Protein AF-0000000080867872 (afdb_homodimer)

pLDDT: mean 97.76, std 2.02, range [86.0, 99.0]

Radius of gyration: 24.7 Å; Cα contacts (8 Å, |Δi|>4): 1535; chains: 2; bounding box: 69×64×57 Å

Foldseek 3Di:
DEDPQEAADPQEAEDPAEYAEHCEYHEHCEYAEELEYHYHQEYAYDVEYHEYNEYAYHQEYHAAAAPPPPDDPPRAYEYEYEQEYHEANEYYYAAGPVPDSGEYYYYNEYAYHQEYDGHCEAYEEQEYEYHNEYEYACEYEYYNEYEEACEYADHNEYEAANEYEYHNEYHDHHAFHQWYWYDVPIATDGGPLVSCVVVPPDPVLVVLVRVLVCLDPPPPDDLVVSLVVSVVPDDDPNSVSRNVSQVPTDRHHHD/DEDPQEAADPQEAEDPAEYAEHCEYHDHCEYAEELEYHYYQEYAYDVEYHEYHEYAYHQEYHAAAAPDPPDDPDRAYEYEYEAEYHEANEYYYAAGPVPDSGAYYYHNEYAYHNEYDGHCEAYYEQEYEYANEYEYYLEYEYYNEYEEACEYADHNEYEAACEYEYHNEDHDFHAFHQWYWYDVPIATDGGPLVSCVVVPPDPVLSVLVRVLRCLDPPPPDDLVVSLVVSVVPDDDPNSVSRNVSQVPTDRHYHD

Solvent-accessible surface area (backbone atoms only — not comparable to full-atom values): 22952 Å² total; per-residue (Å²): 87,67,36,88,63,33,46,66,37,87,65,33,47,65,36,89,61,32,28,34,25,48,58,16,37,35,32,49,52,26,35,39,26,48,64,15,39,37,32,34,44,23,38,38,32,41,41,22,40,40,27,33,39,27,37,36,32,39,54,18,37,37,24,36,84,48,85,55,84,82,64,78,79,68,92,30,24,21,42,35,38,35,46,29,37,37,27,41,43,19,38,36,21,10,18,41,78,93,63,78,26,32,12,39,37,40,29,44,29,40,36,29,41,42,18,35,41,29,27,30,20,37,37,37,30,47,29,39,34,29,41,40,20,34,36,35,39,42,22,35,36,35,36,45,26,37,40,24,36,55,15,38,39,38,61,59,27,40,39,22,38,42,13,34,35,38,56,49,14,37,36,82,39,16,37,38,30,34,32,21,32,38,28,69,72,40,29,64,73,51,64,33,56,69,61,41,54,74,70,62,56,48,71,66,52,52,53,48,39,53,52,44,48,38,37,57,76,67,65,81,41,53,70,68,57,25,46,53,49,42,64,72,74,48,94,45,71,63,46,47,50,32,45,50,39,52,67,69,46,84,72,44,66,61,95,86,68,36,87,62,33,46,64,38,86,65,33,46,66,35,88,60,30,28,35,26,48,58,16,38,35,32,47,50,26,35,38,28,48,63,16,39,38,33,35,44,22,40,38,32,42,39,22,40,40,28,33,40,30,37,37,33,40,54,19,36,37,22,36,83,48,84,54,85,84,63,79,78,68,93,29,22,22,41,37,39,36,44,29,37,38,27,42,43,20,36,37,20,10,18,41,80,93,63,79,26,32,13,39,36,40,29,44,29,39,37,29,42,43,19,34,41,30,27,30,20,38,37,39,31,47,29,40,33,29,44,39,20,34,37,33,37,42,22,35,36,36,36,44,26,37,39,22,35,54,14,36,39,36,62,60,28,40,38,21,39,42,14,34,34,38,58,49,15,36,37,80,36,17,38,38,30,33,32,20,32,38,35,64,70,40,30,65,75,48,64,34,55,71,62,41,52,75,70,63,57,48,71,67,52,52,51,50,41,54,52,44,48,40,37,58,76,67,65,80,42,52,68,69,57,24,45,52,48,41,65,72,75,47,92,45,72,63,48,48,49,32,43,51,40,53,68,67,47,84,73,45,66,60,95

Organism: NCBI:txid3151122

Secondary structure (DSSP, 8-state):
-B-TT-EE-TT-EE-TT-EE-TT-EE-SSEEE-TT-EE-TT-EE-SSEEE-TT-EE-TT-EEEEPP--TT--S---EEEE-SS-EE-TT-EEE---TTTTSEEEE-SS-EE-TT-EE-TT-EE-SS-EE-TT-EE-TT-EE-SS-EE-TT-EE-TT-EE-TT-EE-TT-EE-SBB-TTEEEEETTEEEEEE-HHHHHHTT--HHHHHHHHHHHHHHHTS---HHHHHHHHHHH---HHHHHHHHHHHT-SS-B--/-B-TT-EE-TT-EE-TT-EE-TT-EE-TTEEE-TT-EE-TT-EE-SSEEE-TT-EE-TT-EEEEPP--TT--S---EEEE-SS-EE-TT-EEE---TTTTSEEEE-SS-EE-TT-EE-TT-EE-SS-EE-TT-EE-TT-EE-SS-EE-TT-EE-TT-EE-TT-EE-TT-EE-SBB-TTEEEEETTEEEEEE-HHHHHHTT--HHHHHHHHHHHHHHHTS---HHHHHHHHHHH---HHHHHHHHHHHT-SS-B--

Structure (mmCIF, N/CA/C/O backbone):
data_AF-0000000080867872-model_v1
#
loop_
_entity.id
_entity.type
_entity.pdbx_description
1 polymer 'Acyl-ACP--UDP-N-acetylglucosamine O-acyltransferase'
#
loop_
_atom_site.group_PDB
_atom_site.id
_atom_site.type_symbol
_atom_site.label_atom_id
_atom_site.label_alt_id
_atom_site.label_comp_id
_atom_site.label_asym_id
_atom_site.label_entity_id
_atom_site.label_seq_id
_atom_site.pdbx_PDB_ins_code
_atom_site.Cartn_x
_atom_site.Cartn_y
_atom_site.Cartn_z
_atom_site.occupancy
_atom_site.B_iso_or_equiv
_atom_site.auth_seq_id
_atom_site.auth_comp_id
_atom_site.auth_asym_id
_atom_site.auth_atom_id
_atom_site.pdbx_PDB_model_num
ATOM 1 N N . MET A 1 1 ? 21.672 -4.465 -19.391 1 90.81 1 MET A N 1
ATOM 2 C CA . MET A 1 1 ? 22.922 -4.387 -18.656 1 90.81 1 MET A CA 1
ATOM 3 C C . MET A 1 1 ? 22.812 -5.105 -17.312 1 90.81 1 MET A C 1
ATOM 5 O O . MET A 1 1 ? 21.859 -4.887 -16.562 1 90.81 1 MET A O 1
ATOM 9 N N . ILE A 1 2 ? 23.609 -6.047 -17.109 1 97.62 2 ILE A N 1
ATOM 10 C CA . ILE A 1 2 ? 23.688 -6.812 -15.867 1 97.62 2 ILE A CA 1
ATOM 11 C C . ILE A 1 2 ? 24.781 -6.223 -14.977 1 97.62 2 ILE A C 1
ATOM 13 O O . ILE A 1 2 ? 25.953 -6.184 -15.352 1 97.62 2 ILE A O 1
ATOM 17 N N . HIS A 1 3 ? 24.391 -5.707 -13.828 1 98.38 3 HIS A N 1
ATOM 18 C CA . HIS A 1 3 ? 25.375 -5.141 -12.922 1 98.38 3 HIS A CA 1
ATOM 19 C C . HIS A 1 3 ? 26.406 -6.188 -12.5 1 98.38 3 HIS A C 1
ATOM 21 O O . HIS A 1 3 ? 26.062 -7.34 -12.234 1 98.38 3 HIS A O 1
ATOM 27 N N . PRO A 1 4 ? 27.625 -5.871 -12.312 1 98.25 4 PRO A N 1
ATOM 28 C CA . PRO A 1 4 ? 28.688 -6.844 -12.047 1 98.25 4 PRO A CA 1
ATOM 29 C C . PRO A 1 4 ? 28.516 -7.555 -10.703 1 98.25 4 PRO A C 1
ATOM 31 O O . PRO A 1 4 ? 29.047 -8.648 -10.508 1 98.25 4 PRO A O 1
ATOM 34 N N . THR A 1 5 ? 27.766 -6.977 -9.758 1 98.38 5 THR A N 1
ATOM 35 C CA . THR A 1 5 ?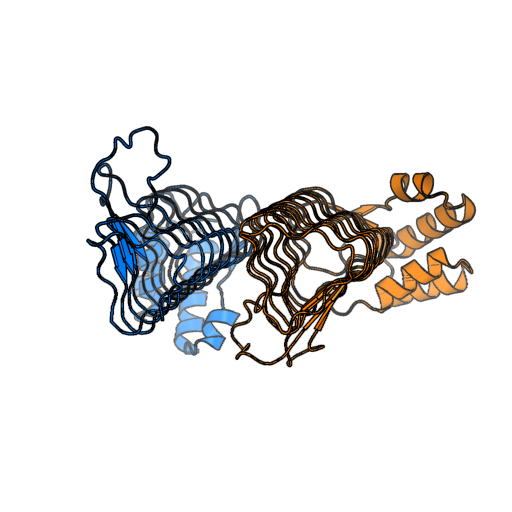 27.641 -7.598 -8.445 1 98.38 5 THR A CA 1
ATOM 36 C C . THR A 1 5 ? 26.438 -8.523 -8.406 1 98.38 5 THR A C 1
ATOM 38 O O . THR A 1 5 ? 26.188 -9.188 -7.395 1 98.38 5 THR A O 1
ATOM 41 N N . ALA A 1 6 ? 25.625 -8.531 -9.453 1 98.69 6 ALA A N 1
ATOM 42 C CA . ALA A 1 6 ? 24.516 -9.484 -9.523 1 98.69 6 ALA A CA 1
ATOM 43 C C . ALA A 1 6 ? 25.047 -10.906 -9.695 1 98.69 6 ALA A C 1
ATOM 45 O O . ALA A 1 6 ? 26.047 -11.133 -10.375 1 98.69 6 ALA A O 1
ATOM 46 N N . LEU A 1 7 ? 24.391 -11.852 -9.039 1 98.75 7 LEU A N 1
ATOM 47 C CA . LEU A 1 7 ? 24.734 -13.258 -9.164 1 98.75 7 LEU A CA 1
ATOM 48 C C . LEU A 1 7 ? 23.656 -14.023 -9.922 1 98.75 7 LEU A C 1
ATOM 50 O O . LEU A 1 7 ? 22.562 -14.227 -9.398 1 98.75 7 LEU A O 1
ATOM 54 N N . ILE A 1 8 ? 23.969 -14.492 -11.156 1 98.75 8 ILE A N 1
ATOM 55 C CA . ILE A 1 8 ? 23 -15.18 -12.008 1 98.75 8 ILE A CA 1
ATOM 56 C C . ILE A 1 8 ? 23.484 -16.594 -12.305 1 98.75 8 ILE A C 1
ATOM 58 O O . ILE A 1 8 ? 24.609 -16.781 -12.789 1 98.75 8 ILE A O 1
ATOM 62 N N . ASP A 1 9 ? 22.719 -17.5 -11.906 1 98.75 9 ASP A N 1
ATOM 63 C CA . ASP A 1 9 ? 23.047 -18.875 -12.227 1 98.75 9 ASP A CA 1
ATOM 64 C C . ASP A 1 9 ? 23.234 -19.062 -13.734 1 98.75 9 ASP A C 1
ATOM 66 O O . ASP A 1 9 ? 22.453 -18.547 -14.531 1 98.75 9 ASP A O 1
ATOM 70 N N . PRO A 1 10 ? 24.188 -19.828 -14.156 1 98.19 10 PRO A N 1
ATOM 71 C CA . PRO A 1 10 ? 24.453 -20.016 -15.578 1 98.19 10 PRO A CA 1
ATOM 72 C C . PRO A 1 10 ? 23.297 -20.703 -16.312 1 98.19 10 PRO A C 1
ATOM 74 O O . PRO A 1 10 ? 23.188 -20.594 -17.531 1 98.19 10 PRO A O 1
ATOM 77 N N . ALA A 1 11 ? 22.453 -21.312 -15.555 1 98.38 11 ALA A N 1
ATOM 78 C CA . ALA A 1 11 ? 21.359 -22.062 -16.188 1 98.38 11 ALA A CA 1
ATOM 79 C C . ALA A 1 11 ? 20.125 -21.172 -16.359 1 98.38 11 ALA A C 1
ATOM 81 O O . ALA A 1 11 ? 19.141 -21.578 -16.969 1 98.38 11 ALA A O 1
ATOM 82 N N . ALA A 1 12 ? 20.125 -20 -15.82 1 98.69 12 ALA A N 1
ATOM 83 C CA . ALA A 1 12 ? 19.016 -19.062 -16.031 1 98.69 12 ALA A CA 1
ATOM 84 C C . ALA A 1 12 ? 18.984 -18.594 -17.484 1 98.69 12 ALA A C 1
ATOM 86 O O . ALA A 1 12 ? 20.016 -18.531 -18.156 1 98.69 12 ALA A O 1
ATOM 87 N N . ARG A 1 13 ? 17.828 -18.328 -18 1 98.75 13 ARG A N 1
ATOM 88 C CA . ARG A 1 13 ? 17.641 -17.844 -19.375 1 98.75 13 ARG A CA 1
ATOM 89 C C . ARG A 1 13 ? 17.031 -16.438 -19.375 1 98.75 13 ARG A C 1
ATOM 91 O O . ARG A 1 13 ? 15.82 -16.281 -19.219 1 98.75 13 ARG A O 1
ATOM 98 N N . LEU A 1 14 ? 17.797 -15.484 -19.578 1 98.69 14 LEU A N 1
ATOM 99 C CA . LEU A 1 14 ? 17.359 -14.094 -19.672 1 98.69 14 LEU A CA 1
ATOM 100 C C . LEU A 1 14 ? 17.438 -13.594 -21.109 1 98.69 14 LEU A C 1
ATOM 102 O O . LEU A 1 14 ? 18.422 -13.859 -21.812 1 98.69 14 LEU A O 1
ATOM 106 N N . ALA A 1 15 ? 16.406 -12.945 -21.531 1 98.69 15 ALA A N 1
ATOM 107 C CA . ALA A 1 15 ? 16.5 -12.273 -22.828 1 98.69 15 ALA A CA 1
ATOM 108 C C . ALA A 1 15 ? 17.672 -11.289 -22.844 1 98.69 15 ALA A C 1
ATOM 110 O O . ALA A 1 15 ? 18.094 -10.789 -21.781 1 98.69 15 ALA A O 1
ATOM 111 N N . ASP A 1 16 ? 18.141 -10.852 -24.016 1 98.06 16 ASP A N 1
ATOM 112 C CA . ASP A 1 16 ? 19.391 -10.125 -24.219 1 98.06 16 ASP A CA 1
ATOM 113 C C . ASP A 1 16 ? 19.312 -8.727 -23.609 1 98.06 16 ASP A C 1
ATOM 115 O O . ASP A 1 16 ? 20.328 -8.164 -23.188 1 98.06 16 ASP A O 1
ATOM 119 N N . ASP A 1 17 ? 18.125 -8.18 -23.578 1 98.56 17 ASP A N 1
ATOM 120 C CA . ASP A 1 17 ? 18.016 -6.777 -23.188 1 98.56 17 ASP A CA 1
ATOM 121 C C . ASP A 1 17 ? 17.5 -6.645 -21.75 1 98.56 17 ASP A C 1
ATOM 123 O O . ASP A 1 17 ? 17.094 -5.562 -21.328 1 98.56 17 ASP A O 1
ATOM 127 N N . VAL A 1 18 ? 17.484 -7.727 -20.969 1 98.81 18 VAL A N 1
ATOM 128 C CA . VAL A 1 18 ? 17.094 -7.68 -19.562 1 98.81 18 VAL A CA 1
ATOM 129 C C . VAL A 1 18 ? 18.156 -6.941 -18.75 1 98.81 18 VAL A C 1
ATOM 131 O O . VAL A 1 18 ? 19.359 -7.152 -18.953 1 98.81 18 VAL A O 1
ATOM 134 N N . GLU A 1 19 ? 17.672 -6.043 -17.891 1 98.88 19 GLU A N 1
ATOM 135 C CA . GLU A 1 19 ? 18.562 -5.348 -16.969 1 98.88 19 GLU A CA 1
ATOM 136 C C . GLU A 1 19 ? 18.469 -5.922 -15.562 1 98.88 19 GLU A C 1
ATOM 138 O O . GLU A 1 19 ? 17.359 -6.207 -15.086 1 98.88 19 GLU A O 1
ATOM 143 N N . VAL A 1 20 ? 19.609 -6.105 -14.844 1 98.94 20 VAL A N 1
ATOM 144 C CA . VAL A 1 20 ? 19.641 -6.645 -13.492 1 98.94 20 VAL A CA 1
ATOM 145 C C . VAL A 1 20 ? 20.516 -5.754 -12.602 1 98.94 20 VAL A C 1
ATOM 147 O O . VAL A 1 20 ? 21.672 -5.488 -12.922 1 98.94 20 VAL A O 1
ATOM 150 N N . GLY A 1 21 ? 19.922 -5.289 -11.492 1 98.75 21 GLY A N 1
ATOM 151 C CA . GLY A 1 21 ? 20.594 -4.367 -10.594 1 98.75 21 GLY A CA 1
ATOM 152 C C . GLY A 1 21 ? 21.562 -5.051 -9.656 1 98.75 21 GLY A C 1
ATOM 153 O O . GLY A 1 21 ? 21.672 -6.281 -9.656 1 98.75 21 GLY A O 1
ATOM 154 N N . PRO A 1 22 ? 22.266 -4.234 -8.875 1 98.81 22 PRO A N 1
ATOM 155 C CA . PRO A 1 22 ? 23.312 -4.777 -8 1 98.81 22 PRO A CA 1
ATOM 156 C C . PRO A 1 22 ? 22.75 -5.691 -6.914 1 98.81 22 PRO A C 1
ATOM 158 O O . PRO A 1 22 ? 21.656 -5.445 -6.395 1 98.81 22 PRO A O 1
ATOM 161 N N . PHE A 1 23 ? 23.469 -6.742 -6.574 1 98.88 23 PHE A N 1
ATOM 162 C CA . PHE A 1 23 ? 23.297 -7.633 -5.434 1 98.88 23 PHE A CA 1
ATOM 163 C C . PHE A 1 23 ? 22.047 -8.492 -5.602 1 98.88 23 PHE A C 1
ATOM 165 O O . PHE A 1 23 ? 21.578 -9.109 -4.645 1 98.88 23 PHE A O 1
ATOM 172 N N . THR A 1 24 ? 21.516 -8.469 -6.77 1 98.88 24 THR A N 1
ATOM 173 C CA . THR A 1 24 ? 20.406 -9.352 -7.109 1 98.88 24 THR A CA 1
ATOM 174 C C . THR A 1 24 ? 20.906 -10.766 -7.367 1 98.88 24 THR A C 1
ATOM 176 O O . THR A 1 24 ? 21.984 -10.961 -7.93 1 98.88 24 THR A O 1
ATOM 179 N N . VAL A 1 25 ? 20.094 -11.727 -6.906 1 98.94 25 VAL A N 1
ATOM 180 C CA . VAL A 1 25 ? 20.422 -13.141 -7.078 1 98.94 25 VAL A CA 1
ATOM 181 C C . VAL A 1 25 ? 19.328 -13.82 -7.91 1 98.94 25 VAL A C 1
ATOM 183 O O . VAL A 1 25 ? 18.156 -13.781 -7.562 1 98.94 25 VAL A O 1
ATOM 186 N N . ILE A 1 26 ? 19.703 -14.461 -9.055 1 98.94 26 ILE A N 1
ATOM 187 C CA . ILE A 1 26 ? 18.797 -15.195 -9.922 1 98.94 26 ILE A CA 1
ATOM 188 C C . ILE A 1 26 ? 19.234 -16.656 -10.031 1 98.94 26 ILE A C 1
ATOM 190 O O . ILE A 1 26 ? 20.359 -16.922 -10.445 1 98.94 26 ILE A O 1
ATOM 194 N N . GLY A 1 27 ? 18.391 -17.484 -9.602 1 98.62 27 GLY A N 1
ATOM 195 C CA . GLY A 1 27 ? 18.719 -18.891 -9.516 1 98.62 27 GLY A CA 1
ATOM 196 C C . GLY A 1 27 ? 18.578 -19.625 -10.844 1 98.62 27 GLY A C 1
ATOM 197 O O . GLY A 1 27 ? 18.266 -19 -11.859 1 98.62 27 GLY A O 1
ATOM 198 N N . ALA A 1 28 ? 18.781 -21 -10.695 1 97.75 28 ALA A N 1
ATOM 199 C CA . ALA A 1 28 ? 18.641 -21.859 -11.859 1 97.75 28 ALA A CA 1
ATOM 200 C C . ALA A 1 28 ? 17.172 -22 -12.273 1 97.75 28 ALA A C 1
ATOM 202 O O . ALA A 1 28 ? 16.266 -21.781 -11.469 1 97.75 28 ALA A O 1
ATOM 203 N N . ASP A 1 29 ? 16.859 -22.297 -13.492 1 97.69 29 ASP A N 1
ATOM 204 C CA . ASP A 1 29 ? 15.539 -22.562 -14.039 1 97.69 29 ASP A CA 1
ATOM 205 C C . ASP A 1 29 ? 14.648 -21.328 -13.992 1 97.69 29 ASP A C 1
ATOM 207 O O . ASP A 1 29 ? 13.461 -21.422 -13.672 1 97.69 29 ASP A O 1
ATOM 211 N N . VAL A 1 30 ? 15.234 -20.188 -14.062 1 98.88 30 VAL A N 1
ATOM 212 C CA . VAL A 1 30 ? 14.516 -18.922 -14.188 1 98.88 30 VAL A CA 1
ATOM 213 C C . VAL A 1 30 ? 14.57 -18.438 -15.633 1 98.88 30 VAL A C 1
ATOM 215 O O . VAL A 1 30 ? 15.625 -18.469 -16.266 1 98.88 30 VAL A O 1
ATOM 218 N N . GLU A 1 31 ? 13.453 -18.109 -16.141 1 98.94 31 GLU A N 1
ATOM 219 C CA . GLU A 1 31 ? 13.336 -17.484 -17.453 1 98.94 31 GLU A CA 1
ATOM 220 C C . GLU A 1 31 ? 12.742 -16.094 -17.359 1 98.94 31 GLU A C 1
ATOM 222 O O . GLU A 1 31 ? 11.711 -15.891 -16.719 1 98.94 31 GLU A O 1
ATOM 227 N N . ILE A 1 32 ? 13.367 -15.078 -17.984 1 98.94 32 ILE A N 1
ATOM 228 C CA . ILE A 1 32 ? 12.883 -13.703 -17.938 1 98.94 32 ILE A CA 1
ATOM 229 C C . ILE A 1 32 ? 12.781 -13.148 -19.359 1 98.94 32 ILE A C 1
ATOM 231 O O . ILE A 1 32 ? 13.758 -13.18 -20.125 1 98.94 32 ILE A O 1
ATOM 235 N N . GLY A 1 33 ? 11.625 -12.641 -19.703 1 98.94 33 GLY A N 1
ATOM 236 C CA . GLY A 1 33 ? 11.336 -12.148 -21.047 1 98.94 33 GLY A CA 1
ATOM 237 C C . GLY A 1 33 ? 11.977 -10.812 -21.344 1 98.94 33 GLY A C 1
ATOM 238 O O . GLY A 1 33 ? 12.516 -10.156 -20.438 1 98.94 33 GLY A O 1
ATOM 239 N N . PRO A 1 34 ? 11.859 -10.367 -22.641 1 98.88 34 PRO A N 1
ATOM 240 C CA . PRO A 1 34 ? 12.562 -9.18 -23.109 1 98.88 34 PRO A CA 1
ATOM 241 C C . PRO A 1 34 ? 12.016 -7.891 -22.5 1 98.88 34 PRO A C 1
ATOM 243 O O . PRO A 1 34 ? 10.828 -7.809 -22.188 1 98.88 34 PRO A O 1
ATOM 246 N N . GLY A 1 35 ? 12.875 -6.918 -22.391 1 98.75 35 GLY A N 1
ATOM 247 C CA . GLY A 1 35 ? 12.484 -5.598 -21.922 1 98.75 35 GLY A CA 1
ATOM 248 C C . GLY A 1 35 ? 12.305 -5.52 -20.406 1 98.75 35 GLY A C 1
ATOM 249 O O . GLY A 1 35 ? 11.891 -4.488 -19.891 1 98.75 35 GLY A O 1
ATOM 250 N N . SER A 1 36 ? 12.641 -6.57 -19.656 1 98.88 36 SER A N 1
ATOM 251 C CA . SER A 1 36 ? 12.43 -6.617 -18.219 1 98.88 36 SER A CA 1
ATOM 252 C C . SER A 1 36 ? 13.555 -5.914 -17.469 1 98.88 36 SER A C 1
ATOM 254 O O . SER A 1 36 ? 14.688 -5.855 -17.953 1 98.88 36 SER A O 1
ATOM 256 N N . ARG A 1 37 ? 13.219 -5.309 -16.406 1 98.88 37 ARG A N 1
ATOM 257 C CA . ARG A 1 37 ? 14.156 -4.617 -15.523 1 98.88 37 ARG A CA 1
ATOM 258 C C . ARG A 1 37 ? 14.039 -5.117 -14.086 1 98.88 37 ARG A C 1
ATOM 260 O O . ARG A 1 37 ? 13.016 -4.902 -13.43 1 98.88 37 ARG A O 1
ATOM 267 N N . ILE A 1 38 ? 15.062 -5.746 -13.562 1 98.94 38 ILE A N 1
ATOM 268 C CA . ILE A 1 38 ? 15.117 -6.273 -12.203 1 98.94 38 ILE A CA 1
ATOM 269 C C . ILE A 1 38 ? 16 -5.375 -11.336 1 98.94 38 ILE A C 1
ATOM 271 O O . ILE A 1 38 ? 17.188 -5.184 -11.633 1 98.94 38 ILE A O 1
ATOM 275 N N . GLY A 1 39 ? 15.461 -4.828 -10.273 1 98.69 39 GLY A N 1
ATOM 276 C CA . GLY A 1 39 ? 16.141 -3.883 -9.406 1 98.69 39 GLY A CA 1
ATOM 277 C C . GLY A 1 39 ? 17.203 -4.535 -8.531 1 98.69 39 GLY A C 1
ATOM 278 O O . GLY A 1 39 ? 17.5 -5.719 -8.688 1 98.69 39 GLY A O 1
ATOM 279 N N . PRO A 1 40 ? 17.781 -3.73 -7.668 1 98.88 40 PRO A N 1
ATOM 280 C CA . PRO A 1 40 ? 18.781 -4.281 -6.734 1 98.88 40 PRO A CA 1
ATOM 281 C C . PRO A 1 40 ? 18.141 -5.137 -5.645 1 98.88 40 PRO A C 1
ATOM 283 O O . PRO A 1 40 ? 16.984 -4.926 -5.285 1 98.88 40 PRO A O 1
ATOM 286 N N . HIS A 1 41 ? 18.953 -6.086 -5.098 1 98.88 41 HIS A N 1
ATOM 287 C CA . HIS A 1 41 ? 18.594 -6.852 -3.908 1 98.88 41 HIS A CA 1
ATOM 288 C C . HIS A 1 41 ? 17.328 -7.672 -4.133 1 98.88 41 HIS A C 1
ATOM 290 O O . HIS A 1 41 ? 16.516 -7.84 -3.217 1 98.88 41 HIS A O 1
ATOM 296 N N . VAL A 1 42 ? 17.125 -8.07 -5.355 1 98.94 42 VAL A N 1
ATOM 297 C CA . VAL A 1 42 ? 16.016 -8.984 -5.668 1 98.94 42 VAL A CA 1
ATOM 298 C C . VAL A 1 42 ? 16.516 -10.422 -5.648 1 98.94 42 VAL A C 1
ATOM 300 O O . VAL A 1 42 ? 17.656 -10.695 -6.023 1 98.94 42 VAL A O 1
ATOM 303 N N . VAL A 1 43 ? 15.664 -11.305 -5.152 1 98.94 43 VAL A N 1
ATOM 304 C CA . VAL A 1 43 ? 15.953 -12.734 -5.234 1 98.94 43 VAL A CA 1
ATOM 305 C C . VAL A 1 43 ? 14.883 -13.438 -6.066 1 98.94 43 VAL A C 1
ATOM 307 O O . VAL A 1 43 ? 13.695 -13.344 -5.762 1 98.94 43 VAL A O 1
ATOM 310 N N . ILE A 1 44 ? 15.266 -14.086 -7.168 1 98.94 44 ILE A N 1
ATOM 311 C CA . ILE A 1 44 ? 14.367 -14.875 -8 1 98.94 44 ILE A CA 1
ATOM 312 C C . ILE A 1 44 ? 14.812 -16.344 -7.992 1 98.94 44 ILE A C 1
ATOM 314 O O . ILE A 1 44 ? 15.93 -16.656 -8.406 1 98.94 44 ILE A O 1
ATOM 318 N N . LYS A 1 45 ? 13.953 -17.125 -7.488 1 98.56 45 LYS A N 1
ATOM 319 C CA . LYS A 1 45 ? 14.227 -18.562 -7.445 1 98.56 45 LYS A CA 1
ATOM 320 C C . LYS A 1 45 ? 13.406 -19.312 -8.492 1 98.56 45 LYS A C 1
ATOM 322 O O . LYS A 1 45 ? 12.25 -18.969 -8.742 1 98.56 45 LYS A O 1
ATOM 327 N N . GLY A 1 46 ? 14.008 -20.359 -9.109 1 97.56 46 GLY A N 1
ATOM 328 C CA . GLY A 1 46 ? 13.305 -21.203 -10.062 1 97.56 46 GLY A CA 1
ATOM 329 C C . GLY A 1 46 ? 12.734 -22.453 -9.438 1 97.56 46 GLY A C 1
ATOM 330 O O . GLY A 1 46 ? 13.055 -22.797 -8.297 1 97.56 46 GLY A O 1
ATOM 331 N N . PRO A 1 47 ? 11.844 -23.156 -10.25 1 98.31 47 PRO A N 1
ATOM 332 C CA . PRO A 1 47 ? 11.43 -22.844 -11.617 1 98.31 47 PRO A CA 1
ATOM 333 C C . PRO A 1 47 ? 10.5 -21.625 -11.695 1 98.31 47 PRO A C 1
ATOM 335 O O . PRO A 1 47 ? 9.453 -21.609 -11.047 1 98.31 47 PRO A O 1
ATOM 338 N N . THR A 1 48 ? 10.805 -20.594 -12.406 1 98.88 48 THR A N 1
ATOM 339 C CA . THR A 1 48 ? 10.031 -19.359 -12.539 1 98.88 48 THR A CA 1
ATOM 340 C C . THR A 1 48 ? 10.141 -18.812 -13.953 1 98.88 48 THR A C 1
ATOM 342 O O . THR A 1 48 ? 11.227 -18.75 -14.523 1 98.88 48 THR A O 1
ATOM 345 N N . VAL A 1 49 ? 8.969 -18.516 -14.539 1 98.94 49 VAL A N 1
ATOM 346 C CA . VAL A 1 49 ? 8.914 -17.859 -15.844 1 98.94 49 VAL A CA 1
ATOM 347 C C . VAL A 1 49 ? 8.266 -16.484 -15.711 1 98.94 49 VAL A C 1
ATOM 349 O O . VAL A 1 49 ? 7.117 -16.375 -15.289 1 98.94 49 VAL A O 1
ATOM 352 N N . LEU A 1 50 ? 9.008 -15.453 -16.031 1 98.94 50 LEU A N 1
ATOM 353 C CA . LEU A 1 50 ? 8.508 -14.078 -16.062 1 98.94 50 LEU A CA 1
ATOM 354 C C . LEU A 1 50 ? 8.391 -13.57 -17.5 1 98.94 50 LEU A C 1
ATOM 356 O O . LEU A 1 50 ? 9.352 -13.656 -18.266 1 98.94 50 LEU A O 1
ATOM 360 N N . GLY A 1 51 ? 7.27 -13.102 -17.859 1 98.88 51 GLY A N 1
ATOM 361 C CA . GLY A 1 51 ? 7.039 -12.578 -19.203 1 98.88 51 GLY A CA 1
ATOM 362 C C . GLY A 1 51 ? 7.836 -11.32 -19.5 1 98.88 51 GLY A C 1
ATOM 363 O O . GLY A 1 51 ? 8.734 -10.953 -18.734 1 98.88 51 GLY A O 1
ATOM 364 N N . ALA A 1 52 ? 7.43 -10.648 -20.609 1 98.88 52 ALA A N 1
ATOM 365 C CA . ALA A 1 52 ? 8.156 -9.484 -21.125 1 98.88 52 ALA A CA 1
ATOM 366 C C . ALA A 1 52 ? 7.812 -8.234 -20.328 1 98.88 52 ALA A C 1
ATOM 368 O O . ALA A 1 52 ? 6.719 -8.125 -19.766 1 98.88 52 ALA A O 1
ATOM 369 N N . ARG A 1 53 ? 8.773 -7.27 -20.234 1 98.88 53 ARG A N 1
ATOM 370 C CA . ARG A 1 53 ? 8.602 -5.938 -19.656 1 98.88 53 ARG A CA 1
ATOM 371 C C . ARG A 1 53 ? 8.117 -6.02 -18.219 1 98.88 53 ARG A C 1
ATOM 373 O O . ARG A 1 53 ? 7.219 -5.277 -17.812 1 98.88 53 ARG A O 1
ATOM 380 N N . THR A 1 54 ? 8.633 -7.051 -17.547 1 98.75 54 THR A N 1
ATOM 381 C CA . THR A 1 54 ? 8.414 -7.156 -16.109 1 98.75 54 THR A CA 1
ATOM 382 C C . THR A 1 54 ? 9.336 -6.203 -15.359 1 98.75 54 THR A C 1
ATOM 384 O O . THR A 1 54 ? 10.531 -6.121 -15.648 1 98.75 54 THR A O 1
ATOM 387 N N . ARG A 1 55 ? 8.797 -5.445 -14.492 1 98.75 55 ARG A N 1
ATOM 388 C CA . ARG A 1 55 ? 9.562 -4.555 -13.625 1 98.75 55 ARG A CA 1
ATOM 389 C C . ARG A 1 55 ? 9.531 -5.039 -12.18 1 98.75 55 ARG A C 1
ATOM 391 O O . ARG A 1 55 ? 8.453 -5.156 -11.586 1 98.75 55 ARG A O 1
ATOM 398 N N . ILE A 1 56 ? 10.688 -5.297 -11.547 1 98.94 56 ILE A N 1
ATOM 399 C CA . ILE A 1 56 ? 10.766 -5.758 -10.164 1 98.94 56 ILE A CA 1
ATOM 400 C C . ILE A 1 56 ? 11.633 -4.797 -9.352 1 98.94 56 ILE A C 1
ATOM 402 O O . ILE A 1 56 ? 12.758 -4.473 -9.75 1 98.94 56 ILE A O 1
ATOM 406 N N . PHE A 1 57 ? 11.164 -4.344 -8.203 1 98.88 57 PHE A N 1
ATOM 407 C CA . PHE A 1 57 ? 11.859 -3.406 -7.336 1 98.88 57 PHE A CA 1
ATOM 408 C C . PHE A 1 57 ? 12.547 -4.137 -6.188 1 98.88 57 PHE A C 1
ATOM 410 O O . PHE A 1 57 ? 12.375 -5.348 -6.027 1 98.88 57 PHE A O 1
ATOM 417 N N . GLN A 1 58 ? 13.297 -3.396 -5.438 1 98.88 58 GLN A N 1
ATOM 418 C CA . GLN A 1 58 ? 14.25 -3.963 -4.488 1 98.88 58 GLN A CA 1
ATOM 419 C C . GLN A 1 58 ? 13.531 -4.766 -3.406 1 98.88 58 GLN A C 1
ATOM 421 O O . GLN A 1 58 ? 12.406 -4.445 -3.031 1 98.88 58 GLN A O 1
ATOM 426 N N . PHE A 1 59 ? 14.227 -5.836 -2.9 1 98.88 59 PHE A N 1
ATOM 427 C CA . PHE A 1 59 ? 13.922 -6.656 -1.734 1 98.88 59 PHE A CA 1
ATOM 428 C C . PHE A 1 59 ? 12.75 -7.59 -2.02 1 98.88 59 PHE A C 1
ATOM 430 O O . PHE A 1 59 ? 12.234 -8.242 -1.111 1 98.88 59 PHE A O 1
ATOM 437 N N . ALA A 1 60 ? 12.242 -7.656 -3.246 1 98.88 60 ALA A N 1
ATOM 438 C CA . ALA A 1 60 ? 11.219 -8.633 -3.623 1 98.88 60 ALA A CA 1
ATOM 439 C C . ALA A 1 60 ? 11.789 -10.047 -3.629 1 98.88 60 ALA A C 1
ATOM 441 O O . ALA A 1 60 ? 12.961 -10.25 -3.941 1 98.88 60 ALA A O 1
ATOM 442 N N . SER A 1 61 ? 10.992 -10.992 -3.227 1 98.88 61 SER A N 1
ATOM 443 C CA . SER A 1 61 ? 11.258 -12.43 -3.318 1 98.88 61 SER A CA 1
ATOM 444 C C . SER A 1 61 ? 10.305 -13.102 -4.297 1 98.88 61 SER A C 1
ATOM 446 O O . SER A 1 61 ? 9.109 -13.211 -4.027 1 98.88 61 SER A O 1
ATOM 448 N N . VAL A 1 62 ? 10.805 -13.617 -5.422 1 98.94 62 VAL A N 1
ATOM 449 C CA . VAL A 1 62 ? 9.977 -14.094 -6.52 1 98.94 62 VAL A CA 1
ATOM 450 C C . VAL A 1 62 ? 10.266 -15.57 -6.793 1 98.94 62 VAL A C 1
ATOM 452 O O . VAL A 1 62 ? 11.422 -15.945 -7.004 1 98.94 62 VAL A O 1
ATOM 455 N N . GLY A 1 63 ? 9.242 -16.344 -6.699 1 98.75 63 GLY A N 1
ATOM 456 C CA . GLY A 1 63 ? 9.359 -17.75 -7.047 1 98.75 63 GLY A CA 1
ATOM 457 C C . GLY A 1 63 ? 9.875 -18.609 -5.906 1 98.75 63 GLY A C 1
ATOM 458 O O . GLY A 1 63 ? 10.352 -19.719 -6.125 1 98.75 63 GLY A O 1
ATOM 459 N N . GLU A 1 64 ? 9.859 -18.156 -4.695 1 97.94 64 GLU A N 1
ATOM 460 C CA . GLU A 1 64 ? 10.383 -18.891 -3.549 1 97.94 64 GLU A CA 1
ATOM 461 C C . GLU A 1 64 ? 9.492 -20.078 -3.197 1 97.94 64 GLU A C 1
ATOM 463 O O . GLU A 1 64 ? 8.328 -20.125 -3.59 1 97.94 64 GLU A O 1
ATOM 468 N N . ASP A 1 65 ? 10.039 -21 -2.41 1 96.44 65 ASP A N 1
ATOM 469 C CA . ASP A 1 65 ? 9.25 -22.078 -1.825 1 96.44 65 ASP A CA 1
ATOM 470 C C . ASP A 1 65 ? 8.078 -21.531 -1.019 1 96.44 65 ASP A C 1
ATOM 472 O O . ASP A 1 65 ? 8.195 -20.484 -0.372 1 96.44 65 ASP A O 1
ATOM 476 N N . CYS A 1 66 ? 7.035 -22.266 -1.15 1 92.31 66 CYS A N 1
ATOM 477 C CA . CYS A 1 66 ? 5.879 -21.812 -0.378 1 92.31 66 CYS A CA 1
ATOM 478 C C . CYS A 1 66 ? 6.008 -22.219 1.083 1 92.31 66 CYS A C 1
ATOM 480 O O . CYS A 1 66 ? 6.906 -22.984 1.44 1 92.31 66 CYS A O 1
ATOM 482 N N . GLN A 1 67 ? 5.16 -21.688 1.906 1 90.38 67 GLN A N 1
ATOM 483 C CA . GLN A 1 67 ? 5.254 -21.891 3.348 1 90.38 67 GLN A CA 1
ATOM 484 C C . GLN A 1 67 ? 4.441 -23.094 3.785 1 90.38 67 GLN A C 1
ATOM 486 O O . GLN A 1 67 ? 4.383 -23.422 4.973 1 90.38 67 GLN A O 1
ATOM 491 N N . ASP A 1 68 ? 3.754 -23.688 2.834 1 92.31 68 ASP A N 1
ATOM 492 C CA . ASP A 1 68 ? 2.959 -24.859 3.166 1 92.31 68 ASP A CA 1
ATOM 493 C C . ASP A 1 68 ? 3.812 -25.922 3.859 1 92.31 68 ASP A C 1
ATOM 495 O O . ASP A 1 68 ? 4.844 -26.344 3.33 1 92.31 68 ASP A O 1
ATOM 499 N N . LYS A 1 69 ? 3.342 -26.375 4.973 1 92.19 69 LYS A N 1
ATOM 500 C CA . LYS A 1 69 ? 4.102 -27.344 5.773 1 92.19 69 LYS A CA 1
ATOM 501 C C . LYS A 1 69 ? 4.297 -28.656 5.02 1 92.19 69 LYS A C 1
ATOM 503 O O . LYS A 1 69 ? 5.25 -29.391 5.281 1 92.19 69 LYS A O 1
ATOM 508 N N . LYS A 1 70 ? 3.395 -28.953 4.125 1 91.38 70 LYS A N 1
ATOM 509 C CA . LYS A 1 70 ? 3.436 -30.203 3.385 1 91.38 70 LYS A CA 1
ATOM 510 C C . LYS A 1 70 ? 4.422 -30.125 2.225 1 91.38 70 LYS A C 1
ATOM 512 O O . LYS A 1 70 ? 4.766 -31.141 1.622 1 91.38 70 LYS A O 1
ATOM 517 N N . TYR A 1 71 ? 4.777 -28.938 1.868 1 93.12 71 TYR A N 1
ATOM 518 C CA . TYR A 1 71 ? 5.738 -28.781 0.784 1 93.12 71 TYR A CA 1
ATOM 519 C C . TYR A 1 71 ? 7.07 -29.438 1.139 1 93.12 71 TYR A C 1
ATOM 521 O O . TYR A 1 71 ? 7.613 -29.203 2.221 1 93.12 71 TYR A O 1
ATOM 529 N N . ALA A 1 72 ? 7.602 -30.203 0.171 1 93.31 72 ALA A N 1
ATOM 530 C CA . ALA A 1 72 ? 8.805 -30.969 0.465 1 93.31 72 ALA A CA 1
ATOM 531 C C . ALA A 1 72 ? 9.844 -30.812 -0.64 1 93.31 72 ALA A C 1
ATOM 533 O O . ALA A 1 72 ? 10.562 -31.75 -0.973 1 93.31 72 ALA A O 1
ATOM 534 N N . GLY A 1 73 ? 9.82 -29.766 -1.264 1 93.81 73 GLY A N 1
ATOM 535 C CA . GLY A 1 73 ? 10.844 -29.469 -2.254 1 93.81 73 GLY A CA 1
ATOM 536 C C . GLY A 1 73 ? 10.461 -29.922 -3.652 1 93.81 73 GLY A C 1
ATOM 537 O O . GLY A 1 73 ? 11.328 -30.031 -4.527 1 93.81 73 GLY A O 1
ATOM 538 N N . GLU A 1 74 ? 9.156 -30.203 -3.883 1 95.38 74 GLU A N 1
ATOM 539 C CA . GLU A 1 74 ? 8.711 -30.609 -5.211 1 95.38 74 GLU A CA 1
ATOM 540 C C . GLU A 1 74 ? 8.961 -29.516 -6.238 1 95.38 74 GLU A C 1
ATOM 542 O O . GLU A 1 74 ? 8.938 -28.328 -5.906 1 95.38 74 GLU A O 1
ATOM 547 N N . PRO A 1 75 ? 9.234 -29.922 -7.426 1 94.56 75 PRO A N 1
ATOM 548 C CA . PRO A 1 75 ? 9.555 -28.953 -8.477 1 94.56 75 PRO A CA 1
ATOM 549 C C . PRO A 1 75 ? 8.328 -28.203 -8.992 1 94.56 75 PRO A C 1
ATOM 551 O O . PRO A 1 75 ? 7.969 -28.344 -10.164 1 94.56 75 PRO A O 1
ATOM 554 N N . THR A 1 76 ? 7.762 -27.359 -8.219 1 97.75 76 THR A N 1
ATOM 555 C CA . THR A 1 76 ? 6.629 -26.531 -8.617 1 97.75 76 THR A CA 1
ATOM 556 C C . THR A 1 76 ? 7.105 -25.219 -9.219 1 97.75 76 THR A C 1
ATOM 558 O O . THR A 1 76 ? 8.305 -24.938 -9.234 1 97.75 76 THR A O 1
ATOM 561 N N . ARG A 1 77 ? 6.098 -24.438 -9.758 1 98.19 77 ARG A N 1
ATOM 562 C CA . ARG A 1 77 ? 6.625 -23.297 -10.508 1 98.19 77 ARG A CA 1
ATOM 563 C C . ARG A 1 77 ? 5.738 -22.062 -10.32 1 98.19 77 ARG A C 1
ATOM 565 O O . ARG A 1 77 ? 4.629 -22.156 -9.797 1 98.19 77 ARG A O 1
ATOM 572 N N . LEU A 1 78 ? 6.273 -20.906 -10.602 1 98.81 78 LEU A N 1
ATOM 573 C CA . LEU A 1 78 ? 5.605 -19.625 -10.805 1 98.81 78 LEU A CA 1
ATOM 574 C C . LEU A 1 78 ? 5.676 -19.203 -12.266 1 98.81 78 LEU A C 1
ATOM 576 O O . LEU A 1 78 ? 6.75 -19.219 -12.867 1 98.81 78 LEU A O 1
ATOM 580 N N . VAL A 1 79 ? 4.477 -18.891 -12.859 1 98.94 79 VAL A N 1
ATOM 581 C CA . VAL A 1 79 ? 4.402 -18.422 -14.234 1 98.94 79 VAL A CA 1
ATOM 582 C C . VAL A 1 79 ? 3.668 -17.078 -14.281 1 98.94 79 VAL A C 1
ATOM 584 O O . VAL A 1 79 ? 2.547 -16.969 -13.781 1 98.94 79 VAL A O 1
ATOM 587 N N . MET A 1 80 ? 4.246 -16.125 -14.844 1 98.81 80 MET A N 1
ATOM 588 C CA . MET A 1 80 ? 3.701 -14.781 -14.898 1 98.81 80 MET A CA 1
ATOM 589 C C . MET A 1 80 ? 3.729 -14.242 -16.328 1 98.81 80 MET A C 1
ATOM 591 O O . MET A 1 80 ? 4.695 -14.461 -17.062 1 98.81 80 MET A O 1
ATOM 595 N N . GLY A 1 81 ? 2.713 -13.531 -16.75 1 98.94 81 GLY A N 1
ATOM 596 C CA . GLY A 1 81 ? 2.625 -12.945 -18.078 1 98.94 81 GLY A CA 1
ATOM 597 C C . GLY A 1 81 ? 3.484 -11.703 -18.234 1 98.94 81 GLY A C 1
ATOM 598 O O . GLY A 1 81 ? 4.578 -11.625 -17.688 1 98.94 81 GLY A O 1
ATOM 599 N N . ASP A 1 82 ? 2.986 -10.773 -19.094 1 98.94 82 ASP A N 1
ATOM 600 C CA . ASP A 1 82 ? 3.77 -9.609 -19.5 1 98.94 82 ASP A CA 1
ATOM 601 C C . ASP A 1 82 ? 3.352 -8.359 -18.734 1 98.94 82 ASP A C 1
ATOM 603 O O . ASP A 1 82 ? 2.236 -8.289 -18.219 1 98.94 82 ASP A O 1
ATOM 607 N N . ASP A 1 83 ? 4.234 -7.398 -18.672 1 98.88 83 ASP A N 1
ATOM 608 C CA . ASP A 1 83 ? 3.936 -6.027 -18.266 1 98.88 83 ASP A CA 1
ATOM 609 C C . ASP A 1 83 ? 3.475 -5.977 -16.797 1 98.88 83 ASP A C 1
ATOM 611 O O . ASP A 1 83 ? 2.582 -5.199 -16.453 1 98.88 83 ASP A O 1
ATOM 615 N N . ASN A 1 84 ? 4.016 -6.863 -15.984 1 98.94 84 ASN A N 1
ATOM 616 C CA . ASN A 1 84 ? 3.723 -6.824 -14.555 1 98.94 84 ASN A CA 1
ATOM 617 C C . ASN A 1 84 ? 4.719 -5.953 -13.805 1 98.94 84 ASN A C 1
ATOM 619 O O . ASN A 1 84 ? 5.891 -5.867 -14.18 1 98.94 84 ASN A O 1
ATOM 623 N N . VAL A 1 85 ? 4.266 -5.238 -12.805 1 98.88 85 VAL A N 1
ATOM 624 C CA . VAL A 1 85 ? 5.102 -4.43 -11.922 1 98.88 85 VAL A CA 1
ATOM 625 C C . VAL A 1 85 ? 5.062 -4.996 -10.508 1 98.88 85 VAL A C 1
ATOM 627 O O . VAL A 1 85 ? 3.99 -5.102 -9.906 1 98.88 85 VAL A O 1
ATOM 630 N N . ILE A 1 86 ? 6.223 -5.398 -9.969 1 98.88 86 ILE A N 1
ATOM 631 C CA . ILE A 1 86 ? 6.414 -5.969 -8.641 1 98.88 86 ILE A CA 1
ATOM 632 C C . ILE A 1 86 ? 7.203 -4.992 -7.77 1 98.88 86 ILE A C 1
ATOM 634 O O . ILE A 1 86 ? 8.414 -4.828 -7.953 1 98.88 86 ILE A O 1
ATOM 638 N N . ARG A 1 87 ? 6.559 -4.391 -6.855 1 98.88 87 ARG A N 1
ATOM 639 C CA . ARG A 1 87 ? 7.156 -3.309 -6.082 1 98.88 87 ARG A CA 1
ATOM 640 C C . ARG A 1 87 ? 7.949 -3.854 -4.898 1 98.88 87 ARG A C 1
ATOM 642 O O . ARG A 1 87 ? 8.219 -5.055 -4.828 1 98.88 87 ARG A O 1
ATOM 649 N N . GLU A 1 88 ? 8.414 -2.967 -4.012 1 98.88 88 GLU A N 1
ATOM 650 C CA . GLU A 1 88 ? 9.375 -3.271 -2.963 1 98.88 88 GLU A CA 1
ATOM 651 C C . GLU A 1 88 ? 8.836 -4.324 -2.002 1 98.88 88 GLU A C 1
ATOM 653 O O . GLU A 1 88 ? 7.711 -4.211 -1.516 1 98.88 88 GLU A O 1
ATOM 658 N N . GLY A 1 89 ? 9.625 -5.402 -1.751 1 98.81 89 GLY A N 1
ATOM 659 C CA . GLY A 1 89 ? 9.352 -6.352 -0.684 1 98.81 89 GLY A CA 1
ATOM 660 C C . GLY A 1 89 ? 8.227 -7.32 -1.018 1 98.81 89 GLY A C 1
ATOM 661 O O . GLY A 1 89 ? 7.777 -8.078 -0.155 1 98.81 89 GLY A O 1
ATOM 662 N N . VAL A 1 90 ? 7.742 -7.309 -2.23 1 98.94 90 VAL A N 1
ATOM 663 C CA . VAL A 1 90 ? 6.691 -8.234 -2.639 1 98.94 90 VAL A CA 1
ATOM 664 C C . VAL A 1 90 ? 7.211 -9.672 -2.564 1 98.94 90 VAL A C 1
ATOM 666 O O . VAL A 1 90 ? 8.375 -9.93 -2.867 1 98.94 90 VAL A O 1
ATOM 669 N N . THR A 1 91 ? 6.328 -10.609 -2.162 1 98.94 91 THR A N 1
ATOM 670 C CA . THR A 1 91 ? 6.652 -12.031 -2.133 1 98.94 91 THR A CA 1
ATOM 671 C C . THR A 1 91 ? 5.684 -12.82 -3.008 1 98.94 91 THR A C 1
ATOM 673 O O . THR A 1 91 ? 4.469 -12.773 -2.803 1 98.94 91 THR A O 1
ATOM 676 N N . LEU A 1 92 ? 6.129 -13.531 -4.016 1 98.88 92 LEU A N 1
ATOM 677 C CA . LEU A 1 92 ? 5.391 -14.422 -4.91 1 98.88 92 LEU A CA 1
ATOM 678 C C . LEU A 1 92 ? 5.887 -15.859 -4.785 1 98.88 92 LEU A C 1
ATOM 680 O O . LEU A 1 92 ? 7.059 -16.141 -5.039 1 98.88 92 LEU A O 1
ATOM 684 N N . HIS A 1 93 ? 5.047 -16.734 -4.438 1 98.75 93 HIS A N 1
ATOM 685 C CA . HIS A 1 93 ? 5.492 -18.094 -4.145 1 98.75 93 HIS A CA 1
ATOM 686 C C . HIS A 1 93 ? 5.051 -19.062 -5.23 1 98.75 93 HIS A C 1
ATOM 688 O O . HIS A 1 93 ? 4.059 -18.828 -5.922 1 98.75 93 HIS A O 1
ATOM 694 N N . ARG A 1 94 ? 5.77 -20.156 -5.359 1 98.56 94 ARG A N 1
ATOM 695 C CA . ARG A 1 94 ? 5.438 -21.219 -6.305 1 98.56 94 ARG A CA 1
ATOM 696 C C . ARG A 1 94 ? 4.301 -22.094 -5.781 1 98.56 94 ARG A C 1
ATOM 698 O O . ARG A 1 94 ? 3.879 -21.938 -4.629 1 98.56 94 ARG A O 1
ATOM 705 N N . GLY A 1 95 ? 3.842 -22.969 -6.719 1 98.06 95 GLY A N 1
ATOM 706 C CA . GLY A 1 95 ? 2.693 -23.797 -6.395 1 98.06 95 GLY A CA 1
ATOM 707 C C . GLY A 1 95 ? 3.049 -25 -5.559 1 98.06 95 GLY A C 1
ATOM 708 O O . GLY A 1 95 ? 4.137 -25.078 -4.984 1 98.06 95 GLY A O 1
ATOM 709 N N . THR A 1 96 ? 2.115 -25.812 -5.285 1 97.31 96 THR A N 1
ATOM 710 C CA . THR A 1 96 ? 2.279 -27.078 -4.582 1 97.31 96 THR A CA 1
ATOM 711 C C . THR A 1 96 ? 1.703 -28.219 -5.402 1 97.31 96 THR A C 1
ATOM 713 O O . THR A 1 96 ? 0.802 -28.016 -6.219 1 97.31 96 THR A O 1
ATOM 716 N N . VAL A 1 97 ? 2.074 -29.391 -5.113 1 95.94 97 VAL A N 1
ATOM 717 C CA . VAL A 1 97 ? 1.635 -30.547 -5.887 1 95.94 97 VAL A CA 1
ATOM 718 C C . VAL A 1 97 ? 0.228 -30.953 -5.453 1 95.94 97 VAL A C 1
ATOM 720 O O . VAL A 1 97 ? -0.459 -31.688 -6.168 1 95.94 97 VAL A O 1
ATOM 723 N N . GLN A 1 98 ? -0.208 -30.578 -4.297 1 92.62 98 GLN A N 1
ATOM 724 C CA . GLN A 1 98 ? -1.547 -30.875 -3.803 1 92.62 98 GLN A CA 1
ATOM 725 C C . GLN A 1 98 ? -2.613 -30.156 -4.625 1 92.62 98 GLN A C 1
ATOM 727 O O . GLN A 1 98 ? -3.799 -30.484 -4.531 1 92.62 98 GLN A O 1
ATOM 732 N N . ASP A 1 99 ? -2.184 -29.203 -5.367 1 93.69 99 ASP A N 1
ATOM 733 C CA . ASP A 1 99 ? -3.092 -28.453 -6.227 1 93.69 99 ASP A CA 1
ATOM 734 C C . ASP A 1 99 ? -2.578 -28.406 -7.664 1 93.69 99 ASP A C 1
ATOM 736 O O . ASP A 1 99 ? -2.373 -29.453 -8.289 1 93.69 99 ASP A O 1
ATOM 740 N N . ARG A 1 100 ? -2.338 -27.219 -8.242 1 92.5 100 ARG A N 1
ATOM 741 C CA . ARG A 1 100 ? -2.027 -27.031 -9.656 1 92.5 100 ARG A CA 1
ATOM 742 C C . ARG A 1 100 ? -0.541 -27.25 -9.922 1 92.5 100 ARG A C 1
ATOM 744 O O . ARG A 1 100 ? -0.127 -27.391 -11.078 1 92.5 100 ARG A O 1
ATOM 751 N N . GLY A 1 101 ? 0.254 -27.203 -8.852 1 96.94 101 GLY A N 1
ATOM 752 C CA . GLY A 1 101 ? 1.698 -27.266 -9 1 96.94 101 GLY A CA 1
ATOM 753 C C . GLY A 1 101 ? 2.307 -25.984 -9.531 1 96.94 101 GLY A C 1
ATOM 754 O O . GLY A 1 101 ? 3.49 -25.953 -9.867 1 96.94 101 GLY A O 1
ATOM 755 N N . GLU A 1 102 ? 1.469 -24.984 -9.695 1 98.25 102 GLU A N 1
ATOM 756 C CA . GLU A 1 102 ? 1.968 -23.719 -10.195 1 98.25 102 GLU A CA 1
ATOM 757 C C . GLU A 1 102 ? 1.124 -22.547 -9.68 1 98.25 102 GLU A C 1
ATOM 759 O O . GLU A 1 102 ? -0.081 -22.688 -9.469 1 98.25 102 GLU A O 1
ATOM 764 N N . THR A 1 103 ? 1.707 -21.469 -9.328 1 98.75 103 THR A N 1
ATOM 765 C CA . THR A 1 103 ? 1.083 -20.156 -9.211 1 98.75 103 THR A CA 1
ATOM 766 C C . THR A 1 103 ? 1.104 -19.422 -10.547 1 98.75 103 THR A C 1
ATOM 768 O O . THR A 1 103 ? 2.145 -19.359 -11.211 1 98.75 103 THR A O 1
ATOM 771 N N . VAL A 1 104 ? -0.095 -18.969 -10.961 1 98.94 104 VAL A N 1
ATOM 772 C CA . VAL A 1 104 ? -0.224 -18.359 -12.289 1 98.94 104 VAL A CA 1
ATOM 773 C C . VAL A 1 104 ? -0.683 -16.906 -12.148 1 98.94 104 VAL A C 1
ATOM 775 O O . VAL A 1 104 ? -1.713 -16.641 -11.531 1 98.94 104 VAL A O 1
ATOM 778 N N . ILE A 1 105 ? 0.069 -16.016 -12.688 1 98.94 105 ILE A N 1
ATOM 779 C CA . ILE A 1 105 ? -0.251 -14.602 -12.695 1 98.94 105 ILE A CA 1
ATOM 780 C C . ILE A 1 105 ? -0.321 -14.094 -14.133 1 98.94 105 ILE A C 1
ATOM 782 O O . ILE A 1 105 ? 0.616 -14.281 -14.914 1 98.94 105 ILE A O 1
ATOM 786 N N . GLY A 1 106 ? -1.382 -13.484 -14.555 1 98.94 106 GLY A N 1
ATOM 787 C CA . GLY A 1 106 ? -1.536 -12.938 -15.891 1 98.94 106 GLY A CA 1
ATOM 788 C C . GLY A 1 106 ? -0.626 -11.75 -16.156 1 98.94 106 GLY A C 1
ATOM 789 O O . GLY A 1 106 ? 0.546 -11.766 -15.781 1 98.94 106 GLY A O 1
ATOM 790 N N . SER A 1 107 ? -1.237 -10.766 -16.922 1 98.94 107 SER A N 1
ATOM 791 C CA . SER A 1 107 ? -0.423 -9.656 -17.422 1 98.94 107 SER A CA 1
ATOM 792 C C . SER A 1 107 ? -0.938 -8.32 -16.891 1 98.94 107 SER A C 1
ATOM 794 O O . SER A 1 107 ? -2.102 -8.203 -16.5 1 98.94 107 SER A O 1
ATOM 796 N N . ARG A 1 108 ? -0.051 -7.305 -16.859 1 98.88 108 ARG A N 1
ATOM 797 C CA . ARG A 1 108 ? -0.376 -5.906 -16.594 1 98.88 108 ARG A CA 1
ATOM 798 C C . ARG A 1 108 ? -0.947 -5.727 -15.195 1 98.88 108 ARG A C 1
ATOM 800 O O . ARG A 1 108 ? -1.909 -4.98 -15.008 1 98.88 108 ARG A O 1
ATOM 807 N N . ASN A 1 109 ? -0.418 -6.516 -14.289 1 98.94 109 ASN A N 1
ATOM 808 C CA . ASN A 1 109 ? -0.785 -6.344 -12.883 1 98.94 109 ASN A CA 1
ATOM 809 C C . ASN A 1 109 ? 0.212 -5.457 -12.148 1 98.94 109 ASN A C 1
ATOM 811 O O . ASN A 1 109 ? 1.396 -5.43 -12.492 1 98.94 109 ASN A O 1
ATOM 815 N N . LEU A 1 110 ? -0.295 -4.703 -11.234 1 98.88 110 LEU A N 1
ATOM 816 C CA . LEU A 1 110 ? 0.522 -3.904 -10.328 1 98.88 110 LEU A CA 1
ATOM 817 C C . LEU A 1 110 ? 0.444 -4.445 -8.906 1 98.88 110 LEU A C 1
ATOM 819 O O . LEU A 1 110 ? -0.614 -4.398 -8.273 1 98.88 110 LEU A O 1
ATOM 823 N N . PHE A 1 111 ? 1.546 -5.027 -8.406 1 98.94 111 PHE A N 1
ATOM 824 C CA . PHE A 1 111 ? 1.693 -5.434 -7.016 1 98.94 111 PHE A CA 1
ATOM 825 C C . PHE A 1 111 ? 2.484 -4.395 -6.227 1 98.94 111 PHE A C 1
ATOM 827 O O . PHE A 1 111 ? 3.701 -4.285 -6.383 1 98.94 111 PHE A O 1
ATOM 834 N N . MET A 1 112 ? 1.809 -3.631 -5.371 1 98.81 112 MET A N 1
ATOM 835 C CA . MET A 1 112 ? 2.477 -2.57 -4.621 1 98.81 112 MET A CA 1
ATOM 836 C C . MET A 1 112 ? 3.27 -3.146 -3.453 1 98.81 112 MET A C 1
ATOM 838 O O . MET A 1 112 ? 3.402 -4.363 -3.326 1 98.81 112 MET A O 1
ATOM 842 N N . ALA A 1 113 ? 3.854 -2.32 -2.625 1 98.81 113 ALA A N 1
ATOM 843 C CA . ALA A 1 113 ? 4.859 -2.736 -1.652 1 98.81 113 ALA A CA 1
ATOM 844 C C . ALA A 1 113 ? 4.297 -3.779 -0.691 1 98.81 113 ALA A C 1
ATOM 846 O O . ALA A 1 113 ? 3.197 -3.609 -0.157 1 98.81 113 ALA A O 1
ATOM 847 N N . TYR A 1 114 ? 5.031 -4.918 -0.524 1 98.81 114 TYR A N 1
ATOM 848 C CA . TYR A 1 114 ? 4.836 -5.938 0.498 1 98.81 114 TYR A CA 1
ATOM 849 C C . TYR A 1 114 ? 3.584 -6.758 0.216 1 98.81 114 TYR A C 1
ATOM 851 O O . TYR A 1 114 ? 3.045 -7.41 1.115 1 98.81 114 TYR A O 1
ATOM 859 N N . VAL A 1 115 ? 3.066 -6.691 -0.976 1 98.88 115 VAL A N 1
ATOM 860 C CA . VAL A 1 115 ? 2.02 -7.637 -1.353 1 98.88 115 VAL A CA 1
ATOM 861 C C . VAL A 1 115 ? 2.555 -9.062 -1.258 1 98.88 115 VAL A C 1
ATOM 863 O O . VAL A 1 115 ? 3.709 -9.32 -1.601 1 98.88 115 VAL A O 1
ATOM 866 N N . HIS A 1 116 ? 1.696 -9.945 -0.804 1 98.94 116 HIS A N 1
ATOM 867 C CA . HIS A 1 116 ? 2.031 -11.367 -0.736 1 98.94 116 HIS A CA 1
ATOM 868 C C . HIS A 1 116 ? 1.084 -12.195 -1.591 1 98.94 116 HIS A C 1
ATOM 870 O O . HIS A 1 116 ? -0.137 -12.055 -1.49 1 98.94 116 HIS A O 1
ATOM 876 N N . VAL A 1 117 ? 1.6 -13.055 -2.438 1 98.94 117 VAL A N 1
ATOM 877 C CA . VAL A 1 117 ? 0.827 -14.023 -3.209 1 98.94 117 VAL A CA 1
ATOM 878 C C . VAL A 1 117 ? 1.203 -15.438 -2.787 1 98.94 117 VAL A C 1
ATOM 880 O O . VAL A 1 117 ? 2.326 -15.891 -3.027 1 98.94 117 VAL A O 1
ATOM 883 N N . GLY A 1 118 ? 0.314 -16.125 -2.203 1 98.69 118 GLY A N 1
ATOM 884 C CA . GLY A 1 118 ? 0.539 -17.484 -1.738 1 98.69 118 GLY A CA 1
ATOM 885 C C . GLY A 1 118 ? 0.613 -18.5 -2.865 1 98.69 118 GLY A C 1
ATOM 886 O O . GLY A 1 118 ? 0.508 -18.141 -4.039 1 98.69 118 GLY A O 1
ATOM 887 N N . HIS A 1 119 ? 0.8 -19.75 -2.447 1 98.44 119 HIS A N 1
ATOM 888 C CA . HIS A 1 119 ? 0.956 -20.844 -3.398 1 98.44 119 HIS A CA 1
ATOM 889 C C . HIS A 1 119 ? -0.344 -21.109 -4.148 1 98.44 119 HIS A C 1
ATOM 891 O O . HIS A 1 119 ? -1.431 -20.984 -3.58 1 98.44 119 HIS A O 1
ATOM 897 N N . ASP A 1 120 ? -0.232 -21.406 -5.434 1 98.56 120 ASP A N 1
ATOM 898 C CA . ASP A 1 120 ? -1.294 -21.953 -6.273 1 98.56 120 ASP A CA 1
ATOM 899 C C . ASP A 1 120 ? -2.361 -20.906 -6.562 1 98.56 120 ASP A C 1
ATOM 901 O O . ASP A 1 120 ? -3.479 -21.234 -6.961 1 98.56 120 ASP A O 1
ATOM 905 N N . CYS A 1 121 ? -2.082 -19.703 -6.246 1 98.75 121 CYS A N 1
ATOM 906 C CA . CYS A 1 121 ? -2.994 -18.641 -6.652 1 98.75 121 CYS A CA 1
ATOM 907 C C . CYS A 1 121 ? -3.07 -18.531 -8.172 1 98.75 121 CYS A C 1
ATOM 909 O O . CYS A 1 121 ? -2.107 -18.859 -8.867 1 98.75 121 CYS A O 1
ATOM 911 N N . VAL A 1 122 ? -4.23 -18.156 -8.68 1 98.88 122 VAL A N 1
ATOM 912 C CA . VAL A 1 122 ? -4.449 -17.812 -10.078 1 98.88 122 VAL A CA 1
ATOM 913 C C . VAL A 1 122 ? -4.965 -16.375 -10.195 1 98.88 122 VAL A C 1
ATOM 915 O O . VAL A 1 122 ? -6.082 -16.078 -9.758 1 98.88 122 VAL A O 1
ATOM 918 N N . ILE A 1 123 ? -4.207 -15.539 -10.75 1 98.94 123 ILE A N 1
ATOM 919 C CA . ILE A 1 123 ? -4.527 -14.117 -10.867 1 98.94 123 ILE A CA 1
ATOM 920 C C . ILE A 1 123 ? -4.66 -13.734 -12.336 1 98.94 123 ILE A C 1
ATOM 922 O O . ILE A 1 123 ? -3.777 -14.039 -13.148 1 98.94 123 ILE A O 1
ATOM 926 N N . GLY A 1 124 ? -5.711 -13.094 -12.75 1 98.88 124 GLY A N 1
ATOM 927 C CA . GLY A 1 124 ? -5.941 -12.664 -14.117 1 98.88 124 GLY A CA 1
ATOM 928 C C . GLY A 1 124 ? -5.062 -11.5 -14.531 1 98.88 124 GLY A C 1
ATOM 929 O O . GLY A 1 124 ? -3.873 -11.461 -14.211 1 98.88 124 GLY A O 1
ATOM 930 N N . ASN A 1 125 ? -5.688 -10.625 -15.367 1 98.94 125 ASN A N 1
ATOM 931 C CA . ASN A 1 125 ? -4.977 -9.492 -15.945 1 98.94 125 ASN A CA 1
ATOM 932 C C . ASN A 1 125 ? -5.48 -8.172 -15.375 1 98.94 125 ASN A C 1
ATOM 934 O O . ASN A 1 125 ? -6.621 -8.078 -14.914 1 98.94 125 ASN A O 1
ATOM 938 N N . ASP A 1 126 ? -4.629 -7.129 -15.406 1 98.81 126 ASP A N 1
ATOM 939 C CA . ASP A 1 126 ? -4.996 -5.738 -15.164 1 98.81 126 ASP A CA 1
ATOM 940 C C . ASP A 1 126 ? -5.441 -5.535 -13.719 1 98.81 126 ASP A C 1
ATOM 942 O O . ASP A 1 126 ? -6.348 -4.742 -13.453 1 98.81 126 ASP A O 1
ATOM 946 N N . GLY A 1 127 ? -4.867 -6.266 -12.812 1 98.75 127 GLY A N 1
ATOM 947 C CA . GLY A 1 127 ? -5.172 -6.121 -11.398 1 98.75 127 GLY A CA 1
ATOM 948 C C . GLY A 1 127 ? -4.324 -5.066 -10.711 1 98.75 127 GLY A C 1
ATOM 949 O O . GLY A 1 127 ? -3.197 -4.797 -11.133 1 98.75 127 GLY A O 1
ATOM 950 N N . ILE A 1 128 ? -4.883 -4.5 -9.695 1 98.81 128 ILE A N 1
ATOM 951 C CA . ILE A 1 128 ? -4.168 -3.576 -8.82 1 98.81 128 ILE A CA 1
ATOM 952 C C . ILE A 1 128 ? -4.246 -4.07 -7.379 1 98.81 128 ILE A C 1
ATOM 954 O O . ILE A 1 128 ? -5.336 -4.176 -6.809 1 98.81 128 ILE A O 1
ATOM 958 N N . PHE A 1 129 ? -3.123 -4.348 -6.805 1 98.88 129 PHE A N 1
ATOM 959 C CA . PHE A 1 129 ? -2.992 -4.812 -5.426 1 98.88 129 PHE A CA 1
ATOM 960 C C . PHE A 1 129 ? -2.213 -3.807 -4.59 1 98.88 129 PHE A C 1
ATOM 962 O O . PHE A 1 129 ? -0.986 -3.727 -4.684 1 98.88 129 PHE A O 1
ATOM 969 N N . ALA A 1 130 ? -2.918 -3.072 -3.797 1 98.75 130 ALA A N 1
ATOM 970 C CA . ALA A 1 130 ? -2.297 -2 -3.023 1 98.75 130 ALA A CA 1
ATOM 971 C C . ALA A 1 130 ? -1.387 -2.564 -1.938 1 98.75 130 ALA A C 1
ATOM 973 O O . ALA A 1 130 ? -1.218 -3.781 -1.83 1 98.75 130 ALA A O 1
ATOM 974 N N . ASN A 1 131 ? -0.748 -1.674 -1.194 1 98.75 131 ASN A N 1
ATOM 975 C CA . ASN A 1 131 ? 0.302 -2.064 -0.26 1 98.75 131 ASN A CA 1
ATOM 976 C C . ASN A 1 131 ? -0.192 -3.113 0.732 1 98.75 131 ASN A C 1
ATOM 978 O O . ASN A 1 131 ? -1.273 -2.971 1.306 1 98.75 131 ASN A O 1
ATOM 982 N N . GLN A 1 132 ? 0.581 -4.211 0.892 1 98.69 132 GLN A N 1
ATOM 983 C CA . GLN A 1 132 ? 0.441 -5.199 1.956 1 98.69 132 GLN A CA 1
ATOM 984 C C . GLN A 1 132 ? -0.794 -6.066 1.741 1 98.69 132 GLN A C 1
ATOM 986 O O . GLN A 1 132 ? -1.25 -6.746 2.664 1 98.69 132 GLN A O 1
ATOM 991 N N . VAL A 1 133 ? -1.44 -5.98 0.576 1 98.88 133 VAL A N 1
ATOM 992 C CA . VAL A 1 133 ? -2.443 -6.988 0.248 1 98.88 133 VAL A CA 1
ATOM 993 C C . VAL A 1 133 ? -1.852 -8.383 0.423 1 98.88 133 VAL A C 1
ATOM 995 O O . VAL A 1 133 ? -0.72 -8.641 0.005 1 98.88 133 VAL A O 1
ATOM 998 N N . THR A 1 134 ? -2.623 -9.25 1.041 1 98.88 134 THR A N 1
ATOM 999 C CA . THR A 1 134 ? -2.129 -10.586 1.34 1 98.88 134 THR A CA 1
ATOM 1000 C C . THR A 1 134 ? -3.102 -11.648 0.828 1 98.88 134 THR A C 1
ATOM 1002 O O . THR A 1 134 ? -4.242 -11.727 1.291 1 98.88 134 THR A O 1
ATOM 1005 N N . LEU A 1 135 ? -2.678 -12.453 -0.101 1 98.88 135 LEU A N 1
ATOM 1006 C CA . LEU A 1 135 ? -3.463 -13.562 -0.632 1 98.88 135 LEU A CA 1
ATOM 1007 C C . LEU A 1 135 ? -2.992 -14.891 -0.051 1 98.88 135 LEU A C 1
ATOM 1009 O O . LEU A 1 135 ? -1.833 -15.273 -0.228 1 98.88 135 LEU A O 1
ATOM 1013 N N . ALA A 1 136 ? -3.865 -15.547 0.63 1 98.38 136 ALA A N 1
ATOM 1014 C CA . ALA A 1 136 ? -3.5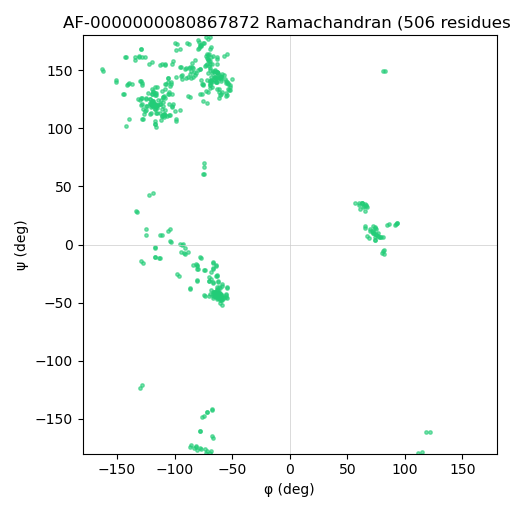37 -16.891 1.068 1 98.38 136 ALA A CA 1
ATOM 1015 C C . ALA A 1 136 ? -3.441 -17.844 -0.12 1 98.38 136 ALA A C 1
ATOM 1017 O O . ALA A 1 136 ? -3.52 -17.422 -1.274 1 98.38 136 ALA A O 1
ATOM 1018 N N . GLY A 1 137 ? -3.201 -19.078 0.157 1 97.88 137 GLY A N 1
ATOM 1019 C CA . GLY A 1 137 ? -3.029 -20.062 -0.902 1 97.88 137 GLY A CA 1
ATOM 1020 C C . GLY A 1 137 ? -4.301 -20.312 -1.688 1 97.88 137 GLY A C 1
ATOM 1021 O O . GLY A 1 137 ? -5.406 -20.172 -1.158 1 97.88 137 GLY A O 1
ATOM 1022 N N . HIS A 1 138 ? -4.227 -20.641 -2.963 1 97.75 138 HIS A N 1
ATOM 1023 C CA . HIS A 1 138 ? -5.285 -21.172 -3.812 1 97.75 138 HIS A CA 1
ATOM 1024 C C . HIS A 1 138 ? -6.309 -20.094 -4.16 1 97.75 138 HIS A C 1
ATOM 1026 O O . HIS A 1 138 ? -7.398 -20.406 -4.648 1 97.75 138 HIS A O 1
ATOM 1032 N N . VAL A 1 139 ? -6.035 -18.891 -3.867 1 98.31 139 VAL A N 1
ATOM 1033 C CA . VAL A 1 139 ? -6.953 -17.812 -4.191 1 98.31 139 VAL A CA 1
ATOM 1034 C C . VAL A 1 139 ? -7.02 -17.625 -5.707 1 98.31 139 VAL A C 1
ATOM 1036 O O . VAL A 1 139 ? -6.004 -17.719 -6.395 1 98.31 139 VAL A O 1
ATOM 1039 N N . ARG A 1 140 ? -8.195 -17.359 -6.223 1 98.5 140 ARG A N 1
ATOM 1040 C CA . ARG A 1 140 ? -8.391 -17.078 -7.641 1 98.5 140 ARG A CA 1
ATOM 1041 C C . ARG A 1 140 ? -8.969 -15.68 -7.852 1 98.5 140 ARG A C 1
ATOM 1043 O O . ARG A 1 140 ? -10.039 -15.352 -7.328 1 98.5 140 ARG A O 1
ATOM 1050 N N . LEU A 1 141 ? -8.32 -14.883 -8.586 1 98.81 141 LEU A N 1
ATOM 1051 C CA . LEU A 1 141 ? -8.75 -13.523 -8.906 1 98.81 141 LEU A CA 1
ATOM 1052 C C . LEU A 1 141 ? -8.984 -13.375 -10.406 1 98.81 141 LEU A C 1
ATOM 1054 O O . LEU A 1 141 ? -8.164 -13.812 -11.211 1 98.81 141 LEU A O 1
ATOM 1058 N N . GLY A 1 142 ? -10.055 -12.75 -10.797 1 98.75 142 GLY A N 1
ATOM 1059 C CA . GLY A 1 142 ? -10.336 -12.461 -12.195 1 98.75 142 GLY A CA 1
ATOM 1060 C C . GLY A 1 142 ? -9.547 -11.289 -12.734 1 98.75 142 GLY A C 1
ATOM 1061 O O . GLY A 1 142 ? -8.492 -10.945 -12.203 1 98.75 142 GLY A O 1
ATOM 1062 N N . ASP A 1 143 ? -10.07 -10.742 -13.867 1 98.81 143 ASP A N 1
ATOM 1063 C CA . ASP A 1 143 ? -9.43 -9.602 -14.523 1 98.81 143 ASP A CA 1
ATOM 1064 C C . ASP A 1 143 ? -9.891 -8.281 -13.906 1 98.81 143 ASP A C 1
ATOM 1066 O O . ASP A 1 143 ? -11.031 -8.172 -13.438 1 98.81 143 ASP A O 1
ATOM 1070 N N . SER A 1 144 ? -9.039 -7.258 -13.898 1 98.75 144 SER A N 1
ATOM 1071 C CA . SER A 1 144 ? -9.352 -5.875 -13.562 1 98.75 144 SER A CA 1
ATOM 1072 C C . SER A 1 144 ? -9.883 -5.758 -12.133 1 98.75 144 SER A C 1
ATOM 1074 O O . SER A 1 144 ? -10.82 -5.004 -11.875 1 98.75 144 SER A O 1
ATOM 1076 N N . VAL A 1 145 ? -9.336 -6.59 -11.234 1 98.81 145 VAL A N 1
ATOM 1077 C CA . VAL A 1 145 ? -9.711 -6.523 -9.828 1 98.81 145 VAL A CA 1
ATOM 1078 C C . VAL A 1 145 ? -8.883 -5.457 -9.117 1 98.81 145 VAL A C 1
ATOM 1080 O O . VAL A 1 145 ? -7.766 -5.148 -9.547 1 98.81 145 VAL A O 1
ATOM 1083 N N . ILE A 1 146 ? -9.422 -4.891 -8.07 1 98.81 146 ILE A N 1
ATOM 1084 C CA . ILE A 1 146 ? -8.719 -3.945 -7.211 1 98.81 146 ILE A CA 1
ATOM 1085 C C . ILE A 1 146 ? -8.852 -4.367 -5.75 1 98.81 146 ILE A C 1
ATOM 1087 O O . ILE A 1 146 ? -9.969 -4.52 -5.242 1 98.81 146 ILE A O 1
ATOM 1091 N N . LEU A 1 147 ? -7.754 -4.613 -5.102 1 98.88 147 LEU A N 1
ATOM 1092 C CA . LEU A 1 147 ? -7.73 -4.863 -3.664 1 98.88 147 LEU A CA 1
ATOM 1093 C C . LEU A 1 147 ? -7.012 -3.738 -2.926 1 98.88 147 LEU A C 1
ATOM 1095 O O . LEU A 1 147 ? -5.832 -3.484 -3.172 1 98.88 147 LEU A O 1
ATOM 1099 N N . GLY A 1 148 ? -7.691 -3.104 -2.025 1 98.56 148 GLY A N 1
ATOM 1100 C CA . GLY A 1 148 ? -7.137 -1.979 -1.287 1 98.56 148 GLY A CA 1
ATOM 1101 C C . GLY A 1 148 ? -6.082 -2.389 -0.28 1 98.56 148 GLY A C 1
ATOM 1102 O O . GLY A 1 148 ? -5.973 -3.564 0.07 1 98.56 148 GLY A O 1
ATOM 1103 N N . GLY A 1 149 ? -5.348 -1.408 0.149 1 98.38 149 GLY A N 1
ATOM 1104 C CA . GLY A 1 149 ? -4.223 -1.667 1.034 1 98.38 149 GLY A CA 1
ATOM 1105 C C . GLY A 1 149 ? -4.621 -2.395 2.305 1 98.38 149 GLY A C 1
ATOM 1106 O O . GLY A 1 149 ? -5.688 -2.139 2.867 1 98.38 149 GLY A O 1
ATOM 1107 N N . LEU A 1 150 ? -3.723 -3.275 2.811 1 98.44 150 LEU A N 1
ATOM 1108 C CA . LEU A 1 150 ? -3.861 -4.008 4.062 1 98.44 150 LEU A CA 1
ATOM 1109 C C . LEU A 1 150 ? -5.035 -4.98 3.998 1 98.44 150 LEU A C 1
ATOM 1111 O O . LEU A 1 150 ? -5.504 -5.465 5.031 1 98.44 150 LEU A O 1
ATOM 1115 N N . SER A 1 151 ? -5.586 -5.281 2.861 1 98.56 151 SER A N 1
ATOM 1116 C CA . SER A 1 151 ? -6.637 -6.289 2.742 1 98.56 151 SER A CA 1
ATOM 1117 C C . SER A 1 151 ? -6.047 -7.695 2.67 1 98.56 151 SER A C 1
ATOM 1119 O O . SER A 1 151 ? -4.871 -7.863 2.342 1 98.56 151 SER A O 1
ATOM 1121 N N . ALA A 1 152 ? -6.887 -8.641 2.998 1 98.75 152 ALA A N 1
ATOM 1122 C CA . ALA A 1 152 ? -6.461 -10.039 2.979 1 98.75 152 ALA A CA 1
ATOM 1123 C C . ALA A 1 152 ? -7.559 -10.938 2.412 1 98.75 152 ALA A C 1
ATOM 1125 O O . ALA A 1 152 ? -8.742 -10.742 2.697 1 98.75 152 ALA A O 1
ATOM 1126 N N . VAL A 1 153 ? -7.176 -11.875 1.622 1 98.62 153 VAL A N 1
ATOM 1127 C CA . VAL A 1 153 ? -8.094 -12.844 1.03 1 98.62 153 VAL A CA 1
ATOM 1128 C C . VAL A 1 153 ? -7.789 -14.242 1.566 1 98.62 153 VAL A C 1
ATOM 1130 O O . VAL A 1 153 ? -6.668 -14.734 1.425 1 98.62 153 VAL A O 1
ATOM 1133 N N . HIS A 1 154 ? -8.781 -14.867 2.133 1 98.25 154 HIS A N 1
ATOM 1134 C CA . HIS A 1 154 ? -8.625 -16.188 2.727 1 98.25 154 HIS A CA 1
ATOM 1135 C C . HIS A 1 154 ? -8.398 -17.25 1.657 1 98.25 154 HIS A C 1
ATOM 1137 O O . HIS A 1 154 ? -8.789 -17.078 0.501 1 98.25 154 HIS A O 1
ATOM 1143 N N . GLN A 1 155 ? -7.781 -18.281 2.102 1 97.25 155 GLN A N 1
ATOM 1144 C CA . GLN A 1 155 ? -7.426 -19.359 1.173 1 97.25 155 GLN A CA 1
ATOM 1145 C C . GLN A 1 155 ? -8.648 -19.844 0.402 1 97.25 155 GLN A C 1
ATOM 1147 O O . GLN A 1 155 ? -9.75 -19.922 0.956 1 97.25 155 GLN A O 1
ATOM 1152 N N . PHE A 1 156 ? -8.516 -20.094 -0.877 1 97.31 156 PHE A N 1
ATOM 1153 C CA . PHE A 1 156 ? -9.461 -20.75 -1.779 1 97.31 156 PHE A CA 1
ATOM 1154 C C . PHE A 1 156 ? -10.523 -19.766 -2.258 1 97.31 156 PHE A C 1
ATOM 1156 O O . PHE A 1 156 ? -11.328 -20.094 -3.131 1 97.31 156 PHE A O 1
ATOM 1163 N N . CYS A 1 157 ? -10.594 -18.609 -1.744 1 98.06 157 CYS A N 1
ATOM 1164 C CA . CYS A 1 157 ? -11.617 -17.641 -2.152 1 98.06 157 CYS A CA 1
ATOM 1165 C C . CYS A 1 157 ? -11.453 -17.266 -3.617 1 98.06 157 CYS A C 1
ATOM 1167 O O . CYS A 1 157 ? -10.328 -17.219 -4.129 1 98.06 157 CYS A O 1
ATOM 1169 N N . HIS A 1 158 ? -12.602 -16.984 -4.18 1 98.25 158 HIS A N 1
ATOM 1170 C CA . HIS A 1 158 ? -12.656 -16.422 -5.527 1 98.25 158 HIS A CA 1
ATOM 1171 C C . HIS A 1 158 ? -13.055 -14.953 -5.504 1 98.25 158 HIS A C 1
ATOM 1173 O O . HIS A 1 158 ? -13.961 -14.562 -4.766 1 98.25 158 HIS A O 1
ATOM 1179 N N . PHE A 1 159 ? -12.414 -14.172 -6.293 1 98.62 159 PHE A N 1
ATOM 1180 C CA . PHE A 1 159 ? -12.672 -12.742 -6.449 1 98.62 159 PHE A CA 1
ATOM 1181 C C . PHE A 1 159 ? -12.875 -12.383 -7.918 1 98.62 159 PHE A C 1
ATOM 1183 O O . PHE A 1 159 ? -11.914 -12.391 -8.695 1 98.62 159 PHE A O 1
ATOM 1190 N N . GLY A 1 160 ? -14.07 -12.078 -8.32 1 98.56 160 GLY A N 1
ATOM 1191 C CA . GLY A 1 160 ? -14.484 -12.078 -9.711 1 98.56 160 GLY A CA 1
ATOM 1192 C C . GLY A 1 160 ? -14.016 -10.852 -10.477 1 98.56 160 GLY A C 1
ATOM 1193 O O . GLY A 1 160 ? -13.562 -9.875 -9.875 1 98.56 160 GLY A O 1
ATOM 1194 N N . ASP A 1 161 ? -14.219 -10.898 -11.781 1 98.81 161 ASP A N 1
ATOM 1195 C CA . ASP A 1 161 ? -13.797 -9.836 -12.688 1 98.81 161 ASP A CA 1
ATOM 1196 C C . ASP A 1 161 ? -14.336 -8.484 -12.234 1 98.81 161 ASP A C 1
ATOM 1198 O O . ASP A 1 161 ? -15.5 -8.375 -11.852 1 98.81 161 ASP A O 1
ATOM 1202 N N . HIS A 1 162 ? -13.461 -7.422 -12.227 1 98.81 162 HIS A N 1
ATOM 1203 C CA . HIS A 1 162 ? -13.828 -6.023 -12.031 1 98.81 162 HIS A CA 1
ATOM 1204 C C . HIS A 1 162 ? -14.336 -5.781 -10.617 1 98.81 162 HIS A C 1
ATOM 1206 O O . HIS A 1 162 ? -14.852 -4.707 -10.312 1 98.81 162 HIS A O 1
ATOM 1212 N N . ALA A 1 163 ? -14.234 -6.809 -9.734 1 98.81 163 ALA A N 1
ATOM 1213 C CA . ALA A 1 163 ? -14.594 -6.602 -8.336 1 98.81 163 ALA A CA 1
ATOM 1214 C C . ALA A 1 163 ? -13.57 -5.719 -7.629 1 98.81 163 ALA A C 1
ATOM 1216 O O . ALA A 1 163 ? -12.43 -5.586 -8.086 1 98.81 163 ALA A O 1
ATOM 1217 N N . MET A 1 164 ? -14 -5.102 -6.504 1 98.88 164 MET A N 1
ATOM 1218 C CA . MET A 1 164 ? -13.141 -4.188 -5.758 1 98.88 164 MET A CA 1
ATOM 1219 C C . MET A 1 164 ? -13.336 -4.359 -4.258 1 98.88 164 MET A C 1
ATOM 1221 O O . MET A 1 164 ? -14.461 -4.52 -3.785 1 98.88 164 MET A O 1
ATOM 1225 N N . ALA A 1 165 ? -12.258 -4.355 -3.535 1 98.75 165 ALA A N 1
ATOM 1226 C CA . ALA A 1 165 ? -12.289 -4.336 -2.074 1 98.75 165 ALA A CA 1
ATOM 1227 C C . ALA A 1 165 ? -11.602 -3.088 -1.528 1 98.75 165 ALA A C 1
ATOM 1229 O O . ALA A 1 165 ? -10.484 -2.752 -1.944 1 98.75 165 ALA A O 1
ATOM 1230 N N . GLY A 1 166 ? -12.219 -2.438 -0.64 1 97.81 166 GLY A N 1
ATOM 1231 C CA . GLY A 1 166 ? -11.594 -1.305 0.028 1 97.81 166 GLY A CA 1
ATOM 1232 C C . GLY A 1 166 ? -10.453 -1.702 0.943 1 97.81 166 GLY A C 1
ATOM 1233 O O . GLY A 1 166 ? -10.25 -2.889 1.213 1 97.81 166 GLY A O 1
ATOM 1234 N N . GLY A 1 167 ? -9.75 -0.688 1.35 1 97.69 167 GLY A N 1
ATOM 1235 C CA . GLY A 1 167 ? -8.641 -0.942 2.248 1 97.69 167 GLY A CA 1
ATOM 1236 C C . GLY A 1 167 ? -9.055 -1.611 3.543 1 97.69 167 GLY A C 1
ATOM 1237 O O . GLY A 1 167 ? -10.109 -1.29 4.102 1 97.69 167 GLY A O 1
ATOM 1238 N N . GLY A 1 168 ? -8.125 -2.531 4.035 1 98.12 168 GLY A N 1
ATOM 1239 C CA . GLY A 1 168 ? -8.344 -3.174 5.32 1 98.12 168 GLY A CA 1
ATOM 1240 C C . GLY A 1 168 ? -9.406 -4.258 5.273 1 98.12 168 GLY A C 1
ATOM 1241 O O . GLY A 1 168 ? -9.805 -4.789 6.312 1 98.12 168 GLY A O 1
ATOM 1242 N N . SER A 1 169 ? -9.883 -4.648 4.117 1 98.25 169 SER A N 1
ATOM 1243 C CA . SER A 1 169 ? -10.945 -5.645 4.004 1 98.25 169 SER A CA 1
ATOM 1244 C C . SER A 1 169 ? -10.43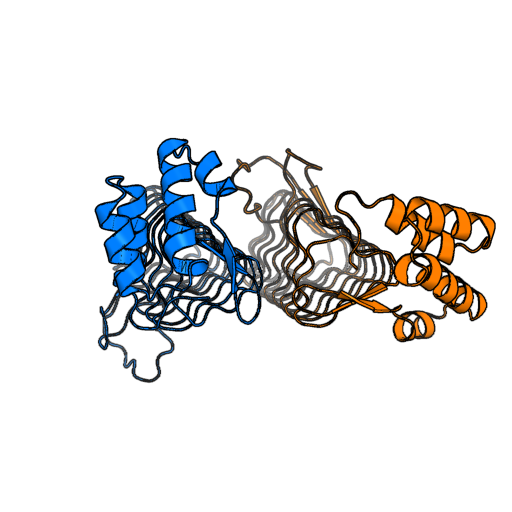 -7.043 4.32 1 98.25 169 SER A C 1
ATOM 1246 O O . SER A 1 169 ? -9.359 -7.438 3.848 1 98.25 169 SER A O 1
ATOM 1248 N N . ILE A 1 170 ? -11.133 -7.75 5.133 1 98.38 170 ILE A N 1
ATOM 1249 C CA . ILE A 1 170 ? -10.852 -9.156 5.395 1 98.38 170 ILE A CA 1
ATOM 1250 C C . ILE A 1 170 ? -11.883 -10.031 4.684 1 98.38 170 ILE A C 1
ATOM 1252 O O . ILE A 1 170 ? -13.055 -10.07 5.082 1 98.38 170 ILE A O 1
ATOM 1256 N N . ILE A 1 171 ? -11.5 -10.758 3.689 1 98.19 171 ILE A N 1
ATOM 1257 C CA . ILE A 1 171 ? -12.383 -11.438 2.742 1 98.19 171 ILE A CA 1
ATOM 1258 C C . ILE A 1 171 ? -12.336 -12.945 2.98 1 98.19 171 ILE A C 1
ATOM 1260 O O . ILE A 1 171 ? -11.336 -13.594 2.682 1 98.19 171 ILE A O 1
ATOM 1264 N N . THR A 1 172 ? -13.438 -13.492 3.447 1 97.69 172 THR A N 1
ATOM 1265 C CA . THR A 1 172 ? -13.445 -14.898 3.832 1 97.69 172 THR A CA 1
ATOM 1266 C C . THR A 1 172 ? -14.414 -15.695 2.969 1 97.69 172 THR A C 1
ATOM 1268 O O . THR A 1 172 ? -14.578 -16.906 3.156 1 97.69 172 THR A O 1
ATOM 1271 N N . LYS A 1 173 ? -15.156 -15.047 2.053 1 97.69 173 LYS A N 1
ATOM 1272 C CA . LYS A 1 173 ? -16.078 -15.672 1.109 1 97.69 173 LYS A CA 1
ATOM 1273 C C . LYS A 1 173 ? -15.812 -15.203 -0.317 1 97.69 173 LYS A C 1
ATOM 1275 O O . LYS A 1 173 ? -15.086 -14.227 -0.528 1 97.69 173 LYS A O 1
ATOM 1280 N N . ASP A 1 174 ? -16.453 -15.914 -1.248 1 98.44 174 ASP A N 1
ATOM 1281 C CA . ASP A 1 174 ? -16.281 -15.547 -2.65 1 98.44 174 ASP A CA 1
ATOM 1282 C C . ASP A 1 174 ? -16.953 -14.211 -2.955 1 98.44 174 ASP A C 1
ATOM 1284 O O . ASP A 1 174 ? -18.062 -13.945 -2.463 1 98.44 174 ASP A O 1
ATOM 1288 N N . THR A 1 175 ? -16.297 -13.414 -3.779 1 98.62 175 THR A N 1
ATOM 1289 C CA . THR A 1 175 ? -16.844 -12.141 -4.238 1 98.62 175 THR A CA 1
ATOM 1290 C C . THR A 1 175 ? -17.188 -12.203 -5.719 1 98.62 175 THR A C 1
ATOM 1292 O O . THR A 1 175 ? -16.312 -12.32 -6.57 1 98.62 175 THR A O 1
ATOM 1295 N N . PRO A 1 176 ? -18.422 -12.07 -6.047 1 98.62 176 PRO A N 1
ATOM 1296 C CA . PRO A 1 176 ? -18.812 -12.141 -7.453 1 98.62 176 PRO A CA 1
ATOM 1297 C C . PRO A 1 176 ? -18.203 -11.023 -8.297 1 98.62 176 PRO A C 1
ATOM 1299 O O . PRO A 1 176 ? -17.828 -9.977 -7.758 1 98.62 176 PRO A O 1
ATOM 1302 N N . ALA A 1 177 ? -18.203 -11.25 -9.586 1 98.81 177 ALA A N 1
ATOM 1303 C CA . ALA A 1 177 ? -17.734 -10.234 -10.531 1 98.81 177 ALA A CA 1
ATOM 1304 C C . ALA A 1 177 ? -18.484 -8.922 -10.352 1 98.81 177 ALA A C 1
ATOM 1306 O O . ALA A 1 177 ? -19.688 -8.922 -10.078 1 98.81 177 ALA A O 1
ATOM 1307 N N . TYR A 1 178 ? -17.75 -7.789 -10.43 1 98.88 178 TYR A N 1
ATOM 1308 C CA . TYR A 1 178 ? -18.266 -6.426 -10.516 1 98.88 178 TYR A CA 1
ATOM 1309 C C . TYR A 1 178 ? -18.641 -5.902 -9.133 1 98.88 178 TYR A C 1
ATOM 1311 O O . TYR A 1 178 ? -18.984 -4.723 -8.984 1 98.88 178 TYR A O 1
ATOM 1319 N N . VAL A 1 179 ? -18.562 -6.703 -8.094 1 98.75 179 VAL A N 1
ATOM 1320 C CA . VAL A 1 179 ? -19.078 -6.332 -6.773 1 98.75 179 VAL A CA 1
ATOM 1321 C C . VAL A 1 179 ? -18.016 -5.547 -6.012 1 98.75 179 VAL A C 1
ATOM 1323 O O . VAL A 1 179 ? -16.828 -5.852 -6.105 1 98.75 179 VAL A O 1
ATOM 1326 N N . MET A 1 180 ? -18.438 -4.578 -5.266 1 98.69 180 MET A N 1
ATOM 1327 C CA . MET A 1 180 ? -17.578 -3.814 -4.367 1 98.69 180 MET A CA 1
ATOM 1328 C C . MET A 1 180 ? -17.812 -4.215 -2.914 1 98.69 180 MET A C 1
ATOM 1330 O O . MET A 1 180 ? -18.953 -4.246 -2.457 1 98.69 180 MET A O 1
ATOM 1334 N N . ILE A 1 181 ? -16.75 -4.488 -2.186 1 98.5 181 ILE A N 1
ATOM 1335 C CA . ILE A 1 181 ? -16.891 -4.898 -0.792 1 98.5 181 ILE A CA 1
ATOM 1336 C C . ILE A 1 181 ? -15.945 -4.07 0.081 1 98.5 181 ILE A C 1
ATOM 1338 O O . ILE A 1 181 ? -15.016 -3.439 -0.424 1 98.5 181 ILE A O 1
ATOM 1342 N N . ASN A 1 182 ? -16.203 -4.055 1.357 1 97.38 182 ASN A N 1
ATOM 1343 C CA . ASN A 1 182 ? -15.352 -3.361 2.318 1 97.38 182 ASN A CA 1
ATOM 1344 C C . ASN A 1 182 ? -15.609 -3.834 3.744 1 97.38 182 ASN A C 1
ATOM 1346 O O . ASN A 1 182 ? -16.688 -4.34 4.047 1 97.38 182 ASN A O 1
ATOM 1350 N N . GLY A 1 183 ? -14.461 -3.758 4.566 1 96.06 183 GLY A N 1
ATOM 1351 C CA . GLY A 1 183 ? -14.672 -3.939 5.992 1 96.06 183 GLY A CA 1
ATOM 1352 C C . GLY A 1 183 ? -14.07 -5.227 6.523 1 96.06 183 GLY A C 1
ATOM 1353 O O . GLY A 1 183 ? -13.5 -6.012 5.766 1 96.06 183 GLY A O 1
ATOM 1354 N N . ASN A 1 184 ? -14.289 -5.391 7.863 1 94.62 184 ASN A N 1
ATOM 1355 C CA . ASN A 1 184 ? -13.852 -6.562 8.609 1 94.62 184 ASN A CA 1
ATOM 1356 C C . ASN A 1 184 ? -14.898 -7.008 9.625 1 94.62 184 ASN A C 1
ATOM 1358 O O . ASN A 1 184 ? -15.031 -6.402 10.695 1 94.62 184 ASN A O 1
ATOM 1362 N N . PRO A 1 185 ? -15.508 -8.016 9.391 1 93.94 185 PRO A N 1
ATOM 1363 C CA . PRO A 1 185 ? -15.453 -8.766 8.133 1 93.94 185 PRO A CA 1
ATOM 1364 C C . PRO A 1 185 ? -15.977 -7.969 6.941 1 93.94 185 PRO A C 1
ATOM 1366 O O . PRO A 1 185 ? -16.781 -7.051 7.117 1 93.94 185 PRO A O 1
ATOM 1369 N N . ALA A 1 186 ? -15.547 -8.297 5.781 1 96.62 186 ALA A N 1
ATOM 1370 C CA . ALA A 1 186 ? -15.961 -7.605 4.566 1 96.62 186 ALA A CA 1
ATOM 1371 C C . ALA A 1 186 ? -17.453 -7.816 4.297 1 96.62 186 ALA A C 1
ATOM 1373 O O . ALA A 1 186 ? -17.969 -8.906 4.52 1 96.62 186 ALA A O 1
ATOM 1374 N N . GLN A 1 187 ? -18.062 -6.793 3.789 1 97.38 187 GLN A N 1
ATOM 1375 C CA . GLN A 1 187 ? -19.469 -6.828 3.381 1 97.38 187 GLN A CA 1
ATOM 1376 C C . GLN A 1 187 ? -19.656 -6.176 2.014 1 97.38 187 GLN A C 1
ATOM 1378 O O . GLN A 1 187 ? -18.844 -5.355 1.591 1 97.38 187 GLN A O 1
ATOM 1383 N N . VAL A 1 188 ? -20.781 -6.551 1.394 1 98.06 188 VAL A N 1
ATOM 1384 C CA . VAL A 1 188 ? -21.094 -6.016 0.075 1 98.06 188 VAL A CA 1
ATOM 1385 C C . VAL A 1 188 ? -21.578 -4.57 0.205 1 98.06 188 VAL A C 1
ATOM 1387 O O . VAL A 1 188 ? -22.375 -4.254 1.083 1 98.06 188 VAL A O 1
ATOM 1390 N N . HIS A 1 189 ? -21.078 -3.723 -0.717 1 97.38 189 HIS A N 1
ATOM 1391 C CA . HIS A 1 189 ? -21.5 -2.324 -0.721 1 97.38 189 HIS A CA 1
ATOM 1392 C C . HIS A 1 189 ? -22.047 -1.92 -2.084 1 97.38 189 HIS A C 1
ATOM 1394 O O . HIS A 1 189 ? -22.188 -0.729 -2.375 1 97.38 189 HIS A O 1
ATOM 1400 N N . GLY A 1 190 ? -22.328 -2.826 -2.957 1 98.19 190 GLY A N 1
ATOM 1401 C CA . GLY A 1 190 ? -22.875 -2.543 -4.273 1 98.19 190 GLY A CA 1
ATOM 1402 C C . GLY A 1 190 ? -21.969 -2.984 -5.406 1 98.19 190 GLY A C 1
ATOM 1403 O O . GLY A 1 190 ? -21.109 -3.854 -5.223 1 98.19 190 GLY A O 1
ATOM 1404 N N . LEU A 1 191 ? -22.25 -2.393 -6.602 1 98.56 191 LEU A N 1
ATOM 1405 C CA . LEU A 1 191 ? -21.406 -2.637 -7.77 1 98.56 191 LEU A CA 1
ATOM 1406 C C . LEU A 1 191 ? -20.297 -1.602 -7.859 1 98.56 191 LEU A C 1
ATOM 1408 O O . LEU A 1 191 ? -20.453 -0.47 -7.395 1 98.56 191 LEU A O 1
ATOM 1412 N N . ASN A 1 192 ? -19.234 -1.977 -8.414 1 98.25 192 ASN A N 1
ATOM 1413 C CA . ASN A 1 192 ? -18.125 -1.068 -8.719 1 98.25 192 ASN A CA 1
ATOM 1414 C C . ASN A 1 192 ? -18.453 -0.171 -9.914 1 98.25 192 ASN A C 1
ATOM 1416 O O . ASN A 1 192 ? -17.734 -0.177 -10.914 1 98.25 192 ASN A O 1
ATOM 1420 N N . LEU A 1 193 ? -19.469 0.619 -9.805 1 98.06 193 LEU A N 1
ATOM 1421 C CA . LEU A 1 193 ? -20.031 1.379 -10.914 1 98.06 193 LEU A CA 1
ATOM 1422 C C . LEU A 1 193 ? -19.031 2.402 -11.43 1 98.06 193 LEU A C 1
ATOM 1424 O O . LEU A 1 193 ? -18.891 2.596 -12.641 1 98.06 193 LEU A O 1
ATOM 1428 N N . VAL A 1 194 ? -18.312 3.078 -10.539 1 96.31 194 VAL A N 1
ATOM 1429 C CA . VAL A 1 194 ? -17.328 4.082 -10.938 1 96.31 194 VAL A CA 1
ATOM 1430 C C . VAL A 1 194 ? -16.266 3.441 -11.82 1 96.31 194 VAL A C 1
ATOM 1432 O O . VAL A 1 194 ? -15.922 3.967 -12.883 1 96.31 194 VAL A O 1
ATOM 1435 N N . GLY A 1 195 ? -15.734 2.266 -11.352 1 97.25 195 GLY A N 1
ATOM 1436 C CA . GLY A 1 195 ? -14.742 1.554 -12.133 1 97.25 195 GLY A CA 1
ATOM 1437 C C . GLY A 1 195 ? -15.25 1.097 -13.484 1 97.25 195 GLY A C 1
ATOM 1438 O O . GLY A 1 195 ? -14.539 1.177 -14.484 1 97.25 195 GLY A O 1
ATOM 1439 N N . LEU A 1 196 ? -16.469 0.6 -13.531 1 98.31 196 LEU A N 1
ATOM 1440 C CA . LEU A 1 196 ? -17.047 0.115 -14.781 1 98.31 196 LEU A CA 1
ATOM 1441 C C . LEU A 1 196 ? -17.219 1.254 -15.781 1 98.31 196 LEU A C 1
ATOM 1443 O O . LEU A 1 196 ? -16.906 1.104 -16.953 1 98.31 196 LEU A O 1
ATOM 1447 N N . ARG A 1 197 ? -17.719 2.389 -15.273 1 97.88 197 ARG A N 1
ATOM 1448 C CA . ARG A 1 197 ? -17.875 3.547 -16.141 1 97.88 197 ARG A CA 1
ATOM 1449 C C . ARG A 1 197 ? -16.531 4.016 -16.688 1 97.88 197 ARG A C 1
ATOM 1451 O O . ARG A 1 197 ? -16.406 4.32 -17.875 1 97.88 197 ARG A O 1
ATOM 1458 N N . ARG A 1 198 ? -15.516 4.039 -15.906 1 97.19 198 ARG A N 1
ATOM 1459 C CA . ARG A 1 198 ? -14.18 4.457 -16.312 1 97.19 198 ARG A CA 1
ATOM 1460 C C . ARG A 1 198 ? -13.602 3.514 -17.359 1 97.19 198 ARG A C 1
ATOM 1462 O O . ARG A 1 198 ? -12.828 3.934 -18.219 1 97.19 198 ARG A O 1
ATOM 1469 N N . ARG A 1 199 ? -14.062 2.297 -17.297 1 97.38 199 ARG A N 1
ATOM 1470 C CA . ARG A 1 199 ? -13.539 1.296 -18.219 1 97.38 199 ARG A CA 1
ATOM 1471 C C . ARG A 1 199 ? -14.414 1.183 -19.469 1 97.38 199 ARG A C 1
ATOM 1473 O O . ARG A 1 199 ? -14.234 0.266 -20.266 1 97.38 199 ARG A O 1
ATOM 1480 N N . GLY A 1 200 ? -15.477 1.944 -19.578 1 97.5 200 GLY A N 1
ATOM 1481 C CA . GLY A 1 200 ? -16.219 2.105 -20.828 1 97.5 200 GLY A CA 1
ATOM 1482 C C . GLY A 1 200 ? -17.375 1.139 -20.953 1 97.5 200 GLY A C 1
ATOM 1483 O O . GLY A 1 200 ? -17.828 0.859 -22.062 1 97.5 200 GLY A O 1
ATOM 1484 N N . PHE A 1 201 ? -17.812 0.567 -19.875 1 98.38 201 PHE A N 1
ATOM 1485 C CA . PHE A 1 201 ? -19 -0.281 -19.969 1 98.38 201 PHE A CA 1
ATOM 1486 C C . PHE A 1 201 ? -20.203 0.521 -20.438 1 98.38 201 PHE A C 1
ATOM 1488 O O . PHE A 1 201 ? -20.391 1.668 -20.031 1 98.38 201 PHE A O 1
ATOM 1495 N N . SER A 1 202 ? -21.047 -0.098 -21.25 1 98 202 SER A N 1
ATOM 1496 C CA . SER A 1 202 ? -22.203 0.587 -21.812 1 98 202 SER A CA 1
ATOM 1497 C C . SER A 1 202 ? -23.266 0.837 -20.734 1 98 202 SER A C 1
ATOM 1499 O O . SER A 1 202 ? -23.312 0.144 -19.719 1 98 202 SER A O 1
ATOM 1501 N N . LYS A 1 203 ? -24.141 1.763 -21.016 1 97.69 203 LYS A N 1
ATOM 1502 C CA . LYS A 1 203 ? -25.266 2.035 -20.141 1 97.69 203 LYS A CA 1
ATOM 1503 C C . LYS A 1 203 ? -26.172 0.816 -20.016 1 97.69 203 LYS A C 1
ATOM 1505 O O . LYS A 1 203 ? -26.734 0.552 -18.938 1 97.69 203 LYS A O 1
ATOM 1510 N N . GLU A 1 204 ? -26.312 0.098 -21.094 1 97.75 204 GLU A N 1
ATOM 1511 C CA . GLU A 1 204 ? -27.125 -1.111 -21.094 1 97.75 204 GLU A CA 1
ATOM 1512 C C . GLU A 1 204 ? -26.547 -2.172 -20.172 1 97.75 204 GLU A C 1
ATOM 1514 O O . GLU A 1 204 ? -27.281 -2.785 -19.391 1 97.75 204 GLU A O 1
ATOM 1519 N N . ALA A 1 205 ? -25.234 -2.348 -20.266 1 98.25 205 ALA A N 1
ATOM 1520 C CA . ALA A 1 205 ? -24.562 -3.324 -19.406 1 98.25 205 ALA A CA 1
ATOM 1521 C C . ALA A 1 205 ? -24.703 -2.951 -17.938 1 98.25 205 ALA A C 1
ATOM 1523 O O . ALA A 1 205 ? -25 -3.803 -17.094 1 98.25 205 ALA A O 1
ATOM 1524 N N . ILE A 1 206 ? -24.5 -1.69 -17.672 1 98.5 206 ILE A N 1
ATOM 1525 C CA . ILE A 1 206 ? -24.578 -1.199 -16.312 1 98.5 206 ILE A CA 1
ATOM 1526 C C . ILE A 1 206 ? -25.984 -1.388 -15.766 1 98.5 206 ILE A C 1
ATOM 1528 O O . ILE A 1 206 ? -26.156 -1.824 -14.625 1 98.5 206 ILE A O 1
ATOM 1532 N N . ARG A 1 207 ? -27 -1.026 -16.531 1 98.12 207 ARG A N 1
ATOM 1533 C CA . ARG A 1 207 ? -28.375 -1.212 -16.125 1 98.12 207 ARG A CA 1
ATOM 1534 C C . ARG A 1 207 ? -28.688 -2.686 -15.867 1 98.12 207 ARG A C 1
ATOM 1536 O O . ARG A 1 207 ? -29.281 -3.031 -14.852 1 98.12 207 ARG A O 1
ATOM 1543 N N . GLY A 1 208 ? -28.266 -3.564 -16.766 1 98.25 208 GLY A N 1
ATOM 1544 C CA . GLY A 1 208 ? -28.469 -4.996 -16.609 1 98.25 208 GLY A CA 1
ATOM 1545 C C . GLY A 1 208 ? -27.797 -5.547 -15.352 1 98.25 208 GLY A C 1
ATOM 1546 O O . GLY A 1 208 ? -28.406 -6.336 -14.625 1 98.25 208 GLY A O 1
ATOM 1547 N N . LEU A 1 209 ? -26.578 -5.09 -15.141 1 98.75 209 LEU A N 1
ATOM 1548 C CA . LEU A 1 209 ? -25.844 -5.543 -13.969 1 98.75 209 LEU A CA 1
ATOM 1549 C C . LEU A 1 209 ? -26.516 -5.066 -12.688 1 98.75 209 LEU A C 1
ATOM 1551 O O . LEU A 1 209 ? -26.594 -5.805 -11.703 1 98.75 209 LEU A O 1
ATOM 1555 N N . SER A 1 210 ? -26.984 -3.824 -12.695 1 98.5 210 SER A N 1
ATOM 1556 C CA . SER A 1 210 ? -27.656 -3.273 -11.531 1 98.5 210 SER A CA 1
ATOM 1557 C C . SER A 1 210 ? -28.906 -4.078 -11.18 1 98.5 210 SER A C 1
ATOM 1559 O O . SER A 1 210 ? -29.156 -4.371 -10.008 1 98.5 210 SER A O 1
ATOM 1561 N N . GLU A 1 211 ? -29.641 -4.438 -12.141 1 98.12 211 GLU A N 1
ATOM 1562 C CA . GLU A 1 211 ? -30.844 -5.23 -11.922 1 98.12 211 GLU A CA 1
ATOM 1563 C C . GLU A 1 211 ? -30.5 -6.645 -11.469 1 98.12 211 GLU A C 1
ATOM 1565 O O . GLU A 1 211 ? -31.141 -7.191 -10.57 1 98.12 211 GLU A O 1
ATOM 1570 N N . ALA A 1 212 ? -29.516 -7.18 -12.109 1 98.5 212 ALA A N 1
ATOM 1571 C CA . ALA A 1 212 ? -29.062 -8.516 -11.719 1 98.5 212 ALA A CA 1
ATOM 1572 C C . ALA A 1 212 ? -28.594 -8.531 -10.266 1 98.5 212 ALA A C 1
ATOM 1574 O O . ALA A 1 212 ? -28.891 -9.461 -9.516 1 98.5 212 ALA A O 1
ATOM 1575 N N . TYR A 1 213 ? -27.844 -7.555 -9.945 1 98.44 213 TYR A N 1
ATOM 1576 C CA . TYR A 1 213 ? -27.359 -7.406 -8.578 1 98.44 213 TYR A CA 1
ATOM 1577 C C . TYR A 1 213 ? -28.516 -7.414 -7.582 1 98.44 213 TYR A C 1
ATOM 1579 O O . TYR A 1 213 ? -28.453 -8.094 -6.555 1 98.44 213 TYR A O 1
ATOM 1587 N N . LYS A 1 214 ? -29.547 -6.688 -7.855 1 97.94 214 LYS A N 1
ATOM 1588 C CA . LYS A 1 214 ? -30.703 -6.617 -6.973 1 97.94 214 LYS A CA 1
ATOM 1589 C C . LYS A 1 214 ? -31.375 -7.984 -6.832 1 97.94 214 LYS A C 1
ATOM 1591 O O . LYS A 1 214 ? -31.844 -8.336 -5.746 1 97.94 214 LYS A O 1
ATOM 1596 N N . LEU A 1 215 ? -31.438 -8.695 -7.879 1 97.56 215 LEU A N 1
ATOM 1597 C CA . LEU A 1 215 ? -32.031 -10.023 -7.84 1 97.56 215 LEU A CA 1
ATOM 1598 C C . LEU A 1 215 ? -31.297 -10.922 -6.848 1 97.56 215 LEU A C 1
ATOM 1600 O O . LEU A 1 215 ? -31.938 -11.719 -6.141 1 97.56 215 LEU A O 1
ATOM 1604 N N . VAL A 1 216 ? -30 -10.727 -6.742 1 97.69 216 VAL A N 1
ATOM 1605 C CA . VAL A 1 216 ? -29.172 -11.617 -5.934 1 97.69 216 VAL A CA 1
ATOM 1606 C C . VAL A 1 216 ? -29.156 -11.141 -4.484 1 97.69 216 VAL A C 1
ATOM 1608 O O . VAL A 1 216 ? -29.25 -11.945 -3.557 1 97.69 216 VAL A O 1
ATOM 1611 N N . TYR A 1 217 ? -29.125 -9.781 -4.273 1 97.31 217 TYR A N 1
ATOM 1612 C CA . TYR A 1 217 ? -28.766 -9.305 -2.943 1 97.31 217 TYR A CA 1
ATOM 1613 C C . TYR A 1 217 ? -29.938 -8.625 -2.258 1 97.31 217 TYR A C 1
ATOM 1615 O O . TYR A 1 217 ? -29.922 -8.422 -1.041 1 97.31 217 TYR A O 1
ATOM 1623 N N . ARG A 1 218 ? -30.953 -8.359 -3.008 1 95.75 218 ARG A N 1
ATOM 1624 C CA . ARG A 1 218 ? -31.938 -7.461 -2.396 1 95.75 218 ARG A CA 1
ATOM 1625 C C . ARG A 1 218 ? -33.344 -8.055 -2.465 1 95.75 218 ARG A C 1
ATOM 1627 O O . ARG A 1 218 ? -34.25 -7.605 -1.753 1 95.75 218 ARG A O 1
ATOM 1634 N N . GLN A 1 219 ? -33.656 -9.055 -3.248 1 94.31 219 GLN A N 1
ATOM 1635 C CA . GLN A 1 219 ? -35.031 -9.484 -3.5 1 94.31 219 GLN A CA 1
ATOM 1636 C C . GLN A 1 219 ? -35.344 -10.742 -2.701 1 94.31 219 GLN A C 1
ATOM 1638 O O . GLN A 1 219 ? -36.406 -11.336 -2.896 1 94.31 219 GLN A O 1
ATOM 1643 N N . GLY A 1 220 ? -34.469 -11.25 -1.899 1 93.69 220 GLY A N 1
ATOM 1644 C CA . GLY A 1 220 ? -34.75 -12.367 -1.014 1 93.69 220 GLY A CA 1
ATOM 1645 C C . GLY A 1 220 ? -34.844 -13.695 -1.74 1 93.69 220 GLY A C 1
ATOM 1646 O O . GLY A 1 220 ? -35.438 -14.648 -1.226 1 93.69 220 GLY A O 1
ATOM 1647 N N . LEU A 1 221 ? -34.406 -13.758 -2.908 1 94.75 221 LEU A N 1
ATOM 1648 C CA . LEU A 1 221 ? -34.375 -14.992 -3.682 1 94.75 221 LEU A CA 1
ATOM 1649 C C . LEU A 1 221 ? -33.219 -15.883 -3.25 1 94.75 221 LEU A C 1
ATOM 1651 O O . LEU A 1 221 ? -32.219 -15.383 -2.748 1 94.75 221 LEU A O 1
ATOM 1655 N N . THR A 1 222 ? -33.438 -17.172 -3.41 1 94.56 222 THR A N 1
ATOM 1656 C CA . THR A 1 222 ? -32.312 -18.047 -3.301 1 94.56 222 THR A CA 1
ATOM 1657 C C . THR A 1 222 ? -31.328 -17.812 -4.453 1 94.56 222 THR A C 1
ATOM 1659 O O . THR A 1 222 ? -31.703 -17.25 -5.484 1 94.56 222 THR A O 1
ATOM 1662 N N . THR A 1 223 ? -30.172 -18.234 -4.336 1 94.69 223 THR A N 1
ATOM 1663 C CA . THR A 1 223 ? -29.172 -18.078 -5.371 1 94.69 223 THR A CA 1
ATOM 1664 C C . THR A 1 223 ? -29.625 -18.703 -6.684 1 94.69 223 THR A C 1
ATOM 1666 O O . THR A 1 223 ? -29.516 -18.094 -7.746 1 94.69 223 THR A O 1
ATOM 1669 N N . ASP A 1 224 ? -30.156 -19.875 -6.559 1 95.62 224 ASP A N 1
ATOM 1670 C CA . ASP A 1 224 ? -30.609 -20.578 -7.75 1 95.62 224 ASP A CA 1
ATOM 1671 C C . ASP A 1 224 ? -31.734 -19.812 -8.453 1 95.62 224 ASP A C 1
ATOM 1673 O O . ASP A 1 224 ? -31.734 -19.703 -9.68 1 95.62 224 ASP A O 1
ATOM 1677 N N . GLN A 1 225 ? -32.656 -19.328 -7.656 1 97.31 225 GLN A N 1
ATOM 1678 C CA . GLN A 1 225 ? -33.75 -18.547 -8.211 1 97.31 225 GLN A CA 1
ATOM 1679 C C . GLN A 1 225 ? -33.25 -17.297 -8.906 1 97.31 225 GLN A C 1
ATOM 1681 O O . GLN A 1 225 ? -33.688 -16.969 -10.008 1 97.31 225 GLN A O 1
ATOM 1686 N N . ALA A 1 226 ? -32.344 -16.641 -8.281 1 97.44 226 ALA A N 1
ATOM 1687 C CA . ALA A 1 226 ? -31.781 -15.406 -8.82 1 97.44 226 ALA A CA 1
ATOM 1688 C C . ALA A 1 226 ? -31.047 -15.672 -10.133 1 97.44 226 ALA A C 1
ATOM 1690 O O . ALA A 1 226 ? -31.219 -14.938 -11.109 1 97.44 226 ALA A O 1
ATOM 1691 N N . LEU A 1 227 ? -30.266 -16.703 -10.227 1 97.81 227 LEU A N 1
ATOM 1692 C CA . LEU A 1 227 ? -29.5 -17.031 -11.422 1 97.81 227 LEU A CA 1
ATOM 1693 C C . LEU A 1 227 ? -30.422 -17.375 -12.586 1 97.81 227 LEU A C 1
ATOM 1695 O O . LEU A 1 227 ? -30.188 -16.938 -13.719 1 97.81 227 LEU A O 1
ATOM 1699 N N . ALA A 1 228 ? -31.422 -18.141 -12.227 1 97.94 228 ALA A N 1
ATOM 1700 C CA . ALA A 1 228 ? -32.375 -18.5 -13.258 1 97.94 228 ALA A CA 1
ATOM 1701 C C . ALA A 1 228 ? -33.062 -17.25 -13.836 1 97.94 228 ALA A C 1
ATOM 1703 O O . ALA A 1 228 ? -33.188 -17.125 -15.055 1 97.94 228 ALA A O 1
ATOM 1704 N N . GLN A 1 229 ? -33.406 -16.391 -12.969 1 97.88 229 GLN A N 1
ATOM 1705 C CA . GLN A 1 229 ? -34.094 -15.172 -13.406 1 97.88 229 GLN A CA 1
ATOM 1706 C C . GLN A 1 229 ? -33.156 -14.281 -14.211 1 97.88 229 GLN A C 1
ATOM 1708 O O . GLN A 1 229 ? -33.531 -13.688 -15.211 1 97.88 229 GLN A O 1
ATOM 1713 N N . ILE A 1 230 ? -31.906 -14.164 -13.828 1 98.19 230 ILE A N 1
ATOM 1714 C CA . ILE A 1 230 ? -30.922 -13.359 -14.539 1 98.19 230 ILE A CA 1
ATOM 1715 C C . ILE A 1 230 ? -30.766 -13.883 -15.969 1 98.19 230 ILE A C 1
ATOM 1717 O O . ILE A 1 230 ? -30.844 -13.117 -16.922 1 98.19 230 ILE A O 1
ATOM 1721 N N . ARG A 1 231 ? -30.609 -15.164 -16.109 1 97.56 231 ARG A N 1
ATOM 1722 C CA . ARG A 1 231 ? -30.328 -15.742 -17.406 1 97.56 231 ARG A CA 1
ATOM 1723 C C . ARG A 1 231 ? -31.562 -15.734 -18.297 1 97.56 231 ARG A C 1
ATOM 1725 O O . ARG A 1 231 ? -31.469 -15.734 -19.531 1 97.56 231 ARG A O 1
ATOM 1732 N N . ALA A 1 232 ? -32.75 -15.656 -17.656 1 97.25 232 ALA A N 1
ATOM 1733 C CA . ALA A 1 232 ? -34 -15.57 -18.406 1 97.25 232 ALA A CA 1
ATOM 1734 C C . ALA A 1 232 ? -34.25 -14.141 -18.875 1 97.25 232 ALA A C 1
ATOM 1736 O O . ALA A 1 232 ? -34.844 -13.93 -19.938 1 97.25 232 ALA A O 1
ATOM 1737 N N . SER A 1 233 ? -33.812 -13.195 -18.156 1 96.44 233 SER A N 1
ATOM 1738 C CA . SER A 1 233 ? -34.219 -11.812 -18.359 1 96.44 233 SER A CA 1
ATOM 1739 C C . SER A 1 233 ? -33.188 -11.039 -19.172 1 96.44 233 SER A C 1
ATOM 1741 O O . SER A 1 233 ? -33.5 -10.023 -19.781 1 96.44 233 SER A O 1
ATOM 1743 N N . TYR A 1 234 ? -31.953 -11.508 -19.094 1 95.62 234 TYR A N 1
ATOM 1744 C CA . TYR A 1 234 ? -30.875 -10.734 -19.703 1 95.62 234 TYR A CA 1
ATOM 1745 C C . TYR A 1 234 ? -30.031 -11.617 -20.625 1 95.62 234 TYR A C 1
ATOM 1747 O O . TYR A 1 234 ? -29.75 -12.773 -20.297 1 95.62 234 TYR A O 1
ATOM 1755 N N . ALA A 1 235 ? -29.609 -11.07 -21.766 1 94.19 235 ALA A N 1
ATOM 1756 C CA . ALA A 1 235 ? -28.719 -11.75 -22.703 1 94.19 235 ALA A CA 1
ATOM 1757 C C . ALA A 1 235 ? -27.453 -10.93 -22.938 1 94.19 235 ALA A C 1
ATOM 1759 O O . ALA A 1 235 ? -27.016 -10.766 -24.078 1 94.19 235 ALA A O 1
ATOM 1760 N N . LEU A 1 236 ? -26.891 -10.375 -21.922 1 97.25 236 LEU A N 1
ATOM 1761 C CA . LEU A 1 236 ? -25.672 -9.578 -21.984 1 97.25 236 LEU A CA 1
ATOM 1762 C C . LEU A 1 236 ? -24.469 -10.367 -21.484 1 97.25 236 LEU A C 1
ATOM 1764 O O . LEU A 1 236 ? -24.578 -11.117 -20.516 1 97.25 236 LEU A O 1
ATOM 1768 N N . PRO A 1 237 ? -23.375 -10.18 -22.188 1 97.94 237 PRO A N 1
ATOM 1769 C CA . PRO A 1 237 ? -22.172 -10.844 -21.672 1 97.94 237 PRO A CA 1
ATOM 1770 C C . PRO A 1 237 ? -21.859 -10.492 -20.219 1 97.94 237 PRO A C 1
ATOM 1772 O O . PRO A 1 237 ? -21.391 -11.344 -19.469 1 97.94 237 PRO A O 1
ATOM 1775 N N . GLU A 1 238 ? -22.094 -9.281 -19.875 1 98.44 238 GLU A N 1
ATOM 1776 C CA . GLU A 1 238 ? -21.781 -8.805 -18.531 1 98.44 238 GLU A CA 1
ATOM 1777 C C . GLU A 1 238 ? -22.641 -9.516 -17.484 1 98.44 238 GLU A C 1
ATOM 1779 O O . GLU A 1 238 ? -22.125 -9.938 -16.438 1 98.44 238 GLU A O 1
ATOM 1784 N N . THR A 1 239 ? -23.953 -9.672 -17.719 1 98.5 239 THR A N 1
ATOM 1785 C CA . THR A 1 239 ? -24.812 -10.336 -16.75 1 98.5 239 THR A CA 1
ATOM 1786 C C . THR A 1 239 ? -24.5 -11.828 -16.688 1 98.5 239 THR A C 1
ATOM 1788 O O . THR A 1 239 ? -24.609 -12.445 -15.625 1 98.5 239 THR A O 1
ATOM 1791 N N . GLU A 1 240 ? -24.094 -12.352 -17.766 1 98.38 240 GLU A N 1
ATOM 1792 C CA . GLU A 1 240 ? -23.672 -13.75 -17.75 1 98.38 240 GLU A CA 1
ATOM 1793 C C . GLU A 1 240 ? -22.406 -13.938 -16.906 1 98.38 240 GLU A C 1
ATOM 1795 O O . GLU A 1 240 ? -22.297 -14.891 -16.156 1 98.38 240 GLU A O 1
ATOM 1800 N N . THR A 1 241 ? -21.453 -13.062 -17.125 1 98.56 241 THR A N 1
ATOM 1801 C CA . THR A 1 241 ? -20.219 -13.102 -16.328 1 98.56 241 THR A CA 1
ATOM 1802 C C . THR A 1 241 ? -20.547 -13.023 -14.836 1 98.56 241 THR A C 1
ATOM 1804 O O . THR A 1 241 ? -19.969 -13.758 -14.031 1 98.56 241 THR A O 1
ATOM 1807 N N . PHE A 1 242 ? -21.453 -12.164 -14.516 1 98.69 242 PHE A N 1
ATOM 1808 C CA . PHE A 1 242 ? -21.906 -12.016 -13.133 1 98.69 242 PHE A CA 1
ATOM 1809 C C . PHE A 1 242 ? -22.516 -13.32 -12.625 1 98.69 242 PHE A C 1
ATOM 1811 O O . PHE A 1 242 ? -22.062 -13.859 -11.602 1 98.69 242 PHE A O 1
ATOM 1818 N N . ALA A 1 243 ? -23.391 -13.852 -13.344 1 98.31 243 ALA A N 1
ATOM 1819 C CA . ALA A 1 243 ? -24.078 -15.078 -12.969 1 98.31 243 ALA A CA 1
ATOM 1820 C C . ALA A 1 243 ? -23.109 -16.25 -12.859 1 98.31 243 ALA A C 1
ATOM 1822 O O . ALA A 1 243 ? -23.156 -17.016 -11.906 1 98.31 243 ALA A O 1
ATOM 1823 N N . ALA A 1 244 ? -22.25 -16.328 -13.805 1 98.19 244 ALA A N 1
ATOM 1824 C CA . ALA A 1 244 ? -21.281 -17.422 -13.836 1 98.19 244 ALA A CA 1
ATOM 1825 C C . ALA A 1 244 ? -20.359 -17.359 -12.617 1 98.19 244 ALA A C 1
ATOM 1827 O O . ALA A 1 244 ? -19.953 -18.406 -12.094 1 98.19 244 ALA A O 1
ATOM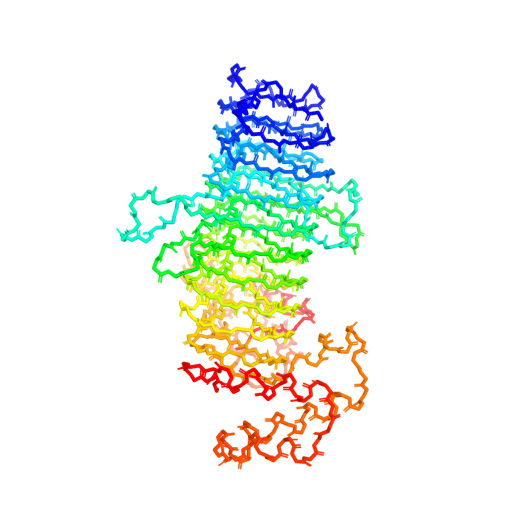 1828 N N . SER A 1 245 ? -19.969 -16.156 -12.195 1 98.12 245 SER A N 1
ATOM 1829 C CA . SER A 1 245 ? -19.078 -16.016 -11.047 1 98.12 245 SER A CA 1
ATOM 1830 C C . SER A 1 245 ? -19.75 -16.469 -9.758 1 98.12 245 SER A C 1
ATOM 1832 O O . SER A 1 245 ? -19.078 -16.953 -8.844 1 98.12 245 SER A O 1
ATOM 1834 N N . ILE A 1 246 ? -20.984 -16.281 -9.688 1 97.75 246 ILE A N 1
ATOM 1835 C CA . ILE A 1 246 ? -21.75 -16.734 -8.531 1 97.75 246 ILE A CA 1
ATOM 1836 C C . ILE A 1 246 ? -21.906 -18.25 -8.562 1 97.75 246 ILE A C 1
ATOM 1838 O O . ILE A 1 246 ? -21.719 -18.922 -7.543 1 97.75 246 ILE A O 1
ATOM 1842 N N . GLU A 1 247 ? -22.203 -18.719 -9.695 1 96.38 247 GLU A N 1
ATOM 1843 C CA . GLU A 1 247 ? -22.406 -20.141 -9.875 1 96.38 247 GLU A CA 1
ATOM 1844 C C . GLU A 1 247 ? -21.125 -20.922 -9.562 1 96.38 247 GLU A C 1
ATOM 1846 O O . GLU A 1 247 ? -21.203 -22.047 -9.055 1 96.38 247 GLU A O 1
ATOM 1851 N N . ALA A 1 248 ? -20.016 -20.328 -9.812 1 94.88 248 ALA A N 1
ATOM 1852 C CA . ALA A 1 248 ? -18.734 -20.984 -9.648 1 94.88 248 ALA A CA 1
ATOM 1853 C C . ALA A 1 248 ? -18.328 -21.062 -8.18 1 94.88 248 ALA A C 1
ATOM 1855 O O . ALA A 1 248 ? -17.406 -21.797 -7.816 1 94.88 248 ALA A O 1
ATOM 1856 N N . SER A 1 249 ? -19.031 -20.344 -7.355 1 93.75 249 SER A N 1
ATOM 1857 C CA . SER A 1 249 ? -18.641 -20.266 -5.949 1 93.75 249 SER A CA 1
ATOM 1858 C C . SER A 1 249 ? -18.859 -21.594 -5.238 1 93.75 249 SER A C 1
ATOM 1860 O O . SER A 1 249 ? -19.906 -22.234 -5.391 1 93.75 249 SER A O 1
ATOM 1862 N N . THR A 1 250 ? -17.922 -21.953 -4.449 1 86.94 250 THR A N 1
ATOM 1863 C CA . THR A 1 250 ? -18.031 -23.188 -3.664 1 86.94 250 THR A CA 1
ATOM 1864 C C . THR A 1 250 ? -18.031 -22.875 -2.17 1 86.94 250 THR A C 1
ATOM 1866 O O . THR A 1 250 ? -18.312 -23.734 -1.348 1 86.94 250 THR A O 1
ATOM 1869 N N . ARG A 1 251 ? -17.734 -21.688 -1.781 1 86 251 ARG A N 1
ATOM 1870 C CA . ARG A 1 251 ? -17.625 -21.297 -0.381 1 86 251 ARG A CA 1
ATOM 1871 C C . ARG A 1 251 ? -18.734 -20.328 0.004 1 86 251 ARG A C 1
ATOM 1873 O O . ARG A 1 251 ? -18.719 -19.766 1.101 1 86 251 ARG A O 1
ATOM 1880 N N . GLY A 1 252 ? -19.641 -20.172 -0.919 1 92.25 252 GLY A N 1
ATOM 1881 C CA . GLY A 1 252 ? -20.641 -19.156 -0.674 1 92.25 252 GLY A CA 1
ATOM 1882 C C . GLY A 1 252 ? -20.188 -17.766 -1.048 1 92.25 252 GLY A C 1
ATOM 1883 O O . GLY A 1 252 ? -18.984 -17.453 -0.965 1 92.25 252 GLY A O 1
ATOM 1884 N N . ILE A 1 253 ? -21.031 -16.938 -1.437 1 95.56 253 ILE A N 1
ATOM 1885 C CA . ILE A 1 253 ? -20.656 -15.594 -1.849 1 95.56 253 ILE A CA 1
ATOM 1886 C C . ILE A 1 253 ? -20.828 -14.633 -0.675 1 95.56 253 ILE A C 1
ATOM 1888 O O . ILE A 1 253 ? -21.656 -14.859 0.208 1 95.56 253 ILE A O 1
ATOM 1892 N N . ILE A 1 254 ? -20.094 -13.602 -0.668 1 94.88 254 ILE A N 1
ATOM 1893 C CA . ILE A 1 254 ? -20.125 -12.547 0.344 1 94.88 254 ILE A CA 1
ATOM 1894 C C . ILE A 1 254 ? -21.484 -11.844 0.317 1 94.88 254 ILE A C 1
ATOM 1896 O O . ILE A 1 254 ? -22.047 -11.625 -0.755 1 94.88 254 ILE A O 1
ATOM 1900 N N . ARG A 1 255 ? -22.016 -11.523 1.556 1 91.56 255 ARG A N 1
ATOM 1901 C CA . ARG A 1 255 ? -23.297 -10.828 1.684 1 91.56 255 ARG A CA 1
ATOM 1902 C C . ARG A 1 255 ? -23.156 -9.594 2.568 1 91.56 255 ARG A C 1
ATOM 1904 O O . ARG A 1 255 ? -22.297 -9.539 3.441 1 91.56 255 ARG A O 1
ATOM 1911 N N . MET B 1 1 ? 32.312 6.516 8.219 1 92.25 1 MET B N 1
ATOM 1912 C CA . MET B 1 1 ? 32.969 5.398 7.539 1 92.25 1 MET B CA 1
ATOM 1913 C C . MET B 1 1 ? 32.031 4.75 6.531 1 92.25 1 MET B C 1
ATOM 1915 O O . MET B 1 1 ? 30.875 4.453 6.852 1 92.25 1 MET B O 1
ATOM 1919 N N . ILE B 1 2 ? 32.438 4.656 5.383 1 97.62 2 ILE B N 1
ATOM 1920 C CA . ILE B 1 2 ? 31.719 4.02 4.293 1 97.62 2 ILE B CA 1
ATOM 1921 C C . ILE B 1 2 ? 32.25 2.604 4.074 1 97.62 2 ILE B C 1
ATOM 1923 O O . ILE B 1 2 ? 33.438 2.414 3.773 1 97.62 2 ILE B O 1
ATOM 1927 N N . HIS B 1 3 ? 31.391 1.634 4.312 1 98.56 3 HIS B N 1
ATOM 1928 C CA . HIS B 1 3 ? 31.812 0.257 4.098 1 98.56 3 HIS B CA 1
ATOM 1929 C C . HIS B 1 3 ? 32.219 0.028 2.648 1 98.56 3 HIS B C 1
ATOM 1931 O O . HIS B 1 3 ? 31.578 0.521 1.728 1 98.56 3 HIS B O 1
ATOM 1937 N N . PRO B 1 4 ? 33.188 -0.762 2.365 1 98.38 4 PRO B N 1
ATOM 1938 C CA . PRO B 1 4 ? 33.75 -0.917 1.015 1 98.38 4 PRO B CA 1
ATOM 1939 C C . PRO B 1 4 ? 32.75 -1.559 0.047 1 98.38 4 PRO B C 1
ATOM 1941 O O . PRO B 1 4 ? 32.875 -1.415 -1.171 1 98.38 4 PRO B O 1
ATOM 1944 N N . THR B 1 5 ? 31.734 -2.254 0.511 1 98.31 5 THR B N 1
ATOM 1945 C CA . THR B 1 5 ? 30.812 -2.934 -0.385 1 98.31 5 THR B CA 1
ATOM 1946 C C . THR B 1 5 ? 29.594 -2.053 -0.683 1 98.31 5 THR B C 1
ATOM 1948 O O . THR B 1 5 ? 28.719 -2.434 -1.462 1 98.31 5 THR B O 1
ATOM 1951 N N . ALA B 1 6 ? 29.5 -0.909 -0.01 1 98.75 6 ALA B N 1
ATOM 1952 C CA . ALA B 1 6 ? 28.453 0.043 -0.36 1 98.75 6 ALA B CA 1
ATOM 1953 C C . ALA B 1 6 ? 28.688 0.636 -1.746 1 98.75 6 ALA B C 1
ATOM 1955 O O . ALA B 1 6 ? 29.828 0.865 -2.143 1 98.75 6 ALA B O 1
ATOM 1956 N N . LEU B 1 7 ? 27.656 0.798 -2.5 1 98.81 7 LEU B N 1
ATOM 1957 C CA . LEU B 1 7 ? 27.734 1.435 -3.811 1 98.81 7 LEU B CA 1
ATOM 1958 C C . LEU B 1 7 ? 27.125 2.834 -3.771 1 98.81 7 LEU B C 1
ATOM 1960 O O . LEU B 1 7 ? 25.906 2.982 -3.645 1 98.81 7 LEU B O 1
ATOM 1964 N N . ILE B 1 8 ? 27.969 3.855 -3.902 1 98.75 8 ILE B N 1
ATOM 1965 C CA . ILE B 1 8 ? 27.516 5.242 -3.84 1 98.75 8 ILE B CA 1
ATOM 1966 C C . ILE B 1 8 ? 27.828 5.941 -5.164 1 98.75 8 ILE B C 1
ATOM 1968 O O . ILE B 1 8 ? 28.969 5.957 -5.617 1 98.75 8 ILE B O 1
ATOM 1972 N N . ASP B 1 9 ? 26.797 6.391 -5.797 1 98.5 9 ASP B N 1
ATOM 1973 C CA . ASP B 1 9 ? 27.016 7.152 -7.027 1 98.5 9 ASP B CA 1
ATOM 1974 C C . ASP B 1 9 ? 27.938 8.336 -6.785 1 98.5 9 ASP B C 1
ATOM 1976 O O . ASP B 1 9 ? 27.812 9.031 -5.773 1 98.5 9 ASP B O 1
ATOM 1980 N N . PRO B 1 10 ? 28.797 8.609 -7.676 1 98.19 10 PRO B N 1
ATOM 1981 C CA . PRO B 1 10 ? 29.75 9.703 -7.488 1 98.19 10 PRO B CA 1
ATOM 1982 C C . PRO B 1 10 ? 29.078 11.062 -7.395 1 98.19 10 PRO B C 1
ATOM 1984 O O . PRO B 1 10 ? 29.656 12.016 -6.863 1 98.19 10 PRO B O 1
ATOM 1987 N N . ALA B 1 11 ? 27.859 11.102 -7.863 1 98.38 11 ALA B N 1
ATOM 1988 C CA . ALA B 1 11 ? 27.141 12.383 -7.867 1 98.38 11 ALA B CA 1
ATOM 1989 C C . ALA B 1 11 ? 26.391 12.594 -6.559 1 98.38 11 ALA B C 1
ATOM 1991 O O . ALA B 1 11 ? 25.812 13.664 -6.332 1 98.38 11 ALA B O 1
ATOM 1992 N N . ALA B 1 12 ? 26.359 11.641 -5.695 1 98.62 12 ALA B N 1
ATOM 1993 C CA . ALA B 1 12 ? 25.734 11.805 -4.379 1 98.62 12 ALA B CA 1
ATOM 1994 C C . ALA B 1 12 ? 26.578 12.727 -3.494 1 98.62 12 ALA B C 1
ATOM 1996 O O . ALA B 1 12 ? 27.797 12.812 -3.654 1 98.62 12 ALA B O 1
ATOM 1997 N N . ARG B 1 13 ? 25.938 13.5 -2.6 1 98.81 13 ARG B N 1
ATOM 1998 C CA . ARG B 1 13 ? 26.594 14.406 -1.668 1 98.81 13 ARG B CA 1
ATOM 1999 C C . ARG B 1 13 ? 26.344 13.984 -0.224 1 98.81 13 ARG B C 1
ATOM 2001 O O . ARG B 1 13 ? 25.281 14.281 0.335 1 98.81 13 ARG B O 1
ATOM 2008 N N . LEU B 1 14 ? 27.312 13.406 0.362 1 98.69 14 LEU B N 1
ATOM 2009 C CA . LEU B 1 14 ? 27.234 12.984 1.758 1 98.69 14 LEU B CA 1
ATOM 2010 C C . LEU B 1 14 ? 28.156 13.836 2.627 1 98.69 14 LEU B C 1
ATOM 2012 O O . L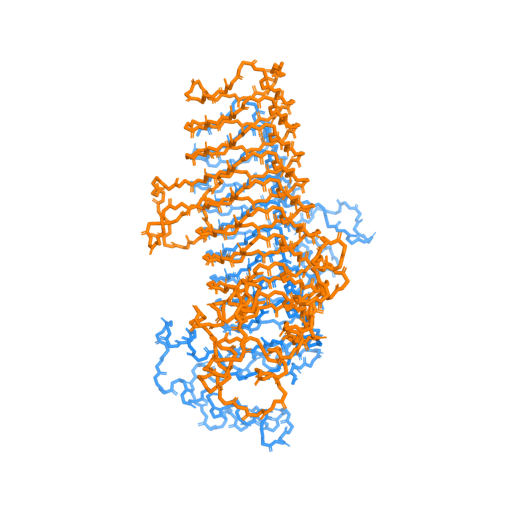EU B 1 14 ? 29.297 14.117 2.242 1 98.69 14 LEU B O 1
ATOM 2016 N N . ALA B 1 15 ? 27.641 14.297 3.695 1 98.75 15 ALA B N 1
ATOM 2017 C CA . ALA B 1 15 ? 28.531 14.945 4.652 1 98.75 15 ALA B CA 1
ATOM 2018 C C . ALA B 1 15 ? 29.688 14.023 5.047 1 98.75 15 ALA B C 1
ATOM 2020 O O . ALA B 1 15 ? 29.547 12.805 4.984 1 98.75 15 ALA B O 1
ATOM 2021 N N . ASP B 1 16 ? 30.766 14.523 5.641 1 98.06 16 ASP B N 1
ATOM 2022 C CA . ASP B 1 16 ? 32.031 13.828 5.848 1 98.06 16 ASP B CA 1
ATOM 2023 C C . ASP B 1 16 ? 31.891 12.719 6.891 1 98.06 16 ASP B C 1
ATOM 2025 O O . ASP B 1 16 ? 32.594 11.719 6.844 1 98.06 16 ASP B O 1
ATOM 2029 N N . ASP B 1 17 ? 30.984 12.906 7.773 1 98.56 17 ASP B N 1
ATOM 2030 C CA . ASP B 1 17 ? 30.938 11.984 8.898 1 98.56 17 ASP B CA 1
ATOM 2031 C C . ASP B 1 17 ? 29.766 11.008 8.758 1 98.56 17 ASP B C 1
ATOM 2033 O O . ASP B 1 17 ? 29.391 10.328 9.719 1 98.56 17 ASP B O 1
ATOM 2037 N N . VAL B 1 18 ? 29.141 10.953 7.629 1 98.81 18 VAL B N 1
ATOM 2038 C CA . VAL B 1 18 ? 28.078 9.984 7.371 1 98.81 18 VAL B CA 1
ATOM 2039 C C . VAL B 1 18 ? 28.656 8.57 7.332 1 98.81 18 VAL B C 1
ATOM 2041 O O . VAL B 1 18 ? 29.719 8.352 6.746 1 98.81 18 VAL B O 1
ATOM 2044 N N . GLU B 1 19 ? 27.953 7.656 7.992 1 98.94 19 GLU B N 1
ATOM 2045 C CA . GLU B 1 19 ? 28.312 6.242 7.949 1 98.94 19 GLU B CA 1
ATOM 2046 C C . GLU B 1 19 ? 27.375 5.461 7.043 1 98.94 19 GLU B C 1
ATOM 2048 O O . GLU B 1 19 ? 26.156 5.668 7.07 1 98.94 19 GLU B O 1
ATOM 2053 N N . VAL B 1 20 ? 27.922 4.566 6.219 1 98.94 20 VAL B N 1
ATOM 2054 C CA . VAL B 1 20 ? 27.125 3.744 5.312 1 98.94 20 VAL B CA 1
ATOM 2055 C C . VAL B 1 20 ? 27.531 2.277 5.453 1 98.94 20 VAL B C 1
ATOM 2057 O O . VAL B 1 20 ? 28.719 1.936 5.312 1 98.94 20 VAL B O 1
ATOM 2060 N N . GLY B 1 21 ? 26.516 1.426 5.746 1 98.88 21 GLY B N 1
ATOM 2061 C CA . GLY B 1 21 ? 26.766 0.01 5.965 1 98.88 21 GLY B CA 1
ATOM 2062 C C . GLY B 1 21 ? 26.938 -0.772 4.676 1 98.88 21 GLY B C 1
ATOM 2063 O O . GLY B 1 21 ? 26.766 -0.223 3.584 1 98.88 21 GLY B O 1
ATOM 2064 N N . PRO B 1 22 ? 27.281 -2.053 4.801 1 98.88 22 PRO B N 1
ATOM 2065 C CA . PRO B 1 22 ? 27.562 -2.885 3.629 1 98.88 22 PRO B CA 1
ATOM 2066 C C . PRO B 1 22 ? 26.328 -3.111 2.754 1 98.88 22 PRO B C 1
ATOM 2068 O O . PRO B 1 22 ? 25.219 -3.217 3.268 1 98.88 22 PRO B O 1
ATOM 2071 N N . PHE B 1 23 ? 26.531 -3.131 1.402 1 98.81 23 PHE B N 1
ATOM 2072 C CA . PHE B 1 23 ? 25.578 -3.535 0.372 1 98.81 23 PHE B CA 1
ATOM 2073 C C . PHE B 1 23 ? 24.484 -2.49 0.208 1 98.81 23 PHE B C 1
ATOM 2075 O O . PHE B 1 23 ? 23.469 -2.74 -0.458 1 98.81 23 PHE B O 1
ATOM 2082 N N . THR B 1 24 ? 24.719 -1.393 0.831 1 98.88 24 THR B N 1
ATOM 2083 C CA . THR B 1 24 ? 23.828 -0.259 0.623 1 98.88 24 THR B CA 1
ATOM 2084 C C . THR B 1 24 ? 24.078 0.398 -0.729 1 98.88 24 THR B C 1
ATOM 2086 O O . THR B 1 24 ? 25.234 0.487 -1.167 1 98.88 24 THR B O 1
ATOM 2089 N N . VAL B 1 25 ? 23.016 0.766 -1.43 1 98.94 25 VAL B N 1
ATOM 2090 C CA . VAL B 1 25 ? 23.094 1.419 -2.732 1 98.94 25 VAL B CA 1
ATOM 2091 C C . VAL B 1 25 ? 22.531 2.838 -2.633 1 98.94 25 VAL B C 1
ATOM 2093 O O . VAL B 1 25 ? 21.375 3.033 -2.256 1 98.94 25 VAL B O 1
ATOM 2096 N N . ILE B 1 26 ? 23.344 3.877 -2.943 1 98.94 26 ILE B N 1
ATOM 2097 C CA . ILE B 1 26 ? 22.938 5.277 -2.938 1 98.94 26 ILE B CA 1
ATOM 2098 C C . ILE B 1 26 ? 23.109 5.871 -4.336 1 98.94 26 ILE B C 1
ATOM 2100 O O . ILE B 1 26 ? 24.203 5.863 -4.891 1 98.94 26 ILE B O 1
ATOM 2104 N N . GLY B 1 27 ? 22.016 6.336 -4.875 1 98.44 27 GLY B N 1
ATOM 2105 C CA . GLY B 1 27 ? 22 6.824 -6.242 1 98.44 27 GLY B CA 1
ATOM 2106 C C . GLY B 1 27 ? 22.469 8.258 -6.371 1 98.44 27 GLY B C 1
ATOM 2107 O O . GLY B 1 27 ? 22.906 8.867 -5.387 1 98.44 27 GLY B O 1
ATOM 2108 N N . ALA B 1 28 ? 22.328 8.68 -7.66 1 97.75 28 ALA B N 1
ATOM 2109 C CA . ALA B 1 28 ? 22.703 10.062 -7.961 1 97.75 28 ALA B CA 1
ATOM 2110 C C . ALA B 1 28 ? 21.719 11.047 -7.359 1 97.75 28 ALA B C 1
ATOM 2112 O O . ALA B 1 28 ? 20.578 10.68 -7.031 1 97.75 28 ALA B O 1
ATOM 2113 N N . ASP B 1 29 ? 22.047 12.242 -7.133 1 97.88 29 ASP B N 1
ATOM 2114 C CA . ASP B 1 29 ? 21.203 13.344 -6.668 1 97.88 29 ASP B CA 1
ATOM 2115 C C . ASP B 1 29 ? 20.656 13.062 -5.273 1 97.88 29 ASP B C 1
ATOM 2117 O O . ASP B 1 29 ? 19.484 13.336 -4.996 1 97.88 29 ASP B O 1
ATOM 2121 N N . VAL B 1 30 ? 21.438 12.352 -4.488 1 98.88 30 VAL B N 1
ATOM 2122 C CA . VAL B 1 30 ? 21.125 12.133 -3.082 1 98.88 30 VAL B CA 1
ATOM 2123 C C . VAL B 1 30 ? 22.031 13 -2.209 1 98.88 30 VAL B C 1
ATOM 2125 O O . VAL B 1 30 ? 23.234 13.086 -2.443 1 98.88 30 VAL B O 1
ATOM 2128 N N . GLU B 1 31 ? 21.422 13.711 -1.309 1 98.94 31 GLU B N 1
ATOM 2129 C CA . GLU B 1 31 ? 22.125 14.492 -0.301 1 98.94 31 GLU B CA 1
ATOM 2130 C C . GLU B 1 31 ? 21.828 13.984 1.106 1 98.94 31 GLU B C 1
ATOM 2132 O O . GLU B 1 31 ? 20.656 13.812 1.467 1 98.94 31 GLU B O 1
ATOM 2137 N N . ILE B 1 32 ? 22.875 13.75 1.942 1 98.94 32 ILE B N 1
ATOM 2138 C CA . ILE B 1 32 ? 22.688 13.258 3.305 1 98.94 32 ILE B CA 1
ATOM 2139 C C . ILE B 1 32 ? 23.453 14.141 4.281 1 98.94 32 ILE B C 1
ATOM 2141 O O . ILE B 1 32 ? 24.656 14.352 4.125 1 98.94 32 ILE B O 1
ATOM 2145 N N . GLY B 1 33 ? 22.734 14.641 5.27 1 98.94 33 GLY B N 1
ATOM 2146 C CA . GLY B 1 33 ? 23.297 15.578 6.23 1 98.94 33 GLY B CA 1
ATOM 2147 C C . GLY B 1 33 ? 24.234 14.93 7.234 1 98.94 33 GLY B C 1
ATOM 2148 O O . GLY B 1 33 ? 24.297 13.695 7.309 1 98.94 33 GLY B O 1
ATOM 2149 N N . PRO B 1 34 ? 24.922 15.75 8.086 1 98.88 34 PRO B N 1
ATOM 2150 C CA . PRO B 1 34 ? 25.953 15.266 8.992 1 98.88 34 PRO B CA 1
ATOM 2151 C C . PRO B 1 34 ? 25.406 14.406 10.125 1 98.88 34 PRO B C 1
ATOM 2153 O O . PRO B 1 34 ? 24.266 14.617 10.562 1 98.88 34 PRO B O 1
ATOM 2156 N N . GLY B 1 35 ? 26.188 13.5 10.586 1 98.81 35 GLY B N 1
ATOM 2157 C CA . GLY B 1 35 ? 25.844 12.672 11.734 1 98.81 35 GLY B CA 1
ATOM 2158 C C . GLY B 1 35 ? 24.906 11.531 11.391 1 98.81 35 GLY B C 1
ATOM 2159 O O . GLY B 1 35 ? 24.469 10.805 12.281 1 98.81 35 GLY B O 1
ATOM 2160 N N . SER B 1 36 ? 24.625 11.328 10.156 1 98.94 36 SER B N 1
ATOM 2161 C CA . SER B 1 36 ? 23.672 10.305 9.742 1 98.94 36 SER B CA 1
ATOM 2162 C C . SER B 1 36 ? 24.328 8.93 9.672 1 98.94 36 SER B C 1
ATOM 2164 O O . SER B 1 36 ? 25.547 8.828 9.438 1 98.94 36 SER B O 1
ATOM 2166 N N . ARG B 1 37 ? 23.562 7.922 9.953 1 98.94 37 ARG B N 1
ATOM 2167 C CA . ARG B 1 37 ? 23.984 6.523 9.906 1 98.94 37 ARG B CA 1
ATOM 2168 C C . ARG B 1 37 ? 23.031 5.699 9.039 1 98.94 37 ARG B C 1
ATOM 2170 O O . ARG B 1 37 ? 21.891 5.477 9.414 1 98.94 37 ARG B O 1
ATOM 2177 N N . ILE B 1 38 ? 23.516 5.246 7.938 1 98.94 38 ILE B N 1
ATOM 2178 C CA . ILE B 1 38 ? 22.75 4.406 7.02 1 98.94 38 ILE B CA 1
ATOM 2179 C C . ILE B 1 38 ? 23.156 2.945 7.191 1 98.94 38 ILE B C 1
ATOM 2181 O O . ILE B 1 38 ? 24.328 2.598 6.984 1 98.94 38 ILE B O 1
ATOM 2185 N N . GLY B 1 39 ? 22.25 2.09 7.531 1 98.88 39 GLY B N 1
ATOM 2186 C CA . GLY B 1 39 ? 22.516 0.685 7.785 1 98.88 39 GLY B CA 1
ATOM 2187 C C . GLY B 1 39 ? 22.828 -0.101 6.523 1 98.88 39 GLY B C 1
ATOM 2188 O O . GLY B 1 39 ? 22.922 0.474 5.438 1 98.88 39 GLY B O 1
ATOM 2189 N N . PRO B 1 40 ? 23.031 -1.424 6.723 1 98.88 40 PRO B N 1
ATOM 2190 C CA . PRO B 1 40 ? 23.281 -2.279 5.555 1 98.88 40 PRO B CA 1
ATOM 2191 C C . PRO B 1 40 ? 22.016 -2.521 4.734 1 98.88 40 PRO B C 1
ATOM 2193 O O . PRO B 1 40 ? 20.906 -2.467 5.27 1 98.88 40 PRO B O 1
ATOM 2196 N N . HIS B 1 41 ? 22.203 -2.795 3.422 1 98.88 41 HIS B N 1
ATOM 2197 C CA . HIS B 1 41 ? 21.141 -3.246 2.535 1 98.88 41 HIS B CA 1
ATOM 2198 C C . HIS B 1 41 ? 20.047 -2.191 2.406 1 98.88 41 HIS B C 1
ATOM 2200 O O . HIS B 1 41 ? 18.859 -2.521 2.371 1 98.88 41 HIS B O 1
ATOM 2206 N N . VAL B 1 42 ? 20.422 -0.951 2.42 1 98.94 42 VAL B N 1
ATOM 2207 C CA . VAL B 1 42 ? 19.484 0.148 2.184 1 98.94 42 VAL B CA 1
ATOM 2208 C C . VAL B 1 42 ? 19.594 0.608 0.731 1 98.94 42 VAL B C 1
ATOM 2210 O O . VAL B 1 42 ? 20.656 0.537 0.124 1 98.94 42 VAL B O 1
ATOM 2213 N N . VAL B 1 43 ? 18.484 0.986 0.129 1 98.94 43 VAL B N 1
ATOM 2214 C CA . VAL B 1 43 ? 18.484 1.604 -1.193 1 98.94 43 VAL B CA 1
ATOM 2215 C C . VAL B 1 43 ? 17.953 3.031 -1.098 1 98.94 43 VAL B C 1
ATOM 2217 O O . VAL B 1 43 ? 16.828 3.25 -0.631 1 98.94 43 VAL B O 1
ATOM 2220 N N . ILE B 1 44 ? 18.75 4.031 -1.457 1 98.94 44 ILE B N 1
ATOM 2221 C CA . ILE B 1 44 ? 18.344 5.43 -1.513 1 98.94 44 ILE B CA 1
ATOM 2222 C C . ILE B 1 44 ? 18.453 5.941 -2.947 1 98.94 44 ILE B C 1
ATOM 2224 O O . ILE B 1 44 ? 19.531 5.941 -3.537 1 98.94 44 ILE B O 1
ATOM 2228 N N . LYS B 1 45 ? 17.328 6.301 -3.465 1 98.5 45 LYS B N 1
ATOM 2229 C CA . LYS B 1 45 ? 17.266 6.852 -4.816 1 98.5 45 LYS B CA 1
ATOM 2230 C C . LYS B 1 45 ? 17.031 8.359 -4.785 1 98.5 45 LYS B C 1
ATOM 2232 O O . LYS B 1 45 ? 16.312 8.859 -3.924 1 98.5 45 LYS B O 1
ATOM 2237 N N . GLY B 1 46 ? 17.688 9.062 -5.758 1 97.94 46 GLY B N 1
ATOM 2238 C CA . GLY B 1 46 ? 17.484 10.492 -5.879 1 97.94 46 GLY B CA 1
ATOM 2239 C C . GLY B 1 46 ? 16.484 10.867 -6.961 1 97.94 46 GLY B C 1
ATOM 2240 O O . GLY B 1 46 ? 16.094 10.023 -7.77 1 97.94 46 GLY B O 1
ATOM 2241 N N . PRO B 1 47 ? 16.062 12.164 -6.922 1 98.44 47 PRO B N 1
ATOM 2242 C CA . PRO B 1 47 ? 16.516 13.242 -6.039 1 98.44 47 PRO B CA 1
ATOM 2243 C C . PRO B 1 47 ? 15.977 13.109 -4.617 1 98.44 47 PRO B C 1
ATOM 2245 O O . PRO B 1 47 ? 14.766 13.008 -4.418 1 98.44 47 PRO B O 1
ATOM 2248 N N . THR B 1 48 ? 16.828 13.062 -3.635 1 98.88 48 THR B N 1
ATOM 2249 C CA . THR B 1 48 ? 16.469 12.891 -2.23 1 98.88 48 THR B CA 1
ATOM 2250 C C . THR B 1 48 ? 17.406 13.695 -1.333 1 98.88 48 THR B C 1
ATOM 2252 O O . THR B 1 48 ? 18.625 13.672 -1.52 1 98.88 48 THR B O 1
ATOM 2255 N N . VAL B 1 49 ? 16.797 14.484 -0.431 1 98.94 49 VAL B N 1
ATOM 2256 C CA . VAL B 1 49 ? 17.562 15.211 0.573 1 98.94 49 VAL B CA 1
ATOM 2257 C C . VAL B 1 49 ? 17.203 14.719 1.969 1 98.94 49 VAL B C 1
ATOM 2259 O O . VAL B 1 49 ? 16.031 14.82 2.379 1 98.94 49 VAL B O 1
ATOM 2262 N N . LEU B 1 50 ? 18.188 14.18 2.695 1 98.94 50 LEU B N 1
ATOM 2263 C CA . LEU B 1 50 ? 18.016 13.75 4.078 1 98.94 50 LEU B CA 1
ATOM 2264 C C . LEU B 1 50 ? 18.766 14.68 5.031 1 98.94 50 LEU B C 1
ATOM 2266 O O . LEU B 1 50 ? 19.953 14.938 4.836 1 98.94 50 LEU B O 1
ATOM 2270 N N . GLY B 1 51 ? 18.109 15.18 6.008 1 98.94 51 GLY B N 1
ATOM 2271 C CA . GLY B 1 51 ? 18.719 16.078 6.977 1 98.94 51 GLY B CA 1
ATOM 2272 C C . GLY B 1 51 ? 19.766 15.391 7.848 1 98.94 51 GLY B C 1
ATOM 2273 O O . GLY B 1 51 ? 20.156 14.258 7.574 1 98.94 51 GLY B O 1
ATOM 2274 N N . ALA B 1 52 ? 20.125 16.094 8.984 1 98.94 52 ALA B N 1
ATOM 2275 C CA . ALA B 1 52 ? 21.203 15.641 9.867 1 98.94 52 ALA B CA 1
ATOM 2276 C C . ALA B 1 52 ? 20.719 14.562 10.828 1 98.94 52 ALA B C 1
ATOM 2278 O O . ALA B 1 52 ? 19.531 14.523 11.18 1 98.94 52 ALA B O 1
ATOM 2279 N N . ARG B 1 53 ? 21.594 13.602 11.219 1 98.88 53 ARG B N 1
ATOM 2280 C CA . ARG B 1 53 ? 21.375 12.586 12.25 1 98.88 53 ARG B CA 1
ATOM 2281 C C . ARG B 1 53 ? 20.188 11.695 11.898 1 98.88 53 ARG B C 1
ATOM 2283 O O . ARG B 1 53 ? 19.375 11.375 12.773 1 98.88 53 ARG B O 1
ATOM 2290 N N . THR B 1 54 ? 20.094 11.516 10.641 1 98.81 54 THR B N 1
ATOM 2291 C CA . THR B 1 54 ? 19.125 10.523 10.164 1 98.81 54 THR B CA 1
ATOM 2292 C C . THR B 1 54 ? 19.656 9.109 10.383 1 98.81 54 THR B C 1
ATOM 2294 O O . THR B 1 54 ? 20.812 8.82 10.109 1 98.81 54 THR B O 1
ATOM 2297 N N . ARG B 1 55 ? 18.844 8.281 10.984 1 98.94 55 ARG B N 1
ATOM 2298 C CA . ARG B 1 55 ? 19.172 6.867 11.164 1 98.94 55 ARG B CA 1
ATOM 2299 C C . ARG B 1 55 ? 18.297 5.98 10.297 1 98.94 55 ARG B C 1
ATOM 2301 O O . ARG B 1 55 ? 17.062 5.977 10.445 1 98.94 55 ARG B O 1
ATOM 2308 N N . ILE B 1 56 ? 18.859 5.199 9.375 1 98.94 56 ILE B N 1
ATOM 2309 C CA . ILE B 1 56 ? 18.109 4.305 8.5 1 98.94 56 ILE B CA 1
ATOM 2310 C C . ILE B 1 56 ? 18.562 2.863 8.734 1 98.94 56 ILE B C 1
ATOM 2312 O O . ILE B 1 56 ? 19.75 2.559 8.688 1 98.94 56 ILE B O 1
ATOM 2316 N N . PHE B 1 57 ? 17.641 1.945 8.961 1 98.94 57 PHE B N 1
ATOM 2317 C CA . PHE B 1 57 ? 17.906 0.533 9.211 1 98.94 57 PHE B CA 1
ATOM 2318 C C . PHE B 1 57 ? 17.734 -0.283 7.934 1 98.94 57 PHE B C 1
ATOM 2320 O O . PHE B 1 57 ? 17.281 0.239 6.914 1 98.94 57 PHE B O 1
ATOM 2327 N N . GLN B 1 58 ? 18.078 -1.534 7.973 1 98.88 58 GLN B N 1
ATOM 2328 C CA . GLN B 1 58 ? 18.234 -2.381 6.793 1 98.88 58 GLN B CA 1
ATOM 2329 C C . GLN B 1 58 ? 16.906 -2.543 6.059 1 98.88 58 GLN B C 1
ATOM 2331 O O . GLN B 1 58 ? 15.836 -2.531 6.68 1 98.88 58 GLN B O 1
ATOM 2336 N N . PHE B 1 59 ? 17.016 -2.686 4.684 1 98.88 59 PHE B N 1
ATOM 2337 C CA . PHE B 1 59 ? 15.969 -3.074 3.752 1 98.88 59 PHE B CA 1
ATOM 2338 C C . PHE B 1 59 ? 15 -1.923 3.52 1 98.88 59 PHE B C 1
ATOM 2340 O O . PHE B 1 59 ? 13.93 -2.111 2.93 1 98.88 59 PHE B O 1
ATOM 2347 N N . ALA B 1 60 ? 15.312 -0.755 4.023 1 98.94 60 ALA B N 1
ATOM 2348 C CA . ALA B 1 60 ? 14.508 0.421 3.707 1 98.94 60 ALA B CA 1
ATOM 2349 C C . ALA B 1 60 ? 14.727 0.864 2.262 1 98.94 60 ALA B C 1
ATOM 2351 O O . ALA B 1 60 ? 15.828 0.72 1.721 1 98.94 60 ALA B O 1
ATOM 2352 N N . SER B 1 61 ? 13.719 1.29 1.585 1 98.94 61 SER B N 1
ATOM 2353 C CA . SER B 1 61 ? 13.727 1.944 0.28 1 98.94 61 SER B CA 1
ATOM 2354 C C . SER B 1 61 ? 13.359 3.42 0.398 1 98.94 61 SER B C 1
ATOM 2356 O O . SER B 1 61 ? 12.203 3.756 0.676 1 98.94 61 SER B O 1
ATOM 2358 N N . VAL B 1 62 ? 14.305 4.332 0.137 1 98.94 62 VAL B N 1
ATOM 2359 C CA . VAL B 1 62 ? 14.133 5.758 0.405 1 98.94 62 VAL B CA 1
ATOM 2360 C C . VAL B 1 62 ? 14.281 6.547 -0.893 1 98.94 62 VAL B C 1
ATOM 2362 O O . VAL B 1 62 ? 15.289 6.422 -1.594 1 98.94 62 VAL B O 1
ATOM 2365 N N . GLY B 1 63 ? 13.227 7.246 -1.211 1 98.81 63 GLY B N 1
ATOM 2366 C CA . GLY B 1 63 ? 13.281 8.133 -2.363 1 98.81 63 GLY B CA 1
ATOM 2367 C C . GLY B 1 63 ? 12.953 7.43 -3.67 1 98.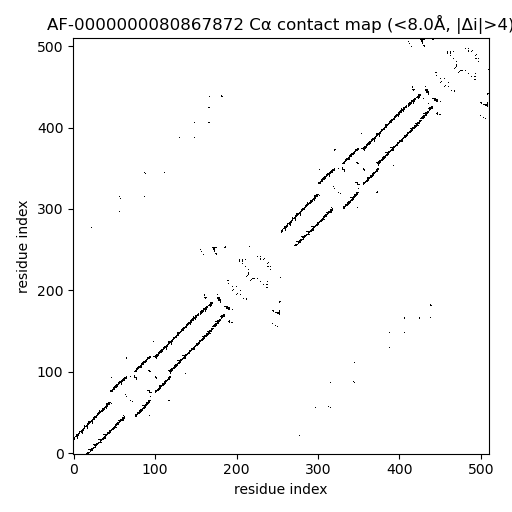81 63 GLY B C 1
ATOM 2368 O O . GLY B 1 63 ? 13.312 7.918 -4.746 1 98.81 63 GLY B O 1
ATOM 2369 N N . GLU B 1 64 ? 12.359 6.305 -3.615 1 98.19 64 GLU B N 1
ATOM 2370 C CA . GLU B 1 64 ? 12.055 5.527 -4.812 1 98.19 64 GLU B CA 1
ATOM 2371 C C . GLU B 1 64 ? 10.945 6.176 -5.625 1 98.19 64 GLU B C 1
ATOM 2373 O O . GLU B 1 64 ? 10.164 6.973 -5.094 1 98.19 64 GLU B O 1
ATOM 2378 N N 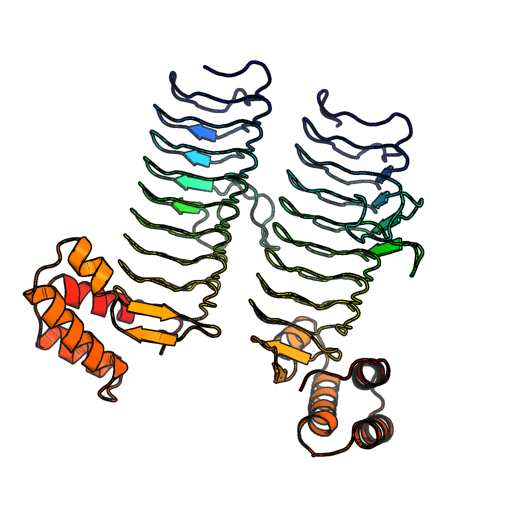. ASP B 1 65 ? 10.859 5.824 -6.941 1 96.62 65 ASP B N 1
ATOM 2379 C CA . ASP B 1 65 ? 9.719 6.18 -7.789 1 96.62 65 ASP B CA 1
ATOM 2380 C C . ASP B 1 65 ? 8.398 5.809 -7.121 1 96.62 65 ASP B C 1
ATOM 2382 O O . ASP B 1 65 ? 8.289 4.762 -6.484 1 96.62 65 ASP B O 1
ATOM 2386 N N . CYS B 1 66 ? 7.457 6.664 -7.324 1 93.62 66 CYS B N 1
ATOM 2387 C CA . CYS B 1 66 ? 6.152 6.371 -6.738 1 93.62 66 CYS B CA 1
ATOM 2388 C C . CYS B 1 66 ? 5.379 5.371 -7.586 1 93.62 66 CYS B C 1
ATOM 2390 O O . CYS B 1 66 ? 5.781 5.066 -8.711 1 93.62 66 CYS B O 1
ATOM 2392 N N . GLN B 1 67 ? 4.336 4.871 -7.043 1 91.44 67 GLN B N 1
ATOM 2393 C CA . GLN B 1 67 ? 3.57 3.805 -7.684 1 91.44 67 GLN B CA 1
ATOM 2394 C C . GLN B 1 67 ? 2.434 4.371 -8.531 1 91.44 67 GLN B C 1
ATOM 2396 O O . GLN B 1 67 ? 1.641 3.621 -9.094 1 91.44 67 GLN B O 1
ATOM 2401 N N . ASP B 1 68 ? 2.328 5.684 -8.57 1 91.69 68 ASP B N 1
ATOM 2402 C CA . ASP B 1 68 ? 1.293 6.312 -9.391 1 91.69 68 ASP B CA 1
ATOM 2403 C C . ASP B 1 68 ? 1.435 5.918 -10.859 1 91.69 68 ASP B C 1
ATOM 2405 O O . ASP B 1 68 ? 2.504 6.078 -11.445 1 91.69 68 ASP B O 1
ATOM 2409 N N . LYS B 1 69 ? 0.355 5.52 -11.453 1 88.25 69 LYS B N 1
ATOM 2410 C CA . LYS B 1 69 ? 0.381 5.039 -12.828 1 88.25 69 LYS B CA 1
ATOM 2411 C C . LYS B 1 69 ? 0.686 6.172 -13.805 1 88.25 69 LYS B C 1
ATOM 2413 O O . LYS B 1 69 ? 1.163 5.934 -14.914 1 88.25 69 LYS B O 1
ATOM 2418 N N . LYS B 1 70 ? 0.415 7.398 -13.445 1 88.69 70 LYS B N 1
ATOM 2419 C CA . LYS B 1 70 ? 0.648 8.562 -14.297 1 88.69 70 LYS B CA 1
ATOM 2420 C C . LYS B 1 70 ? 2.109 8.992 -14.25 1 88.69 70 LYS B C 1
ATOM 2422 O O . LYS B 1 70 ? 2.561 9.773 -15.086 1 88.69 70 LYS B O 1
ATOM 2427 N N . TYR B 1 71 ? 2.812 8.539 -13.234 1 92.5 71 TYR B N 1
ATOM 2428 C CA . TYR B 1 71 ? 4.227 8.891 -13.117 1 92.5 71 TYR B CA 1
ATOM 2429 C C . TYR B 1 71 ? 5.02 8.328 -14.289 1 92.5 71 TYR B C 1
ATOM 2431 O O . TYR B 1 71 ? 4.898 7.145 -14.625 1 92.5 71 TYR B O 1
ATOM 2439 N N . ALA B 1 72 ? 5.855 9.203 -14.844 1 91.94 72 ALA B N 1
ATOM 2440 C CA . ALA B 1 72 ? 6.578 8.797 -16.047 1 91.94 72 ALA B CA 1
ATOM 2441 C C . ALA B 1 72 ? 8.062 9.133 -15.938 1 91.94 72 ALA B C 1
ATOM 2443 O O . ALA B 1 72 ? 8.695 9.492 -16.922 1 91.94 72 ALA B O 1
ATOM 2444 N N . GLY B 1 73 ? 8.539 9.164 -14.766 1 93.06 73 GLY B N 1
ATOM 2445 C CA . GLY B 1 73 ? 9.969 9.367 -14.562 1 93.06 73 GLY B CA 1
ATOM 2446 C C . GLY B 1 73 ? 10.336 10.828 -14.375 1 93.06 73 GLY B C 1
ATOM 2447 O O . GLY B 1 73 ? 11.5 11.203 -14.523 1 93.06 73 GLY B O 1
ATOM 2448 N N . GLU B 1 74 ? 9.344 11.656 -14.055 1 95.69 74 GLU B N 1
ATOM 2449 C CA . GLU B 1 74 ? 9.625 13.062 -13.812 1 95.69 74 GLU B CA 1
ATOM 2450 C C . GLU B 1 74 ? 10.555 13.25 -12.625 1 95.69 74 GLU B C 1
ATOM 2452 O O . GLU B 1 74 ? 10.555 12.445 -11.695 1 95.69 74 GLU B O 1
ATOM 2457 N N . PRO B 1 75 ? 11.344 14.258 -12.742 1 95 75 PRO B N 1
ATOM 2458 C CA . PRO B 1 75 ? 12.336 14.484 -11.688 1 95 75 PRO B CA 1
ATOM 2459 C C . PRO B 1 75 ? 11.727 15.039 -10.406 1 95 75 PRO B C 1
ATOM 2461 O O . PRO B 1 75 ? 12.031 16.172 -10.016 1 95 75 PRO B O 1
ATOM 2464 N N . THR B 1 76 ? 10.953 14.32 -9.75 1 98.06 76 THR B N 1
ATOM 2465 C CA . THR B 1 76 ? 10.367 14.711 -8.469 1 98.06 76 THR B CA 1
ATOM 2466 C C . THR B 1 76 ? 11.289 14.336 -7.312 1 98.06 76 THR B C 1
ATOM 2468 O O . THR B 1 76 ? 12.328 13.711 -7.52 1 98.06 76 THR B O 1
ATOM 2471 N N . ARG B 1 77 ? 10.898 14.82 -5.988 1 98.44 77 ARG B N 1
ATOM 2472 C CA . ARG B 1 77 ? 11.922 14.625 -4.965 1 98.44 77 ARG B CA 1
ATOM 2473 C C . ARG B 1 77 ? 11.297 14.25 -3.627 1 98.44 77 ARG B C 1
ATOM 2475 O O . ARG B 1 77 ? 10.078 14.344 -3.459 1 98.44 77 ARG B O 1
ATOM 2482 N N . LEU B 1 78 ? 12.094 13.688 -2.756 1 98.88 78 LEU B N 1
ATOM 2483 C CA . LEU B 1 78 ? 11.859 13.492 -1.328 1 98.88 78 LEU B CA 1
ATOM 2484 C C . LEU B 1 78 ? 12.773 14.398 -0.502 1 98.88 78 LEU B C 1
ATOM 2486 O O . LEU B 1 78 ? 13.984 14.438 -0.724 1 98.88 78 LEU B O 1
ATOM 2490 N N . VAL B 1 79 ? 12.156 15.211 0.454 1 98.94 79 VAL B N 1
ATOM 2491 C CA . VAL B 1 79 ? 12.906 16.078 1.351 1 98.94 79 VAL B CA 1
ATOM 2492 C C . VAL B 1 79 ? 12.547 15.773 2.801 1 98.94 79 VAL B C 1
ATOM 2494 O O . VAL B 1 79 ? 11.367 15.789 3.17 1 98.94 79 VAL B O 1
ATOM 2497 N N . MET B 1 80 ? 13.5 15.484 3.609 1 98.81 80 MET B N 1
ATOM 2498 C CA . MET B 1 80 ? 13.297 15.102 5.004 1 98.81 80 MET B CA 1
ATOM 2499 C C . MET B 1 80 ? 14.172 15.945 5.93 1 98.81 80 MET B C 1
ATOM 2501 O O . MET B 1 80 ? 15.328 16.234 5.613 1 98.81 80 MET B O 1
ATOM 2505 N N . GLY B 1 81 ? 13.664 16.375 7.066 1 98.94 81 GLY B N 1
ATOM 2506 C CA . GLY B 1 81 ? 14.391 17.172 8.047 1 98.94 81 GLY B CA 1
ATOM 2507 C C . GLY B 1 81 ? 15.398 16.359 8.836 1 98.94 81 GLY B C 1
ATOM 2508 O O . GLY B 1 81 ? 16 15.422 8.305 1 98.94 81 GLY B O 1
ATOM 2509 N N . ASP B 1 82 ? 15.609 16.75 10.133 1 98.94 82 ASP B N 1
ATOM 2510 C CA . ASP B 1 82 ? 16.672 16.203 10.961 1 98.94 82 ASP B CA 1
ATOM 2511 C C . ASP B 1 82 ? 16.125 15.172 11.953 1 98.94 82 ASP B C 1
ATOM 2513 O O . ASP B 1 82 ? 14.938 15.195 12.281 1 98.94 82 ASP B O 1
ATOM 2517 N N . ASP B 1 83 ? 16.969 14.266 12.398 1 98.94 83 ASP B N 1
ATOM 2518 C CA . ASP B 1 83 ? 16.734 13.422 13.562 1 98.94 83 ASP B CA 1
ATOM 2519 C C . ASP B 1 83 ? 15.586 12.445 13.32 1 98.94 83 ASP B C 1
ATOM 2521 O O . ASP B 1 83 ? 14.805 12.164 14.227 1 98.94 83 ASP B O 1
ATOM 2525 N N . ASN B 1 84 ? 15.445 12.039 12.102 1 98.94 84 ASN B N 1
ATOM 2526 C CA . ASN B 1 84 ? 14.445 11.016 11.789 1 98.94 84 ASN B CA 1
ATOM 2527 C C . ASN B 1 84 ? 15.016 9.609 11.922 1 98.94 84 ASN B C 1
ATOM 2529 O O . ASN B 1 84 ? 16.203 9.391 11.664 1 98.94 84 ASN B O 1
ATOM 2533 N N . VAL B 1 85 ? 14.219 8.68 12.375 1 99 85 VAL B N 1
ATOM 2534 C CA . VAL B 1 85 ? 14.578 7.266 12.477 1 99 85 VAL B CA 1
ATOM 2535 C C . VAL B 1 85 ? 13.695 6.441 11.539 1 99 85 VAL B C 1
ATOM 2537 O O . VAL B 1 85 ? 12.469 6.441 11.664 1 99 85 VAL B O 1
ATOM 2540 N N . ILE B 1 86 ? 14.297 5.797 10.578 1 98.94 86 ILE B N 1
ATOM 2541 C CA . ILE B 1 86 ? 13.648 4.953 9.578 1 98.94 86 ILE B CA 1
ATOM 2542 C C . ILE B 1 86 ? 13.992 3.49 9.836 1 98.94 86 ILE B C 1
ATOM 2544 O O . ILE B 1 86 ? 15.117 3.059 9.594 1 98.94 86 ILE B O 1
ATOM 2548 N N . ARG B 1 87 ? 13.07 2.688 10.273 1 98.94 87 ARG B N 1
ATOM 2549 C CA . ARG B 1 87 ? 13.32 1.312 10.688 1 98.94 87 ARG B CA 1
ATOM 2550 C C . ARG B 1 87 ? 13.25 0.359 9.5 1 98.94 87 ARG B C 1
ATOM 2552 O O . ARG B 1 87 ? 13.18 0.798 8.352 1 98.94 87 ARG B O 1
ATOM 2559 N N . GLU B 1 88 ? 13.336 -0.948 9.766 1 98.94 88 GLU B N 1
ATOM 2560 C CA . GLU B 1 88 ? 13.539 -1.999 8.773 1 98.94 88 GLU B CA 1
ATOM 2561 C C . GLU B 1 88 ? 12.391 -2.039 7.77 1 98.94 88 GLU B C 1
ATOM 2563 O O . GLU B 1 88 ? 11.227 -2.049 8.156 1 98.94 88 GLU B O 1
ATOM 2568 N N . GLY B 1 89 ? 12.734 -1.966 6.453 1 98.88 89 GLY B N 1
ATOM 2569 C CA . GLY B 1 89 ? 11.766 -2.227 5.402 1 98.88 89 GLY B CA 1
ATOM 2570 C C . GLY B 1 89 ? 10.867 -1.041 5.109 1 98.88 89 GLY B C 1
ATOM 2571 O O . GLY B 1 89 ? 9.898 -1.157 4.352 1 98.88 89 GLY B O 1
ATOM 2572 N N . VAL B 1 90 ? 11.109 0.113 5.711 1 98.94 90 VAL B N 1
ATOM 2573 C CA . VAL B 1 90 ? 10.305 1.303 5.453 1 98.94 90 VAL B CA 1
ATOM 2574 C C . VAL B 1 90 ? 10.445 1.713 3.988 1 98.94 90 VAL B C 1
ATOM 2576 O O . VAL B 1 90 ? 11.531 1.607 3.41 1 98.94 90 VAL B O 1
ATOM 2579 N N . THR B 1 91 ? 9.344 2.145 3.34 1 98.94 91 THR B N 1
ATOM 2580 C CA . THR B 1 91 ? 9.352 2.688 1.986 1 98.94 91 THR B CA 1
ATOM 2581 C C . THR B 1 91 ? 8.891 4.145 1.985 1 98.94 91 THR B C 1
ATOM 2583 O O . THR B 1 91 ? 7.793 4.453 2.447 1 98.94 91 THR B O 1
ATOM 2586 N N . LEU B 1 92 ? 9.695 5.109 1.521 1 98.94 92 LEU B N 1
ATOM 2587 C CA . LEU B 1 92 ? 9.422 6.531 1.343 1 98.94 92 LEU B CA 1
ATOM 2588 C C . LEU B 1 92 ? 9.516 6.922 -0.127 1 98.94 92 LEU B C 1
ATOM 2590 O O . LEU B 1 92 ? 10.586 6.793 -0.739 1 98.94 92 LEU B O 1
ATOM 2594 N N . HIS B 1 93 ? 8.453 7.426 -0.702 1 98.81 93 HIS B N 1
ATOM 2595 C CA . HIS B 1 93 ? 8.445 7.66 -2.141 1 98.81 93 HIS B CA 1
ATOM 2596 C C . HIS B 1 93 ? 8.5 9.156 -2.455 1 98.81 93 HIS B C 1
ATOM 2598 O O . HIS B 1 93 ? 8.062 9.977 -1.646 1 98.81 93 HIS B O 1
ATOM 2604 N N . ARG B 1 94 ? 9.016 9.477 -3.637 1 98.69 94 ARG B N 1
ATOM 2605 C CA . ARG B 1 94 ? 9.07 10.852 -4.109 1 98.69 94 ARG B CA 1
ATOM 2606 C C . ARG B 1 94 ? 7.707 11.32 -4.602 1 98.69 94 ARG B C 1
ATOM 2608 O O . ARG B 1 94 ? 6.773 10.523 -4.707 1 98.69 94 ARG B O 1
ATOM 2615 N N . GLY B 1 95 ? 7.668 12.625 -4.883 1 98.31 95 GLY B N 1
ATOM 2616 C CA . GLY B 1 95 ? 6.406 13.242 -5.262 1 98.31 95 GLY B CA 1
ATOM 2617 C C . GLY B 1 95 ? 6.059 13.031 -6.723 1 98.31 95 GLY B C 1
ATOM 2618 O O . GLY B 1 95 ? 6.629 12.164 -7.383 1 98.31 95 GLY B O 1
ATOM 2619 N N . THR B 1 96 ? 5.023 13.648 -7.176 1 97.75 96 THR B N 1
ATOM 2620 C CA . THR B 1 96 ? 4.582 13.648 -8.57 1 97.75 96 THR B CA 1
ATOM 2621 C C . THR B 1 96 ? 4.367 15.078 -9.062 1 97.75 96 THR B C 1
ATOM 2623 O O . THR B 1 96 ? 4.082 15.977 -8.273 1 97.75 96 THR B O 1
ATOM 2626 N N . VAL B 1 97 ? 4.336 15.258 -10.336 1 96.5 97 VAL B N 1
ATOM 2627 C CA . VAL B 1 97 ? 4.188 16.594 -10.914 1 96.5 97 VAL B CA 1
ATOM 2628 C C . VAL B 1 97 ? 2.719 17.016 -10.867 1 96.5 97 VAL B C 1
ATOM 2630 O O . VAL B 1 97 ? 2.4 18.203 -11.008 1 96.5 97 VAL B O 1
ATOM 2633 N N . GLN B 1 98 ? 1.827 16.109 -10.766 1 93 98 GLN B N 1
ATOM 2634 C CA . GLN B 1 98 ? 0.399 16.391 -10.68 1 93 98 GLN B CA 1
ATOM 2635 C C . GLN B 1 98 ? 0.059 17.109 -9.375 1 93 98 GLN B C 1
ATOM 2637 O O . GLN B 1 98 ? -1.037 17.656 -9.227 1 93 98 GLN B O 1
ATOM 2642 N N . ASP B 1 99 ? 0.987 17.078 -8.461 1 94.5 99 ASP B N 1
ATOM 2643 C CA . ASP B 1 99 ? 0.816 17.75 -7.176 1 94.5 99 ASP B CA 1
ATOM 2644 C C . ASP B 1 99 ? 2.021 18.625 -6.852 1 94.5 99 ASP B C 1
ATOM 2646 O O . ASP B 1 99 ? 2.367 19.531 -7.625 1 94.5 99 ASP B O 1
ATOM 2650 N N . ARG B 1 100 ? 2.684 18.406 -5.684 1 93.56 100 ARG B N 1
ATOM 2651 C CA . ARG B 1 100 ? 3.725 19.281 -5.168 1 93.56 100 ARG B CA 1
ATOM 2652 C C . ARG B 1 100 ? 5.066 18.984 -5.832 1 93.56 100 ARG B C 1
ATOM 2654 O O . ARG B 1 100 ? 6.004 19.781 -5.727 1 93.56 100 ARG B O 1
ATOM 2661 N N . GLY B 1 101 ? 5.176 17.859 -6.449 1 97.44 101 GLY B N 1
ATOM 2662 C CA . GLY B 1 101 ? 6.445 17.422 -7.012 1 97.44 101 GLY B CA 1
ATOM 2663 C C . GLY B 1 101 ? 7.438 16.969 -5.961 1 97.44 101 GLY B C 1
ATOM 2664 O O . GLY B 1 101 ? 8.609 16.719 -6.27 1 97.44 101 GLY B O 1
ATOM 2665 N N . GLU B 1 102 ? 7 16.953 -4.734 1 98.5 102 GLU B N 1
ATOM 2666 C CA . GLU B 1 102 ? 7.891 16.516 -3.662 1 98.5 102 GLU B CA 1
ATOM 2667 C C . GLU B 1 102 ? 7.102 15.891 -2.51 1 98.5 102 GLU B C 1
ATOM 2669 O O . GLU B 1 102 ? 5.969 16.297 -2.24 1 98.5 102 GLU B O 1
ATOM 2674 N N . THR B 1 103 ? 7.594 14.852 -1.905 1 98.88 103 THR B N 1
ATOM 2675 C CA . THR B 1 103 ? 7.223 14.375 -0.577 1 98.88 103 THR B CA 1
ATOM 2676 C C . THR B 1 103 ? 8.07 15.055 0.496 1 98.88 103 THR B C 1
ATOM 2678 O O . THR B 1 103 ? 9.297 15.117 0.383 1 98.88 103 THR B O 1
ATOM 2681 N N . VAL B 1 104 ? 7.371 15.648 1.525 1 98.94 104 VAL B N 1
ATOM 2682 C CA . VAL B 1 104 ? 8.062 16.438 2.539 1 98.94 104 VAL B CA 1
ATOM 2683 C C . VAL B 1 104 ? 7.84 15.82 3.916 1 98.94 104 VAL B C 1
ATOM 2685 O O . VAL B 1 104 ? 6.699 15.625 4.344 1 98.94 104 VAL B O 1
ATOM 2688 N N . ILE B 1 105 ? 8.914 15.484 4.617 1 98.94 105 ILE B N 1
ATOM 2689 C CA . ILE B 1 105 ? 8.883 14.93 5.969 1 98.94 105 ILE B CA 1
ATOM 2690 C C . ILE B 1 105 ? 9.672 15.836 6.91 1 98.94 105 ILE B C 1
ATOM 2692 O O . ILE B 1 105 ? 10.836 16.156 6.645 1 98.94 105 ILE B O 1
ATOM 2696 N N . GLY B 1 106 ? 9.109 16.297 7.988 1 98.94 106 GLY B N 1
ATOM 2697 C CA . GLY B 1 106 ? 9.781 17.141 8.969 1 98.94 106 GLY B CA 1
ATOM 2698 C C . GLY B 1 106 ? 10.883 16.422 9.719 1 98.94 106 GLY B C 1
ATOM 2699 O O . GLY B 1 106 ? 11.641 15.648 9.133 1 98.94 106 GLY B O 1
ATOM 2700 N N . SER B 1 107 ? 10.969 16.75 11.086 1 98.94 107 SER B N 1
ATOM 2701 C CA . SER B 1 107 ? 12.086 16.266 11.883 1 98.94 107 SER B CA 1
ATOM 2702 C C . SER B 1 107 ? 11.602 15.438 13.07 1 98.94 107 SER B C 1
ATOM 2704 O O . SER B 1 107 ? 10.453 15.562 13.492 1 98.94 107 SER B O 1
ATOM 2706 N N . ARG B 1 108 ? 12.461 14.547 13.57 1 98.94 108 ARG B N 1
ATOM 2707 C CA . ARG B 1 108 ? 12.281 13.805 14.812 1 98.94 108 ARG B CA 1
ATOM 2708 C C . ARG B 1 108 ? 11.094 12.859 14.727 1 98.94 108 ARG B C 1
ATOM 2710 O O . ARG B 1 108 ? 10.328 12.727 15.68 1 98.94 108 ARG B O 1
ATOM 2717 N N . ASN B 1 109 ? 10.891 12.32 13.57 1 98.94 109 ASN B N 1
ATOM 2718 C CA . ASN B 1 109 ? 9.867 11.289 13.398 1 98.94 109 ASN B CA 1
ATOM 2719 C C . ASN B 1 109 ? 10.453 9.891 13.547 1 98.94 109 ASN B C 1
ATOM 2721 O O . ASN B 1 109 ? 11.625 9.664 13.242 1 98.94 109 ASN B O 1
ATOM 2725 N N . LEU B 1 110 ? 9.664 9.023 14.078 1 99 110 LEU B N 1
ATOM 2726 C CA . LEU B 1 110 ? 9.992 7.602 14.148 1 99 110 LEU B CA 1
ATOM 2727 C C . LEU B 1 110 ? 9.086 6.789 13.234 1 99 110 LEU B C 1
ATOM 2729 O O . LEU B 1 110 ? 7.879 6.695 13.469 1 99 110 LEU B O 1
ATOM 2733 N N . PHE B 1 111 ? 9.625 6.25 12.18 1 98.94 111 PHE B N 1
ATOM 2734 C CA . PHE B 1 111 ? 8.945 5.297 11.312 1 98.94 111 PHE B CA 1
ATOM 2735 C C . PHE B 1 111 ? 9.344 3.867 11.656 1 98.94 111 PHE B C 1
ATOM 2737 O O . PHE B 1 111 ? 10.453 3.438 11.352 1 98.94 111 PHE B O 1
ATOM 2744 N N . MET B 1 112 ? 8.438 3.107 12.266 1 98.94 112 MET B N 1
ATOM 2745 C CA . MET B 1 112 ? 8.75 1.731 12.641 1 98.94 112 MET B CA 1
ATOM 2746 C C . MET B 1 112 ? 8.695 0.807 11.43 1 98.94 112 MET B C 1
ATOM 2748 O O . MET B 1 112 ? 8.492 1.263 10.305 1 98.94 112 MET B O 1
ATOM 2752 N N . ALA B 1 113 ? 8.875 -0.496 11.656 1 98.88 113 ALA B N 1
ATOM 2753 C CA . ALA B 1 113 ? 9.141 -1.432 10.562 1 98.88 113 ALA B CA 1
ATOM 2754 C C . ALA B 1 113 ? 7.98 -1.46 9.578 1 98.88 113 ALA B C 1
ATOM 2756 O O . ALA B 1 113 ? 6.816 -1.525 9.977 1 98.88 113 ALA B O 1
ATOM 2757 N N . TYR B 1 114 ? 8.32 -1.332 8.211 1 98.81 114 TYR B N 1
ATOM 2758 C CA . TYR B 1 114 ? 7.43 -1.565 7.078 1 98.81 114 TYR B CA 1
ATOM 2759 C C . TYR B 1 114 ? 6.434 -0.422 6.922 1 98.81 114 TYR B C 1
ATOM 2761 O O . TYR B 1 114 ? 5.43 -0.558 6.219 1 98.81 114 TYR B O 1
ATOM 2769 N N . VAL B 1 115 ? 6.648 0.691 7.598 1 98.94 115 VAL B N 1
ATOM 2770 C CA . VAL B 1 115 ? 5.844 1.876 7.324 1 98.94 115 VAL B CA 1
ATOM 2771 C C . VAL B 1 115 ? 6.016 2.293 5.867 1 98.94 115 VAL B C 1
ATOM 2773 O O . VAL B 1 115 ? 7.117 2.207 5.316 1 98.94 115 VAL B O 1
ATOM 2776 N N . HIS B 1 116 ? 4.926 2.713 5.258 1 98.94 116 HIS B N 1
ATOM 2777 C CA . HIS B 1 116 ? 4.945 3.227 3.895 1 98.94 116 HIS B CA 1
ATOM 2778 C C . HIS B 1 116 ? 4.473 4.676 3.842 1 98.94 116 HIS B C 1
ATOM 2780 O O . HIS B 1 116 ? 3.424 5.012 4.395 1 98.94 116 HIS B O 1
ATOM 2786 N N . VAL B 1 117 ? 5.223 5.539 3.172 1 98.94 117 VAL B N 1
ATOM 2787 C CA . VAL B 1 117 ? 4.832 6.918 2.896 1 98.94 117 VAL B CA 1
ATOM 2788 C C . VAL B 1 117 ? 4.691 7.121 1.39 1 98.94 117 VAL B C 1
ATOM 2790 O O . VAL B 1 117 ? 5.684 7.078 0.656 1 98.94 117 VAL B O 1
ATOM 2793 N N . GLY B 1 118 ? 3.48 7.363 0.91 1 98.62 118 GLY B N 1
ATOM 2794 C CA . GLY B 1 118 ? 3.197 7.551 -0.504 1 98.62 118 GLY B CA 1
ATOM 2795 C C . GLY B 1 118 ? 3.688 8.883 -1.039 1 98.62 118 GLY B C 1
ATOM 2796 O O . GLY B 1 118 ? 4.277 9.672 -0.301 1 98.62 118 GLY B O 1
ATOM 2797 N N . HIS B 1 119 ? 3.457 9.047 -2.312 1 98.56 119 HIS B N 1
ATOM 2798 C CA . HIS B 1 119 ? 3.904 10.242 -3.018 1 98.56 119 HIS B CA 1
ATOM 2799 C C . HIS B 1 119 ? 3.188 11.484 -2.502 1 98.56 119 HIS B C 1
ATOM 2801 O O . HIS B 1 119 ? 2.004 11.422 -2.156 1 98.56 119 HIS B O 1
ATOM 2807 N N . ASP B 1 120 ? 3.902 12.594 -2.396 1 98.69 120 ASP B N 1
ATOM 2808 C CA . ASP B 1 120 ? 3.379 13.938 -2.176 1 98.69 120 ASP B CA 1
ATOM 2809 C C . ASP B 1 120 ? 2.818 14.078 -0.763 1 98.69 120 ASP B C 1
ATOM 2811 O O . ASP B 1 120 ? 2.039 14.992 -0.491 1 98.69 120 ASP B O 1
ATOM 281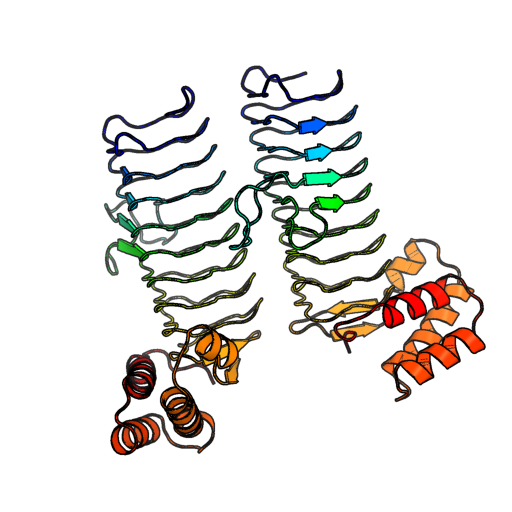5 N N . CYS B 1 121 ? 3.113 13.148 0.087 1 98.81 121 CYS B N 1
ATOM 2816 C CA . CYS B 1 121 ? 2.734 13.32 1.485 1 98.81 121 CYS B CA 1
ATOM 2817 C C . CYS B 1 121 ? 3.488 14.484 2.117 1 98.81 121 CYS B C 1
ATOM 2819 O O . CYS B 1 121 ? 4.613 14.789 1.714 1 98.81 121 CYS B O 1
ATOM 2821 N N . VAL B 1 122 ? 2.85 15.164 3.068 1 98.88 122 VAL B N 1
ATOM 2822 C CA . VAL B 1 122 ? 3.463 16.188 3.916 1 98.88 122 VAL B CA 1
ATOM 2823 C C . VAL B 1 122 ? 3.32 15.781 5.383 1 98.88 122 VAL B C 1
ATOM 2825 O O . VAL B 1 122 ? 2.211 15.758 5.922 1 98.88 122 VAL B O 1
ATOM 2828 N N . ILE B 1 123 ? 4.418 15.477 6.031 1 98.94 123 ILE B N 1
ATOM 2829 C CA . ILE B 1 123 ? 4.438 15.008 7.414 1 98.94 123 ILE B CA 1
ATOM 2830 C C . ILE B 1 123 ? 5.176 16.016 8.289 1 98.94 123 ILE B C 1
ATOM 2832 O O . ILE B 1 123 ? 6.289 16.438 7.965 1 98.94 123 ILE B O 1
ATOM 2836 N N . GLY B 1 124 ? 4.617 16.453 9.375 1 98.94 124 GLY B N 1
ATOM 2837 C CA . GLY B 1 124 ? 5.223 17.391 10.297 1 98.94 124 GLY B CA 1
ATOM 2838 C C . GLY B 1 124 ? 6.363 16.797 11.102 1 98.94 124 GLY B C 1
ATOM 2839 O O . GLY B 1 124 ? 7.188 16.062 10.562 1 98.94 124 GLY B O 1
ATOM 2840 N N . ASN B 1 125 ? 6.445 17.25 12.398 1 98.94 125 ASN B N 1
ATOM 2841 C CA . ASN B 1 125 ? 7.527 16.859 13.297 1 98.94 125 ASN B CA 1
ATOM 2842 C C . ASN B 1 125 ? 7.02 15.984 14.438 1 98.94 125 ASN B C 1
ATOM 2844 O O . ASN B 1 125 ? 5.844 16.047 14.805 1 98.94 125 ASN B O 1
ATOM 2848 N N . ASP B 1 126 ? 7.895 15.156 15.008 1 98.88 126 ASP B N 1
ATOM 2849 C CA . ASP B 1 126 ? 7.688 14.438 16.266 1 98.88 126 ASP B CA 1
ATOM 2850 C C . ASP B 1 126 ? 6.57 13.406 16.125 1 98.88 126 ASP B C 1
ATOM 2852 O O . ASP B 1 126 ? 5.805 13.18 17.062 1 98.88 126 ASP B O 1
ATOM 2856 N N . GLY B 1 127 ? 6.449 12.836 14.984 1 98.88 127 GLY B N 1
ATOM 2857 C CA . GLY B 1 127 ? 5.469 11.781 14.758 1 98.88 127 GLY B CA 1
ATOM 2858 C C . GLY B 1 127 ? 5.977 10.398 15.125 1 98.88 127 GLY B C 1
ATOM 2859 O O . GLY B 1 127 ? 7.184 10.148 15.086 1 98.88 127 GLY B O 1
ATOM 2860 N N . ILE B 1 128 ? 5.066 9.539 15.477 1 98.94 128 ILE B N 1
ATOM 2861 C CA . ILE B 1 128 ? 5.344 8.133 15.719 1 98.94 128 ILE B CA 1
ATOM 2862 C C . ILE B 1 128 ? 4.438 7.266 14.844 1 98.94 128 ILE B C 1
ATOM 2864 O O . ILE B 1 128 ? 3.211 7.316 14.969 1 98.94 128 ILE B O 1
ATOM 2868 N N . PHE B 1 129 ? 5.008 6.508 14.016 1 98.94 129 PHE B N 1
ATOM 2869 C CA . PHE B 1 129 ? 4.309 5.613 13.102 1 98.94 129 PHE B CA 1
ATOM 2870 C C . PHE B 1 129 ? 4.66 4.16 13.391 1 98.94 129 PHE B C 1
ATOM 2872 O O . PHE B 1 129 ? 5.75 3.699 13.039 1 98.94 129 PHE B O 1
ATOM 2879 N N . ALA B 1 130 ? 3.732 3.463 13.984 1 98.94 130 ALA B N 1
ATOM 2880 C CA . ALA B 1 130 ? 3.982 2.084 14.398 1 98.94 130 ALA B CA 1
ATOM 2881 C C . ALA B 1 130 ? 4.078 1.157 13.188 1 98.94 130 ALA B C 1
ATOM 2883 O O . ALA B 1 130 ? 3.916 1.595 12.047 1 98.94 130 ALA B O 1
ATOM 2884 N N . ASN B 1 131 ? 4.379 -0.162 13.477 1 98.88 131 ASN B N 1
ATOM 2885 C CA . ASN B 1 131 ? 4.684 -1.113 12.406 1 98.88 131 ASN B CA 1
ATOM 2886 C C . ASN B 1 131 ? 3.566 -1.164 11.367 1 98.88 131 ASN B C 1
ATOM 2888 O O . ASN B 1 131 ? 2.389 -1.253 11.719 1 98.88 131 ASN B O 1
ATOM 2892 N N . GLN B 1 132 ? 3.953 -0.988 10.047 1 98.69 132 GLN B N 1
ATOM 2893 C CA . GLN B 1 132 ? 3.102 -1.257 8.891 1 98.69 132 GLN B CA 1
ATOM 2894 C C . GLN B 1 132 ? 2.072 -0.149 8.695 1 98.69 132 GLN B C 1
ATOM 2896 O O . GLN B 1 132 ? 1.121 -0.306 7.93 1 98.69 132 GLN B O 1
ATOM 2901 N N . VAL B 1 133 ? 2.193 0.985 9.422 1 98.88 133 VAL B N 1
ATOM 2902 C CA . VAL B 1 133 ? 1.387 2.143 9.055 1 98.88 133 VAL B CA 1
ATOM 2903 C C . VAL B 1 133 ? 1.569 2.445 7.566 1 98.88 133 VAL B C 1
ATOM 2905 O O . VAL B 1 133 ? 2.691 2.422 7.055 1 98.88 133 VAL B O 1
ATOM 2908 N N . THR B 1 134 ? 0.458 2.66 6.875 1 98.88 134 THR B N 1
ATOM 2909 C CA . THR B 1 134 ? 0.484 2.877 5.434 1 98.88 134 THR B CA 1
ATOM 2910 C C . THR B 1 134 ? -0.211 4.188 5.07 1 98.88 134 THR B C 1
ATOM 2912 O O . THR B 1 134 ? -1.42 4.328 5.266 1 98.88 134 THR B O 1
ATOM 2915 N N . LEU B 1 135 ? 0.543 5.164 4.516 1 98.88 135 LEU B N 1
ATOM 2916 C CA . LEU B 1 135 ? 0 6.434 4.047 1 98.88 135 LEU B CA 1
ATOM 2917 C C . LEU B 1 135 ? -0.135 6.445 2.529 1 98.88 135 LEU B C 1
ATOM 2919 O O . LEU B 1 135 ? 0.859 6.305 1.812 1 98.88 135 LEU B O 1
ATOM 2923 N N . ALA B 1 136 ? -1.371 6.605 2.055 1 98.31 136 ALA B N 1
ATOM 2924 C CA . ALA B 1 136 ? -1.547 6.777 0.615 1 98.31 136 ALA B CA 1
ATOM 2925 C C . ALA B 1 136 ? -1.006 8.125 0.152 1 98.31 136 ALA B C 1
ATOM 2927 O O . ALA B 1 136 ? -0.384 8.852 0.93 1 98.31 136 ALA B O 1
ATOM 2928 N N . GLY B 1 137 ? -1.128 8.375 -1.108 1 98.06 137 GLY B N 1
ATOM 2929 C CA . GLY B 1 137 ? -0.573 9.602 -1.669 1 98.06 137 GLY B CA 1
ATOM 2930 C C . GLY B 1 137 ? -1.247 10.852 -1.148 1 98.06 137 GLY B C 1
ATOM 2931 O O . GLY B 1 137 ? -2.418 10.82 -0.768 1 98.06 137 GLY B O 1
ATOM 2932 N N . HIS B 1 138 ? -0.572 11.945 -1.047 1 98 138 HIS B N 1
ATOM 2933 C CA . HIS B 1 138 ? -1.082 13.289 -0.813 1 98 138 HIS B CA 1
ATOM 2934 C C . HIS B 1 138 ? -1.57 13.453 0.622 1 98 138 HIS B C 1
ATOM 2936 O O . HIS B 1 138 ? -2.264 14.422 0.94 1 98 138 HIS B O 1
ATOM 2942 N N . VAL B 1 139 ? -1.277 12.523 1.493 1 98.44 139 VAL B N 1
ATOM 2943 C CA . VAL B 1 139 ? -1.701 12.617 2.887 1 98.44 139 VAL B CA 1
ATOM 2944 C C . VAL B 1 139 ? -0.927 13.734 3.588 1 98.44 139 VAL B C 1
ATOM 2946 O O . VAL B 1 139 ? 0.271 13.906 3.354 1 98.44 139 VAL B O 1
ATOM 2949 N N . ARG B 1 140 ? -1.602 14.477 4.445 1 98.56 140 ARG B N 1
ATOM 2950 C CA . ARG B 1 140 ? -0.969 15.516 5.25 1 98.56 140 ARG B CA 1
ATOM 2951 C C . ARG B 1 140 ? -1.112 15.219 6.738 1 98.56 140 ARG B C 1
ATOM 2953 O O . ARG B 1 140 ? -2.229 15.086 7.246 1 98.56 140 ARG B O 1
ATOM 2960 N N . LEU B 1 141 ? -0.045 15.102 7.449 1 98.88 141 LEU B N 1
ATOM 2961 C CA . LEU B 1 141 ? -0.016 14.867 8.891 1 98.88 141 LEU B CA 1
ATOM 2962 C C . LEU B 1 141 ? 0.612 16.047 9.625 1 98.88 141 LEU B C 1
ATOM 2964 O O . LEU B 1 141 ? 1.654 16.562 9.203 1 98.88 141 LEU B O 1
ATOM 2968 N N . GLY B 1 142 ? 0.029 16.484 10.695 1 98.81 142 GLY B N 1
ATOM 2969 C CA . GLY B 1 142 ? 0.577 17.547 11.523 1 98.81 142 GLY B CA 1
ATOM 2970 C C . GLY B 1 142 ? 1.71 17.078 12.422 1 98.81 142 GLY B C 1
ATOM 2971 O O . GLY B 1 142 ? 2.357 16.062 12.133 1 98.81 142 GLY B O 1
ATOM 2972 N N . ASP B 1 143 ? 1.978 17.875 13.484 1 98.81 143 ASP B N 1
ATOM 2973 C CA . ASP B 1 143 ? 3.037 17.578 14.438 1 98.81 143 ASP B CA 1
ATOM 2974 C C . ASP B 1 143 ? 2.537 16.656 15.539 1 98.81 143 ASP B C 1
ATOM 2976 O O . ASP B 1 143 ? 1.361 16.688 15.914 1 98.81 143 ASP B O 1
ATOM 2980 N N . SER B 1 144 ? 3.395 15.781 16.062 1 98.81 144 SER B N 1
ATOM 2981 C CA . SER B 1 144 ? 3.178 14.977 17.25 1 98.81 144 SER B CA 1
ATOM 2982 C C . SER B 1 144 ? 2 14.023 17.078 1 98.81 144 SER B C 1
ATOM 2984 O O . SER B 1 144 ? 1.21 13.828 18 1 98.81 144 SER B O 1
ATOM 2986 N N . VAL B 1 145 ? 1.855 13.531 15.867 1 98.88 145 VAL B N 1
ATOM 2987 C CA . VAL B 1 145 ? 0.805 12.562 15.594 1 98.88 145 VAL B CA 1
ATOM 2988 C C . VAL B 1 145 ? 1.289 11.156 15.961 1 98.88 145 VAL B C 1
ATOM 2990 O O . VAL B 1 145 ? 2.492 10.891 15.961 1 98.88 145 VAL B O 1
ATOM 2993 N N . ILE B 1 146 ? 0.358 10.289 16.312 1 98.88 146 ILE B N 1
ATOM 2994 C CA . ILE B 1 146 ? 0.637 8.883 16.562 1 98.88 146 ILE B CA 1
ATOM 2995 C C . ILE B 1 146 ? -0.32 8.008 15.75 1 98.88 146 ILE B C 1
ATOM 2997 O O . ILE B 1 146 ? -1.541 8.141 15.875 1 98.88 146 ILE B O 1
ATOM 3001 N N . LEU B 1 147 ? 0.187 7.195 14.922 1 98.88 147 LEU B N 1
ATOM 3002 C CA . LEU B 1 147 ? -0.6 6.203 14.195 1 98.88 147 LEU B CA 1
ATOM 3003 C C . LEU B 1 147 ? -0.237 4.793 14.648 1 98.88 147 LEU B C 1
ATOM 3005 O O . LEU B 1 147 ? 0.917 4.375 14.523 1 98.88 147 LEU B O 1
ATOM 3009 N N . GLY B 1 148 ? -1.213 4.082 15.133 1 98.88 148 GLY B N 1
ATOM 3010 C CA . GLY B 1 148 ? -0.999 2.725 15.617 1 98.88 148 GLY B CA 1
ATOM 3011 C C . GLY B 1 148 ? -0.713 1.736 14.5 1 98.88 148 GLY B C 1
ATOM 3012 O O . GLY B 1 148 ? -0.983 2.018 13.328 1 98.88 148 GLY B O 1
ATOM 3013 N N . GLY B 1 149 ? -0.194 0.575 14.891 1 98.75 149 GLY B N 1
ATOM 3014 C CA . GLY B 1 149 ? 0.231 -0.416 13.914 1 98.75 149 GLY B CA 1
ATOM 3015 C C . GLY B 1 149 ? -0.889 -0.871 13 1 98.75 149 GLY B C 1
ATOM 3016 O O . GLY B 1 149 ? -2.043 -0.972 13.422 1 98.75 149 GLY B O 1
ATOM 3017 N N . LEU B 1 150 ? -0.512 -1.171 11.758 1 98.31 150 LEU B N 1
ATOM 3018 C CA . LEU B 1 150 ? -1.43 -1.726 10.773 1 98.31 150 LEU B CA 1
ATOM 3019 C C . LEU B 1 150 ? -2.523 -0.723 10.422 1 98.31 150 LEU B C 1
ATOM 3021 O O . LEU B 1 150 ? -3.566 -1.099 9.883 1 98.31 150 LEU B O 1
ATOM 3025 N N . SER B 1 151 ? -2.398 0.572 10.727 1 98.5 151 SER B N 1
ATOM 3026 C CA . SER B 1 151 ? -3.357 1.585 10.297 1 98.5 151 SER B CA 1
ATOM 3027 C C . SER B 1 151 ? -3.039 2.088 8.891 1 98.5 151 SER B C 1
ATOM 3029 O O . SER B 1 151 ? -1.901 1.978 8.43 1 98.5 151 SER B O 1
ATOM 3031 N N . ALA B 1 152 ? -4.043 2.598 8.242 1 98.56 152 ALA B N 1
ATOM 3032 C CA . ALA B 1 152 ? -3.891 3.148 6.898 1 98.56 152 ALA B CA 1
ATOM 3033 C C . ALA B 1 152 ? -4.648 4.465 6.754 1 98.56 152 ALA B C 1
ATOM 3035 O O . ALA B 1 152 ? -5.762 4.605 7.262 1 98.56 152 ALA B O 1
ATOM 3036 N N . VAL B 1 153 ? -4.027 5.406 6.102 1 98.56 153 VAL B N 1
ATOM 3037 C CA . VAL B 1 153 ? -4.637 6.703 5.824 1 98.56 153 VAL B CA 1
ATOM 3038 C C . VAL B 1 153 ? -4.895 6.84 4.324 1 98.56 153 VAL B C 1
ATOM 3040 O O . VAL B 1 153 ? -3.971 6.734 3.518 1 98.56 153 VAL B O 1
ATOM 3043 N N . HIS B 1 154 ? -6.164 7.117 3.99 1 97.75 154 HIS B N 1
ATOM 3044 C CA . HIS B 1 154 ? -6.578 7.211 2.596 1 97.75 154 HIS B CA 1
ATOM 3045 C C . HIS B 1 154 ? -5.996 8.453 1.929 1 97.75 154 HIS B C 1
ATOM 3047 O O . HIS B 1 154 ? -5.695 9.438 2.602 1 97.75 154 HIS B O 1
ATOM 3053 N N . GLN B 1 155 ? -5.863 8.336 0.639 1 96.94 155 GLN B N 1
ATOM 3054 C CA . GLN B 1 155 ? -5.262 9.414 -0.135 1 96.94 155 GLN B CA 1
ATOM 3055 C C . GLN B 1 155 ? -5.934 10.75 0.168 1 96.94 155 GLN B C 1
ATOM 3057 O O . GLN B 1 155 ? -7.148 10.805 0.369 1 96.94 155 GLN B O 1
ATOM 3062 N N . PHE B 1 156 ? -5.18 11.828 0.319 1 97.31 156 PHE B N 1
ATOM 3063 C CA . PHE B 1 156 ? -5.582 13.227 0.427 1 97.31 156 PHE B CA 1
ATOM 3064 C C . PHE B 1 156 ? -6.047 13.547 1.843 1 97.31 156 PHE B C 1
ATOM 3066 O O . PHE B 1 156 ? -6.316 14.711 2.166 1 97.31 156 PHE B O 1
ATOM 3073 N N . CYS B 1 157 ? -6.188 12.594 2.725 1 98.12 157 CYS B N 1
ATOM 3074 C CA . CYS B 1 157 ? -6.68 12.859 4.07 1 98.12 157 CYS B CA 1
ATOM 3075 C C . CYS B 1 157 ? -5.695 13.734 4.848 1 98.12 157 CYS B C 1
ATOM 3077 O O . CYS B 1 157 ? -4.484 13.633 4.652 1 98.12 157 CYS B O 1
ATOM 3079 N N . HIS B 1 158 ? -6.293 14.477 5.727 1 98.38 158 HIS B N 1
ATOM 3080 C CA . HIS B 1 158 ? -5.535 15.266 6.695 1 98.38 158 HIS B CA 1
ATOM 3081 C C . HIS B 1 158 ? -5.648 14.672 8.094 1 98.38 158 HIS B C 1
ATOM 3083 O O . HIS B 1 158 ? -6.734 14.273 8.516 1 98.38 158 HIS B O 1
ATOM 3089 N N . PHE B 1 159 ? -4.551 14.633 8.836 1 98.62 159 PHE B N 1
ATOM 3090 C CA . PHE B 1 159 ? -4.457 14.148 10.211 1 98.62 159 PHE B CA 1
ATOM 3091 C C . PHE B 1 159 ? -3.783 15.188 11.102 1 98.62 159 PHE B C 1
ATOM 3093 O O . PHE B 1 159 ? -2.574 15.406 11.008 1 98.62 159 PHE B O 1
ATOM 3100 N N . GLY B 1 160 ? -4.539 15.828 11.953 1 98.69 160 GLY B N 1
ATOM 3101 C CA . GLY B 1 160 ? -4.152 17.078 12.594 1 98.69 160 GLY B CA 1
ATOM 3102 C C . GLY B 1 160 ? -3.158 16.875 13.727 1 98.69 160 GLY B C 1
ATOM 3103 O O . GLY B 1 160 ? -2.951 15.758 14.195 1 98.69 160 GLY B O 1
ATOM 3104 N N . ASP B 1 161 ? -2.613 18.016 14.219 1 98.81 161 ASP B N 1
ATOM 3105 C CA . ASP B 1 161 ? -1.614 18.031 15.281 1 98.81 161 ASP B CA 1
ATOM 3106 C C . ASP B 1 161 ? -2.096 17.234 16.5 1 98.81 161 ASP B C 1
ATOM 3108 O O . ASP B 1 161 ? -3.252 17.359 16.906 1 98.81 161 ASP B O 1
ATOM 3112 N N . HIS B 1 162 ? -1.203 16.344 17.047 1 98.88 162 HIS B N 1
ATOM 3113 C CA . HIS B 1 162 ? -1.396 15.664 18.312 1 98.88 162 HIS B CA 1
ATOM 3114 C C . HIS B 1 162 ? -2.535 14.648 18.234 1 98.88 162 HIS B C 1
ATOM 3116 O O . HIS B 1 162 ? -2.951 14.094 19.25 1 98.88 162 HIS B O 1
ATOM 3122 N N . ALA B 1 163 ? -3.098 14.453 17.031 1 98.81 163 ALA B N 1
ATOM 3123 C CA . ALA B 1 163 ? -4.109 13.414 16.859 1 98.81 163 ALA B CA 1
ATOM 3124 C C . ALA B 1 163 ? -3.492 12.023 16.984 1 98.81 163 ALA B C 1
ATOM 3126 O O . ALA B 1 163 ? -2.279 11.859 16.828 1 98.81 163 ALA B O 1
ATOM 3127 N N . MET B 1 164 ? -4.344 11.055 17.297 1 98.88 164 MET B N 1
ATOM 3128 C CA . MET B 1 164 ? -3.887 9.68 17.5 1 98.88 164 MET B CA 1
ATOM 3129 C C . MET B 1 164 ? -4.875 8.68 16.906 1 98.88 164 MET B C 1
ATOM 3131 O O . MET B 1 164 ? -6.086 8.859 17.031 1 98.88 164 MET B O 1
ATOM 3135 N N . ALA B 1 165 ? -4.355 7.691 16.281 1 98.88 165 ALA B N 1
ATOM 3136 C CA . ALA B 1 165 ? -5.164 6.57 15.812 1 98.88 165 ALA B CA 1
ATOM 3137 C C . ALA B 1 165 ? -4.703 5.258 16.438 1 98.88 165 ALA B C 1
ATOM 3139 O O . ALA B 1 165 ? -3.504 4.973 16.484 1 98.88 165 ALA B O 1
ATOM 3140 N N . GLY B 1 166 ? -5.645 4.492 16.906 1 98.44 166 GLY B N 1
ATOM 3141 C CA . GLY B 1 166 ? -5.328 3.158 17.391 1 98.44 166 GLY B CA 1
ATOM 3142 C C . GLY B 1 166 ? -4.902 2.207 16.281 1 98.44 166 GLY B C 1
ATOM 3143 O O . GLY B 1 166 ? -5.039 2.52 15.102 1 98.44 166 GLY B O 1
ATOM 3144 N N . GLY B 1 167 ? -4.391 1.027 16.75 1 98.25 167 GLY B N 1
ATOM 3145 C CA . GLY B 1 167 ? -3.959 0.032 15.781 1 98.25 167 GLY B CA 1
ATOM 3146 C C . GLY B 1 167 ? -5.086 -0.478 14.898 1 98.25 167 GLY B C 1
ATOM 3147 O O . GLY B 1 167 ? -6.211 -0.656 15.367 1 98.25 167 GLY B O 1
ATOM 3148 N N . GLY B 1 168 ? -4.703 -0.723 13.602 1 97.88 168 GLY B N 1
ATOM 3149 C CA . GLY B 1 168 ? -5.664 -1.322 12.688 1 97.88 168 GLY B CA 1
ATOM 3150 C C . GLY B 1 168 ? -6.676 -0.33 12.156 1 97.88 168 GLY B C 1
ATOM 3151 O O . GLY B 1 168 ? -7.605 -0.708 11.438 1 97.88 168 GLY B O 1
ATOM 3152 N N . SER B 1 169 ? -6.535 1.003 12.438 1 98.25 169 SER B N 1
ATOM 3153 C CA . SER B 1 169 ? -7.508 2.004 12.008 1 98.25 169 SER B CA 1
ATOM 3154 C C . SER B 1 169 ? -7.453 2.223 10.5 1 98.25 169 SER B C 1
ATOM 3156 O O . SER B 1 169 ? -6.371 2.357 9.93 1 98.25 169 SER B O 1
ATOM 3158 N N . ILE B 1 170 ? -8.602 2.195 9.859 1 98.38 170 ILE B N 1
ATOM 3159 C CA . ILE B 1 170 ? -8.719 2.574 8.453 1 98.38 170 ILE B CA 1
ATOM 3160 C C . ILE B 1 170 ? -9.344 3.965 8.352 1 98.38 170 ILE B C 1
ATOM 3162 O O . ILE B 1 170 ? -10.539 4.141 8.602 1 98.38 170 ILE B O 1
ATOM 3166 N N . ILE B 1 171 ? -8.57 4.918 7.93 1 98.06 171 ILE B N 1
ATOM 3167 C CA . ILE B 1 171 ? -8.898 6.332 8.031 1 98.06 171 ILE B CA 1
ATOM 3168 C C . ILE B 1 171 ? -9.219 6.887 6.641 1 98.06 171 ILE B C 1
ATOM 3170 O O . ILE B 1 171 ? -8.32 7.066 5.816 1 98.06 171 ILE B O 1
ATOM 3174 N N . THR B 1 172 ? -10.508 7.238 6.438 1 96.62 172 THR B N 1
ATOM 3175 C CA . THR B 1 172 ? -10.93 7.625 5.094 1 96.62 172 THR B CA 1
ATOM 3176 C C . THR B 1 172 ? -11.406 9.078 5.078 1 96.62 172 THR B C 1
ATOM 3178 O O . THR B 1 172 ? -11.844 9.578 4.039 1 96.62 172 THR B O 1
ATOM 3181 N N . LYS B 1 173 ? -11.43 9.766 6.23 1 97.44 173 LYS B N 1
ATOM 3182 C CA . LYS B 1 173 ? -11.789 11.172 6.371 1 97.44 173 LYS B CA 1
ATOM 3183 C C . LYS B 1 173 ? -10.734 11.938 7.168 1 97.44 173 LYS B C 1
ATOM 3185 O O . LYS B 1 173 ? -9.875 11.328 7.805 1 97.44 173 LYS B O 1
ATOM 3190 N N . ASP B 1 174 ? -10.875 13.25 7.125 1 98.44 174 ASP B N 1
ATOM 3191 C CA . ASP B 1 174 ? -9.93 14.086 7.863 1 98.44 174 ASP B CA 1
ATOM 3192 C C . ASP B 1 174 ? -10.125 13.938 9.367 1 98.44 174 ASP B C 1
ATOM 3194 O O . ASP B 1 174 ? -11.266 13.859 9.844 1 98.44 174 ASP B O 1
ATOM 3198 N N . THR B 1 175 ? -9.023 13.883 10.094 1 98.69 175 THR B N 1
ATOM 3199 C CA . THR B 1 175 ? -9.031 13.828 11.547 1 98.69 175 THR B CA 1
ATOM 3200 C C . THR B 1 175 ? -8.547 15.148 12.141 1 98.69 175 THR B C 1
ATOM 3202 O O . THR B 1 175 ? -7.375 15.5 12.008 1 98.69 175 THR B O 1
ATOM 3205 N N . PRO B 1 176 ? -9.398 15.852 12.844 1 98.69 176 PRO B N 1
ATOM 3206 C CA . PRO B 1 176 ? -8.992 17.141 13.422 1 98.69 176 PRO B CA 1
ATOM 3207 C C . PRO B 1 176 ? -7.863 16.984 14.445 1 98.69 176 PRO B C 1
ATOM 3209 O O . PRO B 1 176 ? -7.676 15.906 15.008 1 98.69 176 PRO B O 1
ATOM 3212 N N . ALA B 1 177 ? -7.172 18.094 14.688 1 98.81 177 ALA B N 1
ATOM 3213 C CA . ALA B 1 177 ? -6.125 18.141 15.703 1 98.81 177 ALA B CA 1
ATOM 3214 C C . ALA B 1 177 ? -6.645 17.656 17.062 1 98.81 177 ALA B C 1
ATOM 3216 O O . ALA B 1 177 ? -7.793 17.938 17.422 1 98.81 177 ALA B O 1
ATOM 3217 N N . TYR B 1 178 ? -5.82 16.875 17.766 1 98.88 178 TYR B N 1
ATOM 3218 C CA . TYR B 1 178 ? -5.984 16.469 19.156 1 98.88 178 TYR B CA 1
ATOM 3219 C C . TYR B 1 178 ? -6.957 15.297 19.266 1 98.88 178 TYR B C 1
ATOM 3221 O O . TYR B 1 178 ? -7.129 14.734 20.359 1 98.88 178 TYR B O 1
ATOM 3229 N N . VAL B 1 179 ? -7.602 14.875 18.203 1 98.75 179 VAL B N 1
ATOM 3230 C CA . VAL B 1 179 ? -8.672 13.883 18.266 1 98.75 179 VAL B CA 1
ATOM 3231 C C . VAL B 1 179 ? -8.07 12.477 18.266 1 98.75 179 VAL B C 1
ATOM 3233 O O . VAL B 1 179 ? -7.078 12.219 17.578 1 98.75 179 VAL B O 1
ATOM 3236 N N . MET B 1 180 ? -8.656 11.594 18.969 1 98.75 180 MET B N 1
ATOM 3237 C CA . MET B 1 180 ? -8.305 10.18 19 1 98.75 180 MET B CA 1
ATOM 3238 C C . MET B 1 180 ? -9.336 9.352 18.234 1 98.75 180 MET B C 1
ATOM 3240 O O . MET B 1 180 ? -10.539 9.477 18.484 1 98.75 180 MET B O 1
ATOM 3244 N N . ILE B 1 181 ? -8.875 8.516 17.344 1 98.69 181 ILE B N 1
ATOM 3245 C CA . ILE B 1 181 ? -9.789 7.707 16.547 1 98.69 181 ILE B CA 1
ATOM 3246 C C . ILE B 1 181 ? -9.344 6.246 16.578 1 98.69 181 ILE B C 1
ATOM 3248 O O . ILE B 1 181 ? -8.211 5.945 16.953 1 98.69 181 ILE B O 1
ATOM 3252 N N . ASN B 1 182 ? -10.242 5.332 16.234 1 98.12 182 ASN B N 1
ATOM 3253 C CA . ASN B 1 182 ? -9.945 3.908 16.125 1 98.12 182 ASN B CA 1
ATOM 3254 C C . ASN B 1 182 ? -11.016 3.168 15.336 1 98.12 182 ASN B C 1
ATOM 3256 O O . ASN B 1 182 ? -12.148 3.627 15.234 1 98.12 182 ASN B O 1
ATOM 3260 N N . GLY B 1 183 ? -10.5 2.062 14.68 1 96.81 183 GLY B N 1
ATOM 3261 C CA . GLY B 1 183 ? -11.484 1.149 14.109 1 96.81 183 GLY B CA 1
ATOM 3262 C C . GLY B 1 183 ? -11.422 1.082 12.602 1 96.81 183 GLY B C 1
ATOM 3263 O O . GLY B 1 183 ? -10.633 1.788 11.969 1 96.81 183 GLY B O 1
ATOM 3264 N N . ASN B 1 184 ? -12.383 0.23 12.008 1 94.81 184 ASN B N 1
ATOM 3265 C CA . ASN B 1 184 ? -12.578 0.013 10.578 1 94.81 184 ASN B CA 1
ATOM 3266 C C . ASN B 1 184 ? -14.055 -0.125 10.219 1 94.81 184 ASN B C 1
ATOM 3268 O O . ASN B 1 184 ? -14.648 -1.188 10.422 1 94.81 184 ASN B O 1
ATOM 3272 N N . PRO B 1 185 ? -14.57 0.92 9.703 1 92.75 185 PRO B N 1
ATOM 3273 C CA . PRO B 1 185 ? -13.945 2.227 9.484 1 92.75 185 PRO B CA 1
ATOM 3274 C C . PRO B 1 185 ? -13.633 2.957 10.789 1 92.75 185 PRO B C 1
ATOM 3276 O O . PRO B 1 185 ? -14.273 2.699 11.812 1 92.75 185 PRO B O 1
ATOM 3279 N N . ALA B 1 186 ? -12.703 3.812 10.766 1 96.56 186 ALA B N 1
ATOM 3280 C CA . ALA B 1 186 ? -12.297 4.57 11.945 1 96.56 186 ALA B CA 1
ATOM 3281 C C . ALA B 1 186 ? -13.422 5.488 12.414 1 96.56 186 ALA B C 1
ATOM 3283 O O . ALA B 1 186 ? -14.148 6.062 11.602 1 96.56 186 ALA B O 1
ATOM 3284 N N . GLN B 1 187 ? -13.523 5.629 13.75 1 97.5 187 GLN B N 1
ATOM 3285 C CA . GLN B 1 187 ? -14.469 6.535 14.398 1 97.5 187 GLN B CA 1
ATOM 3286 C C . GLN B 1 187 ? -13.797 7.336 15.508 1 97.5 187 GLN B C 1
ATOM 3288 O O . GLN B 1 187 ? -12.758 6.926 16.031 1 97.5 187 GLN B O 1
ATOM 3293 N N . VAL B 1 188 ? -14.469 8.438 15.867 1 98.25 188 VAL B N 1
ATOM 3294 C CA . VAL B 1 188 ? -13.953 9.312 16.906 1 98.25 188 VAL B CA 1
ATOM 3295 C C . VAL B 1 188 ? -14.195 8.688 18.281 1 98.25 188 VAL B C 1
ATOM 3297 O O . VAL B 1 188 ? -15.281 8.172 18.547 1 98.25 188 VAL B O 1
ATOM 3300 N N . HIS B 1 189 ? -13.188 8.781 19.156 1 98.12 189 HIS B N 1
ATOM 3301 C CA . HIS B 1 189 ? -13.312 8.258 20.5 1 98.12 189 HIS B CA 1
ATOM 3302 C C . HIS B 1 189 ? -13.008 9.328 21.547 1 98.12 189 HIS B C 1
ATOM 3304 O O . HIS B 1 189 ? -12.836 9.031 22.734 1 98.12 189 HIS B O 1
ATOM 3310 N N . GLY B 1 190 ? -12.859 10.5 21.172 1 98.25 190 GLY B N 1
ATOM 3311 C CA . GLY B 1 190 ? -12.578 11.602 22.078 1 98.25 190 GLY B CA 1
ATOM 3312 C C . GLY B 1 190 ? -11.281 12.328 21.75 1 98.25 190 GLY B C 1
ATOM 3313 O O . GLY B 1 190 ? -10.797 12.266 20.625 1 98.25 190 GLY B O 1
ATOM 3314 N N . LEU B 1 191 ? -10.805 13.07 22.781 1 98.56 191 LEU B N 1
ATOM 3315 C CA . LEU B 1 191 ? -9.516 13.75 22.672 1 98.56 191 LEU B CA 1
ATOM 3316 C C . LEU B 1 191 ? -8.383 12.859 23.156 1 98.56 191 LEU B C 1
ATOM 3318 O O . LEU B 1 191 ? -8.594 12.008 24.031 1 98.56 191 LEU B O 1
ATOM 3322 N N . ASN B 1 192 ? -7.25 13.055 22.641 1 98.38 192 ASN B N 1
ATOM 3323 C CA . ASN B 1 192 ? -6.035 12.398 23.109 1 98.38 192 ASN B CA 1
ATOM 3324 C C . ASN B 1 192 ? -5.535 13.008 24.422 1 98.38 192 ASN B C 1
ATOM 3326 O O . ASN B 1 192 ? -4.395 13.477 24.5 1 98.38 192 ASN B O 1
ATOM 3330 N N . LEU B 1 193 ? -6.309 12.953 25.453 1 98.06 193 LEU B N 1
ATOM 3331 C CA . LEU B 1 193 ? -6.062 13.672 26.688 1 98.06 193 LEU B CA 1
ATOM 3332 C C . LEU B 1 193 ? -4.797 13.164 27.375 1 98.06 193 LEU B C 1
ATOM 3334 O O . LEU B 1 193 ? -4.012 13.961 27.906 1 98.06 193 LEU B O 1
ATOM 3338 N N . VAL B 1 194 ? -4.562 11.844 27.406 1 97 194 VAL B N 1
ATOM 3339 C CA . VAL B 1 194 ? -3.381 11.266 28.031 1 97 194 VAL B CA 1
ATOM 3340 C C . VAL B 1 194 ? -2.119 11.82 27.375 1 97 194 VAL B C 1
ATOM 3342 O O . VAL B 1 194 ? -1.188 12.242 28.062 1 97 194 VAL B O 1
ATOM 3345 N N . GLY B 1 195 ? -2.113 11.828 26.016 1 97.31 195 GLY B N 1
ATOM 3346 C CA . GLY B 1 195 ? -0.973 12.367 25.297 1 97.31 195 GLY B CA 1
ATOM 3347 C C . GLY B 1 195 ? -0.746 13.844 25.562 1 97.31 195 GLY B C 1
ATOM 3348 O O . GLY B 1 195 ? 0.396 14.289 25.703 1 97.31 195 GLY B O 1
ATOM 3349 N N . LEU B 1 196 ? -1.806 14.641 25.609 1 98.25 196 LEU B N 1
ATOM 3350 C CA . LEU B 1 196 ? -1.699 16.078 25.844 1 98.25 196 LEU B CA 1
ATOM 3351 C C . LEU B 1 196 ? -1.13 16.375 27.219 1 98.25 196 LEU B C 1
ATOM 3353 O O . LEU B 1 196 ? -0.252 17.219 27.375 1 98.25 196 LEU B O 1
ATOM 3357 N N . ARG B 1 197 ? -1.608 15.625 28.203 1 97.88 197 ARG B N 1
ATOM 3358 C CA . ARG B 1 197 ? -1.101 15.805 29.547 1 97.88 197 ARG B CA 1
ATOM 3359 C C . ARG B 1 197 ? 0.38 15.453 29.641 1 97.88 197 ARG B C 1
ATOM 3361 O O . ARG B 1 197 ? 1.162 16.172 30.266 1 97.88 197 ARG B O 1
ATOM 3368 N N . ARG B 1 198 ? 0.79 14.398 29.016 1 97.81 198 ARG B N 1
ATOM 3369 C CA . ARG B 1 198 ? 2.18 13.953 29.016 1 97.81 198 ARG B CA 1
ATOM 3370 C C . ARG B 1 198 ? 3.084 14.984 28.344 1 97.81 198 ARG B C 1
ATOM 3372 O O . ARG B 1 198 ? 4.254 15.117 28.703 1 97.81 198 ARG B O 1
ATOM 3379 N N . ARG B 1 199 ? 2.48 15.727 27.469 1 97.56 199 ARG B N 1
ATOM 3380 C CA . ARG B 1 199 ? 3.264 16.703 26.719 1 97.56 199 ARG B CA 1
ATOM 3381 C C . ARG B 1 199 ? 3.184 18.078 27.375 1 97.56 199 ARG B C 1
ATOM 3383 O O . ARG B 1 199 ? 3.643 19.078 26.797 1 97.56 199 ARG B O 1
ATOM 3390 N N . GLY B 1 200 ? 2.457 18.234 28.5 1 97.56 200 GLY B N 1
ATOM 3391 C CA . GLY B 1 200 ? 2.529 19.406 29.344 1 97.56 200 GLY B CA 1
ATOM 3392 C C . GLY B 1 200 ? 1.492 20.453 29 1 97.56 200 GLY B C 1
ATOM 3393 O O . GLY B 1 200 ? 1.662 21.641 29.328 1 97.56 200 GLY B O 1
ATOM 3394 N N . PHE B 1 201 ? 0.457 20.094 28.297 1 98.38 201 PHE B N 1
ATOM 3395 C CA . PHE B 1 201 ? -0.607 21.062 28.047 1 98.38 201 PHE B CA 1
ATOM 3396 C C . PHE B 1 201 ? -1.244 21.516 29.359 1 98.38 201 PHE B C 1
ATOM 3398 O O . PHE B 1 201 ? -1.448 20.703 30.266 1 98.38 201 PHE B O 1
ATOM 3405 N N . SER B 1 202 ? -1.609 22.75 29.406 1 98.12 202 SER B N 1
ATOM 3406 C CA . SER B 1 202 ? -2.168 23.312 30.641 1 98.12 202 SER B CA 1
ATOM 3407 C C . SER B 1 202 ? -3.584 22.797 30.891 1 98.12 202 SER B C 1
ATOM 3409 O O . SER B 1 202 ? -4.27 22.375 29.953 1 98.12 202 SER B O 1
ATOM 3411 N N . LYS B 1 203 ? -4.035 22.922 32.094 1 97.62 203 LYS B N 1
ATOM 3412 C CA . LYS B 1 203 ? -5.406 22.562 32.469 1 97.62 203 LYS B CA 1
ATOM 3413 C C . LYS B 1 203 ? -6.414 23.438 31.719 1 97.62 203 LYS B C 1
ATOM 3415 O O . LYS B 1 203 ? -7.488 22.969 31.328 1 97.62 203 LYS B O 1
ATOM 3420 N N . GLU B 1 204 ? -6.039 24.656 31.547 1 97.81 204 GLU B N 1
ATOM 3421 C CA . GLU B 1 204 ? -6.902 25.578 30.812 1 97.81 204 GLU B CA 1
ATOM 3422 C C . GLU B 1 204 ? -7.078 25.156 29.359 1 97.81 204 GLU B C 1
ATOM 3424 O O . GLU B 1 204 ? -8.195 25.141 28.844 1 97.81 204 GLU B O 1
ATOM 3429 N N . ALA B 1 205 ? -5.977 24.781 28.75 1 98.19 205 ALA B N 1
ATOM 3430 C CA . ALA B 1 205 ? -6.023 24.328 27.359 1 98.19 205 ALA B CA 1
ATOM 3431 C C . ALA B 1 205 ? -6.867 23.062 27.234 1 98.19 205 ALA B C 1
ATOM 3433 O O . ALA B 1 205 ? -7.695 22.953 26.328 1 98.19 205 ALA B O 1
ATOM 3434 N N . ILE B 1 206 ? -6.656 22.156 28.156 1 98.44 206 ILE B N 1
ATOM 3435 C CA . ILE B 1 206 ? -7.371 20.875 28.125 1 98.44 206 ILE B CA 1
ATOM 3436 C C . ILE B 1 206 ? -8.867 21.125 28.312 1 98.44 206 ILE B C 1
ATOM 3438 O O . ILE B 1 206 ? -9.688 20.547 27.594 1 98.44 206 ILE B O 1
ATOM 3442 N N . ARG B 1 207 ? -9.258 21.953 29.219 1 97.94 207 ARG B N 1
ATOM 3443 C CA . ARG B 1 207 ? -10.656 22.281 29.438 1 97.94 207 ARG B CA 1
ATOM 3444 C C . ARG B 1 207 ? -11.273 22.938 28.203 1 97.94 207 ARG B C 1
ATOM 3446 O O . ARG B 1 207 ? -12.367 22.547 27.781 1 97.94 207 ARG B O 1
ATOM 3453 N N . GLY B 1 208 ? -10.555 23.906 27.641 1 98.19 208 GLY B N 1
ATOM 3454 C CA . GLY B 1 208 ? -11.031 24.562 26.438 1 98.19 208 GLY B CA 1
ATOM 3455 C C . GLY B 1 208 ? -11.227 23.609 25.281 1 98.19 208 GLY B C 1
ATOM 3456 O O . GLY B 1 208 ? -12.242 23.672 24.578 1 98.19 208 GLY B O 1
ATOM 3457 N N . LEU B 1 209 ? -10.266 22.719 25.109 1 98.75 209 LEU B N 1
ATOM 3458 C CA . LEU B 1 209 ? -10.344 21.734 24.031 1 98.75 209 LEU B CA 1
ATOM 3459 C C . LEU B 1 209 ? -11.516 20.781 24.266 1 98.75 209 LEU B C 1
ATOM 3461 O O . LEU B 1 209 ? -12.211 20.422 23.312 1 98.75 209 LEU B O 1
ATOM 3465 N N . SER B 1 210 ? -11.727 20.359 25.516 1 98.5 210 SER B N 1
ATOM 3466 C CA . SER B 1 210 ? -12.82 19.469 25.844 1 98.5 210 SER B CA 1
ATOM 3467 C C . SER B 1 210 ? -14.172 20.094 25.516 1 98.5 210 SER B C 1
ATOM 3469 O O . SER B 1 210 ? -15.047 19.422 24.953 1 98.5 210 SER B O 1
ATOM 3471 N N . GLU B 1 211 ? -14.328 21.281 25.797 1 98.19 211 GLU B N 1
ATOM 3472 C CA . GLU B 1 211 ? -15.57 21.984 25.5 1 98.19 211 GLU B CA 1
ATOM 3473 C C . GLU B 1 211 ? -15.742 22.188 24 1 98.19 211 GLU B C 1
ATOM 3475 O O . GLU B 1 211 ? -16.844 22.031 23.469 1 98.19 211 GLU B O 1
ATOM 3480 N N . ALA B 1 212 ? -14.664 22.594 23.344 1 98.44 212 ALA B N 1
ATOM 3481 C CA . ALA B 1 212 ? -14.703 22.766 21.906 1 98.44 212 ALA B CA 1
ATOM 3482 C C . ALA B 1 212 ? -15.078 21.453 21.203 1 98.44 212 ALA B C 1
ATOM 3484 O O . ALA B 1 212 ? -15.867 21.453 20.25 1 98.44 212 ALA B O 1
ATOM 3485 N N . TYR B 1 213 ? -14.469 20.406 21.688 1 98.5 213 TYR B N 1
ATOM 3486 C CA . TYR B 1 213 ? -14.773 19.078 21.156 1 98.5 213 TYR B CA 1
ATOM 3487 C C . TYR B 1 213 ? -16.266 18.781 21.234 1 98.5 213 TYR B C 1
ATOM 3489 O O . TYR B 1 213 ? -16.859 18.312 20.266 1 98.5 213 TYR B O 1
ATOM 3497 N N . LYS B 1 214 ? -16.891 19.062 22.328 1 97.94 214 LYS B N 1
ATOM 3498 C CA . LYS B 1 214 ? -18.312 18.812 22.531 1 97.94 214 LYS B CA 1
ATOM 3499 C C . LYS B 1 214 ? -19.156 19.641 21.562 1 97.94 214 LYS B C 1
ATOM 3501 O O . LYS B 1 214 ? -20.172 19.172 21.047 1 97.94 214 LYS B O 1
ATOM 3506 N N . LEU B 1 215 ? -18.766 20.859 21.312 1 97.69 215 LEU B N 1
ATOM 3507 C CA . LEU B 1 215 ? -19.469 21.719 20.391 1 97.69 215 LEU B CA 1
ATOM 3508 C C . LEU B 1 215 ? -19.531 21.094 19 1 97.69 215 LEU B C 1
ATOM 3510 O O . LEU B 1 215 ? -20.547 21.203 18.297 1 97.69 215 LEU B O 1
ATOM 3514 N N . VAL B 1 216 ? -18.469 20.391 18.625 1 97.81 216 VAL B N 1
ATOM 3515 C CA . VAL B 1 216 ? -18.344 19.875 17.266 1 97.81 216 VAL B CA 1
ATOM 3516 C C . VAL B 1 216 ? -19.031 18.516 17.172 1 97.81 216 VAL B C 1
ATOM 3518 O O . VAL B 1 216 ? -19.719 18.234 16.188 1 97.81 216 VAL B O 1
ATOM 3521 N N . TYR B 1 217 ? -18.922 17.672 18.266 1 97.38 217 TYR B N 1
ATOM 3522 C CA . TYR B 1 217 ? -19.25 16.266 18.062 1 97.38 217 TYR B CA 1
ATOM 3523 C C . TYR B 1 217 ? -20.5 15.891 18.844 1 97.38 217 TYR B C 1
ATOM 3525 O O . TYR B 1 217 ? -21.109 14.844 18.578 1 97.38 217 TYR B O 1
ATOM 3533 N N . ARG B 1 218 ? -20.938 16.766 19.734 1 95.81 218 ARG B N 1
ATOM 3534 C CA . ARG B 1 218 ? -21.953 16.25 20.656 1 95.81 218 ARG B CA 1
ATOM 3535 C C . ARG B 1 218 ? -23.172 17.172 20.703 1 95.81 218 ARG B C 1
ATOM 3537 O O . ARG B 1 218 ? -24.234 16.766 21.188 1 95.81 218 ARG B O 1
ATOM 3544 N N . GLN B 1 219 ? -23.156 18.344 20.234 1 94.44 219 GLN B N 1
ATOM 3545 C CA . GLN B 1 219 ? -24.234 19.312 20.484 1 94.44 219 GLN B CA 1
ATOM 3546 C C . GLN B 1 219 ? -25.125 19.469 19.25 1 94.44 219 GLN B C 1
ATOM 3548 O O . GLN B 1 219 ? -25.984 20.359 19.203 1 94.44 219 GLN B O 1
ATOM 3553 N N . GLY B 1 220 ? -24.891 18.719 18.188 1 93.5 220 GLY B N 1
ATOM 3554 C CA . GLY B 1 220 ? -25.766 18.719 17.031 1 93.5 220 GLY B CA 1
ATOM 3555 C C . GLY B 1 220 ? -25.656 19.969 16.172 1 93.5 220 GLY B C 1
ATOM 3556 O O . GLY B 1 220 ? -26.562 20.281 15.398 1 93.5 220 GLY B O 1
ATOM 3557 N N . LEU B 1 221 ? -24.672 20.734 16.359 1 94.81 221 LEU B N 1
ATOM 3558 C CA . LEU B 1 221 ? -24.422 21.922 15.57 1 94.81 221 LEU B CA 1
ATOM 3559 C C . LEU B 1 221 ? -23.812 21.562 14.211 1 94.81 221 LEU B C 1
ATOM 3561 O O . LEU B 1 221 ? -23.172 20.516 14.078 1 94.81 221 LEU B O 1
ATOM 3565 N N . THR B 1 222 ? -24.109 22.422 13.305 1 94.81 222 THR B N 1
ATOM 3566 C CA . THR B 1 222 ? -23.344 22.312 12.07 1 94.81 222 THR B CA 1
ATOM 3567 C C . THR B 1 222 ? -21.891 22.688 12.312 1 94.81 222 THR B C 1
ATOM 3569 O O . THR B 1 222 ? -21.562 23.344 13.297 1 94.81 222 THR B O 1
ATOM 3572 N N . THR B 1 223 ? -21.047 22.312 11.453 1 94.94 223 THR B N 1
ATOM 3573 C CA . THR B 1 223 ? -19.625 22.625 11.57 1 94.94 223 THR B CA 1
ATOM 3574 C C . THR B 1 223 ? -19.406 24.125 11.664 1 94.94 223 THR B C 1
ATOM 3576 O O . THR B 1 223 ? -18.656 24.609 12.516 1 94.94 223 THR B O 1
ATOM 3579 N N . ASP B 1 224 ? -20.078 24.844 10.805 1 95.75 224 ASP B N 1
ATOM 3580 C CA . ASP B 1 224 ? -19.922 26.297 10.781 1 95.75 224 ASP B CA 1
ATOM 3581 C C . ASP B 1 224 ? -20.359 26.922 12.109 1 95.75 224 ASP B C 1
ATOM 3583 O O . ASP B 1 224 ? -19.688 27.812 12.641 1 95.75 224 ASP B O 1
ATOM 3587 N N . GLN B 1 225 ? -21.484 26.391 12.617 1 97.38 225 GLN B N 1
ATOM 3588 C CA . GLN B 1 225 ? -21.984 26.891 13.891 1 97.38 225 GLN B CA 1
ATOM 3589 C C . GLN B 1 225 ? -21 26.594 15.016 1 97.38 225 GLN B C 1
ATOM 3591 O O . GLN B 1 225 ? -20.719 27.453 15.852 1 97.38 225 GLN B O 1
ATOM 3596 N N . ALA B 1 226 ? -20.5 25.406 15.023 1 97.5 226 ALA B N 1
ATOM 3597 C CA . ALA B 1 226 ? -19.547 24.984 16.062 1 97.5 226 ALA B CA 1
ATOM 3598 C C . ALA B 1 226 ? -18.281 25.828 16.016 1 97.5 226 ALA B C 1
ATOM 3600 O O . ALA B 1 226 ? -17.797 26.281 17.047 1 97.5 226 ALA B O 1
ATOM 3601 N N . LEU B 1 227 ? -17.734 26.125 14.844 1 97.88 227 LEU B N 1
ATOM 3602 C CA . LEU B 1 227 ? -16.5 26.891 14.688 1 97.88 227 LEU B CA 1
ATOM 3603 C C . LEU B 1 227 ? -16.703 28.328 15.148 1 97.88 227 LEU B C 1
ATOM 3605 O O . LEU B 1 227 ? -15.828 28.891 15.812 1 97.88 227 LEU B O 1
ATOM 3609 N N . ALA B 1 228 ? -17.844 28.844 14.758 1 98 228 ALA B N 1
ATOM 3610 C CA . ALA B 1 228 ? -18.141 30.203 15.18 1 98 228 ALA B CA 1
ATOM 3611 C C . ALA B 1 228 ? -18.203 30.312 16.703 1 98 228 ALA B C 1
ATOM 3613 O O . ALA B 1 228 ? -17.656 31.234 17.297 1 98 228 ALA B O 1
ATOM 3614 N N . GLN B 1 229 ? -18.844 29.344 17.266 1 97.94 229 GLN B N 1
ATOM 3615 C CA . GLN B 1 229 ? -18.984 29.344 18.719 1 97.94 229 GLN B CA 1
ATOM 3616 C C . GLN B 1 229 ? -17.641 29.156 19.406 1 97.94 229 GLN B C 1
ATOM 3618 O O . GLN B 1 229 ? -17.344 29.797 20.422 1 97.94 229 GLN B O 1
ATOM 3623 N N . ILE B 1 230 ? -16.766 28.281 18.922 1 98.19 230 ILE B N 1
ATOM 3624 C CA . ILE B 1 230 ? -15.445 28.031 19.484 1 98.19 230 ILE B CA 1
ATOM 3625 C C . ILE B 1 230 ? -14.633 29.328 19.484 1 98.19 230 ILE B C 1
ATOM 3627 O O . ILE B 1 230 ? -14.07 29.719 20.5 1 98.19 230 ILE B O 1
ATOM 3631 N N . ARG B 1 231 ? -14.633 30.031 18.359 1 97.56 231 ARG B N 1
ATOM 3632 C CA . ARG B 1 231 ? -13.781 31.219 18.203 1 97.56 231 ARG B CA 1
ATOM 3633 C C . ARG B 1 231 ? -14.344 32.406 18.984 1 97.56 231 ARG B C 1
ATOM 3635 O O . ARG B 1 231 ? -13.602 33.312 19.375 1 97.56 231 ARG B O 1
ATOM 3642 N N . ALA B 1 232 ? -15.648 32.375 19.281 1 97.31 232 ALA B N 1
ATOM 3643 C CA . ALA B 1 232 ? -16.266 33.406 20.094 1 97.31 232 ALA B CA 1
ATOM 3644 C C . ALA B 1 232 ? -16.016 33.156 21.578 1 97.31 232 ALA B C 1
ATOM 3646 O O . ALA B 1 232 ? -15.891 34.125 22.359 1 97.31 232 ALA B O 1
ATOM 3647 N N . SER B 1 233 ? -15.922 31.938 21.953 1 96.38 233 SER B N 1
ATOM 3648 C CA . SER B 1 233 ? -15.938 31.578 23.359 1 96.38 233 SER B CA 1
ATOM 3649 C C . SER B 1 233 ? -14.516 31.422 23.906 1 96.38 233 SER B C 1
ATOM 3651 O O . SER B 1 233 ? -14.297 31.516 25.109 1 96.38 233 SER B O 1
ATOM 3653 N N . TYR B 1 234 ? -13.594 31.078 23.031 1 95.56 234 TYR B N 1
ATOM 3654 C CA . TYR B 1 234 ? -12.258 30.734 23.5 1 95.56 234 TYR B CA 1
ATOM 3655 C C . TYR B 1 234 ? -11.195 31.531 22.734 1 95.56 234 TYR B C 1
ATOM 3657 O O . TYR B 1 234 ? -11.32 31.75 21.531 1 95.56 234 TYR B O 1
ATOM 3665 N N . ALA B 1 235 ? -10.188 32.031 23.469 1 94.25 235 ALA B N 1
ATOM 3666 C CA . ALA B 1 235 ? -9.047 32.719 22.875 1 94.25 235 ALA B CA 1
ATOM 3667 C C . ALA B 1 235 ? -7.742 31.984 23.188 1 94.25 235 ALA B C 1
ATOM 3669 O O . ALA B 1 235 ? -6.754 32.625 23.578 1 94.25 235 ALA B O 1
ATOM 3670 N N . LEU B 1 236 ? -7.711 30.672 23.062 1 97.25 236 LEU B N 1
ATOM 3671 C CA . LEU B 1 236 ? -6.543 29.844 23.312 1 97.25 236 LEU B CA 1
ATOM 3672 C C . LEU B 1 236 ? -5.938 29.359 21.984 1 97.25 236 LEU B C 1
ATOM 3674 O O . LEU B 1 236 ? -6.668 29.016 21.062 1 97.25 236 LEU B O 1
ATOM 3678 N N . PRO B 1 237 ? -4.594 29.359 21.922 1 97.94 237 PRO B N 1
ATOM 3679 C CA . PRO B 1 237 ? -3.963 28.812 20.719 1 97.94 237 PRO B CA 1
ATOM 3680 C C . PRO B 1 237 ? -4.426 27.391 20.406 1 97.94 237 PRO B C 1
ATOM 3682 O O . PRO B 1 237 ? -4.586 27.031 19.234 1 97.94 237 PRO B O 1
ATOM 3685 N N . GLU B 1 238 ? -4.641 26.609 21.422 1 98.31 238 GLU B N 1
ATOM 3686 C CA . GLU B 1 238 ? -5.027 25.219 21.25 1 98.31 238 GLU B CA 1
ATOM 3687 C C . GLU B 1 238 ? -6.406 25.094 20.609 1 98.31 238 GLU B C 1
ATOM 3689 O O . GLU B 1 238 ? -6.602 24.297 19.703 1 98.31 238 GLU B O 1
ATOM 3694 N N . THR B 1 239 ? -7.402 25.875 21.047 1 98.5 239 THR B N 1
ATOM 3695 C CA . THR B 1 239 ? -8.742 25.797 20.484 1 98.5 239 THR B CA 1
ATOM 3696 C C . THR B 1 239 ? -8.75 26.344 19.062 1 98.5 239 THR B C 1
ATOM 3698 O O . THR B 1 239 ? -9.516 25.875 18.203 1 98.5 239 THR B O 1
ATOM 3701 N N . GLU B 1 240 ? -7.887 27.312 18.812 1 98.38 240 GLU B N 1
ATOM 3702 C CA . GLU B 1 240 ? -7.777 27.797 17.453 1 98.38 240 GLU B CA 1
ATOM 3703 C C . GLU B 1 240 ? -7.199 26.75 16.516 1 98.38 240 GLU B C 1
ATOM 3705 O O . GLU B 1 240 ? -7.664 26.578 15.391 1 98.38 240 GLU B O 1
ATOM 3710 N N . THR B 1 241 ? -6.129 26.078 16.984 1 98.62 241 THR B N 1
ATOM 3711 C CA . THR B 1 241 ? -5.551 25 16.219 1 98.62 241 THR B CA 1
ATOM 3712 C C . THR B 1 241 ? -6.605 23.938 15.891 1 98.62 241 THR B C 1
ATOM 3714 O O . THR B 1 241 ? -6.684 23.453 14.766 1 98.62 241 THR B O 1
ATOM 3717 N N . PHE B 1 242 ? -7.387 23.609 16.844 1 98.62 242 PHE B N 1
ATOM 3718 C CA . PHE B 1 242 ? -8.477 22.656 16.672 1 98.62 242 PHE B CA 1
ATOM 3719 C C . PHE B 1 242 ? -9.453 23.141 15.602 1 98.62 242 PHE B C 1
ATOM 3721 O O . PHE B 1 242 ? -9.711 22.438 14.617 1 98.62 242 PHE B O 1
ATOM 3728 N N . ALA B 1 243 ? -9.898 24.328 15.727 1 98.5 243 ALA B N 1
ATOM 3729 C CA . ALA B 1 243 ? -10.867 24.922 14.805 1 98.5 243 ALA B CA 1
ATOM 3730 C C . ALA B 1 243 ? -10.289 25.016 13.391 1 98.5 243 ALA B C 1
ATOM 3732 O O . ALA B 1 243 ? -10.961 24.672 12.422 1 98.5 243 ALA B O 1
ATOM 3733 N N . ALA B 1 244 ? -9.102 25.469 13.328 1 98.25 244 ALA B N 1
ATOM 3734 C CA . ALA B 1 244 ? -8.445 25.625 12.031 1 98.25 244 ALA B CA 1
ATOM 3735 C C . ALA B 1 244 ? -8.312 24.297 11.305 1 98.25 244 ALA B C 1
ATOM 3737 O O . ALA B 1 244 ? -8.422 24.234 10.078 1 98.25 244 ALA B O 1
ATOM 3738 N N . SER B 1 245 ? -8.031 23.219 12.07 1 98.19 245 SER B N 1
ATOM 3739 C CA . SER B 1 245 ? -7.875 21.891 11.469 1 98.19 245 SER B CA 1
ATOM 3740 C C . SER B 1 245 ? -9.188 21.391 10.883 1 98.19 245 SER B C 1
ATOM 3742 O O . SER B 1 245 ? -9.195 20.641 9.906 1 98.19 245 SER B O 1
ATOM 3744 N N . ILE B 1 246 ? -10.258 21.75 11.492 1 97.88 246 ILE B N 1
ATOM 3745 C CA . ILE B 1 246 ? -11.578 21.375 10.992 1 97.88 246 ILE B CA 1
ATOM 3746 C C . ILE B 1 246 ? -11.914 22.219 9.758 1 97.88 246 ILE B C 1
ATOM 3748 O O . ILE B 1 246 ? -12.414 21.688 8.766 1 97.88 246 ILE B O 1
ATOM 3752 N N . GLU B 1 247 ? -11.633 23.453 9.828 1 96.5 247 GLU B N 1
ATOM 3753 C CA . GLU B 1 247 ? -11.914 24.391 8.742 1 96.5 247 GLU B CA 1
ATOM 3754 C C . GLU B 1 247 ? -11.148 24.016 7.48 1 96.5 247 GLU B C 1
ATOM 3756 O O . GLU B 1 247 ? -11.641 24.203 6.367 1 96.5 247 GLU B O 1
ATOM 3761 N N . ALA B 1 248 ? -10 23.469 7.645 1 95.31 248 ALA B N 1
ATOM 3762 C CA . ALA B 1 248 ? -9.109 23.141 6.531 1 95.31 248 ALA B CA 1
ATOM 3763 C C . ALA B 1 248 ? -9.562 21.875 5.816 1 95.31 248 ALA B C 1
ATOM 3765 O O . ALA B 1 248 ? -9.094 21.578 4.711 1 95.31 248 ALA B O 1
ATOM 3766 N N . SER B 1 249 ? -10.492 21.156 6.379 1 93.94 249 SER B N 1
ATOM 3767 C CA . SER B 1 249 ? -10.891 19.859 5.828 1 93.94 249 SER B CA 1
ATOM 3768 C C . SER B 1 249 ? -11.617 20.031 4.5 1 93.94 249 SER B C 1
ATOM 3770 O O . SER B 1 249 ? -12.508 20.875 4.379 1 93.94 249 SER B O 1
ATOM 3772 N N . THR B 1 250 ? -11.297 19.203 3.568 1 87.75 250 THR B N 1
ATOM 3773 C CA . THR B 1 250 ? -11.961 19.203 2.266 1 87.75 250 THR B CA 1
ATOM 3774 C C . THR B 1 250 ? -12.688 17.891 2.02 1 87.75 250 THR B C 1
ATOM 3776 O O . THR B 1 250 ? -13.469 17.781 1.072 1 87.75 250 THR B O 1
ATOM 3779 N N . ARG B 1 251 ? -12.469 16.922 2.818 1 86.69 251 ARG B N 1
ATOM 3780 C CA . ARG B 1 251 ? -13.07 15.609 2.631 1 86.69 251 ARG B CA 1
ATOM 3781 C C . ARG B 1 251 ? -14.102 15.32 3.713 1 86.69 251 ARG B C 1
ATOM 3783 O O . ARG B 1 251 ? -14.609 14.195 3.809 1 86.69 251 ARG B O 1
ATOM 3790 N N . GLY B 1 252 ? -14.359 16.328 4.473 1 92.5 252 GLY B N 1
ATOM 3791 C CA . GLY B 1 252 ? -15.18 16.062 5.645 1 92.5 252 GLY B CA 1
ATOM 3792 C C . GLY B 1 252 ? -14.398 15.484 6.809 1 92.5 252 GLY B C 1
ATOM 3793 O O . GLY B 1 252 ? -13.406 14.789 6.605 1 92.5 252 GLY B O 1
ATOM 3794 N N . ILE B 1 253 ? -14.789 15.75 7.992 1 96 253 ILE B N 1
ATOM 3795 C CA . ILE B 1 253 ? -14.07 15.266 9.156 1 96 253 ILE B CA 1
ATOM 3796 C C . ILE B 1 253 ? -14.688 13.953 9.641 1 96 253 ILE B C 1
ATOM 3798 O O . ILE B 1 253 ? -15.883 13.719 9.453 1 96 253 ILE B O 1
ATOM 3802 N N . ILE B 1 254 ? -13.906 13.156 10.258 1 95.5 254 ILE B N 1
ATOM 3803 C CA . ILE B 1 254 ? -14.305 11.875 10.82 1 95.5 254 ILE B CA 1
ATOM 3804 C C . ILE B 1 254 ? -15.32 12.094 11.938 1 95.5 254 ILE B C 1
ATOM 3806 O O . ILE B 1 254 ? -15.203 13.047 12.711 1 95.5 254 ILE B O 1
ATOM 3810 N N . ARG B 1 255 ? -16.375 11.234 12.031 1 92.19 255 ARG B N 1
ATOM 3811 C CA . ARG B 1 255 ? -17.406 11.336 13.047 1 92.19 255 ARG B CA 1
ATOM 3812 C C . ARG B 1 255 ? -17.609 10 13.766 1 92.19 255 ARG B C 1
ATOM 3814 O O . ARG B 1 255 ? -17.328 8.945 13.195 1 92.19 255 ARG B O 1
#

Nearest PDB structures (foldseek):
  7ojp-assembly7_U  TM=9.585E-01  e=1.082E-29  Pseudomonas paraeruginosa PA7
  4e6u-assembly1_A  TM=9.855E-01  e=9.180E-26  Acinetobacter baumannii
  6oss-assembly1_C  TM=9.846E-01  e=1.911E-25  Proteus mirabilis HI4320
  4eqy-assembly1_A  TM=9.823E-01  e=1.490E-24  Burkholderia thailandensis E264
  5jxx-assembly1_A  TM=9.788E-01  e=3.773E-24  Moraxella catarrhalis BBH18

Sequence (510 aa):
MIHPTALIDPAARLADDVEVGPFTVIGADVEIGPGSRIGPHVVIKGPTVLGARTRIFQFASVGEDCQDKKYAGEPTRLVMGDDNVIREGVTLHRGTVQDRGETVIGSRNLFMAYVHVGHDCVIGNDGIFANQVTLAGHVRLGDSVILGGLSAVHQFCHFGDHAMAGGGSIITKDTPAYVMINGNPAQVHGLNLVGLRRRGFSKEAIRGLSEAYKLVYRQGLTTDQALAQIRASYALPETETFAASIEASTRGIIRMIHPTALIDPAARLADDVEVGPFTVIGADVEIGPGSRIGPHVVIKGPTVLGARTRIFQFASVGEDCQDKKYAGEPTRLVMGDDNVIREGVTLHRGTVQDRGETVIGSRNLFMAYVHVGHDCVIGNDGIFANQVTLAGHVRLGDSVILGGLSAVHQFCHFGDHAMAGGGSIITKDTPAYVMINGNPAQVHGLNLVGLRRRGFSKEAIRGLSEAYKLVYRQGLTTDQALAQIRASYALPETETFAASIEASTRGIIR

InterPro domains:
  IPR001451 Hexapeptide repeat [PF00132] (13-46)
  IPR001451 Hexapeptide repeat [PF00132] (103-137)
  IPR010137 Acyl-[acyl-carrier-protein]--UDP-N-acetylglucosamine O-acyltransferase [MF_00387] (1-255)
  IPR010137 Acyl-[acyl-carrier-protein]--UDP-N-acetylglucosamine O-acyltransferase [PIRSF000456] (1-254)
  IPR010137 Acyl-[acyl-carrier-protein]--UDP-N-acetylglucosamine O-acyltransferase [PTHR43480] (2-254)
  IPR010137 Acyl-[acyl-carrier-protein]--UDP-N-acetylglucosamine O-acyltransferase [TIGR01852] (2-253)
  IPR010137 Acyl-[acyl-carrier-protein]--UDP-N-acetylglucosamine O-acyltransferase [cd03351] (1-253)
  IPR011004 Trimeric LpxA-like superfamily [SSF51161] (1-252)
  IPR029098 UDP N-acetylglucosamine O-acyltransferase, C-terminal [PF13720] (174-254)
  IPR037157 UDP-N-acetylglucosamine O-acyltransferase, C-terminal domain superfamily [G3DSA:1.20.1180.10] (192-255)